Protein AF-0000000066753271 (afdb_homodimer)

Foldseek 3Di:
DPPPPPPPPPPPPPVPDDFFPDDDCVQKDFPAVQFTKIKGAQQDDLSLLVVVVVVWVVVVVVVCVVVVVVVDPDQDPQFRKDKDFDDCCNDPSNVSSLVSVCVVVVADSLQKDTKMKIKADAPGKHHWDAQFDDDVVVQPAQGTFFKKKKAWSAFAQAFFKKFQQLTPPLCVDDDDPRHDPVNNNHNTDGRDHSMIMMTTQADPVRHGRPSRTIMTTGRHGDMTIMMMMTGGNGGRNDD/DCPPPPPPPPPPVPPPDPFFPDDDCVQKDFPAVQFTKIKGAQQDDLSLLVVVVVVWVVVVVVVCVVVVVVVDPDQDPQFRKDKDFDDCCNDPSSVSSLVSVCVVVVADSLQKDTKMKIKADFPGKHHWDAQFDPDVVVQPAQGTFFKKKKAWSAFAQAFFKKFQQLTPPLCVDDDDPRHDPVNNNHNIDGRHHSMIMMTTQADPVRHGRPSRTIMTTGRHGDMTIMMMMTGGNGGRNDD

Structure (mmCIF, N/CA/C/O backbone):
data_AF-0000000066753271-model_v1
#
loop_
_entity.id
_entity.type
_entity.pdbx_description
1 polymer 'procollagen-proline 4-dioxygenase'
#
loop_
_atom_site.group_PDB
_atom_site.id
_atom_site.type_symbol
_atom_site.label_atom_id
_atom_site.label_alt_id
_atom_site.label_comp_id
_atom_site.label_asym_id
_atom_site.label_entity_id
_atom_site.label_seq_id
_atom_site.pdbx_PDB_ins_code
_atom_site.Cartn_x
_atom_site.Cartn_y
_atom_site.Cartn_z
_atom_site.occupancy
_atom_site.B_iso_or_equiv
_atom_site.auth_seq_id
_atom_site.auth_comp_id
_atom_site.auth_asym_id
_atom_site.auth_atom_id
_atom_site.pdbx_PDB_model_num
ATOM 1 N N . MET A 1 1 ? 49.844 2.336 -48.031 1 21.8 1 MET A N 1
ATOM 2 C CA . MET A 1 1 ? 48.719 1.418 -48 1 21.8 1 MET A CA 1
ATOM 3 C C . MET A 1 1 ? 47.812 1.708 -46.812 1 21.8 1 MET A C 1
ATOM 5 O O . MET A 1 1 ? 48.219 1.546 -45.656 1 21.8 1 MET A O 1
ATOM 9 N N . ARG A 1 2 ? 46.906 2.754 -46.938 1 22.48 2 ARG A N 1
ATOM 10 C CA . ARG A 1 2 ? 45.969 3.451 -46.094 1 22.48 2 ARG A CA 1
ATOM 11 C C . ARG A 1 2 ? 44.844 2.512 -45.625 1 22.48 2 ARG A C 1
ATOM 13 O O . ARG A 1 2 ? 44.062 2 -46.438 1 22.48 2 ARG A O 1
ATOM 20 N N . LEU A 1 3 ? 45.219 1.542 -44.719 1 20.69 3 LEU A N 1
ATOM 21 C CA . LEU A 1 3 ? 44.281 0.554 -44.219 1 20.69 3 LEU A CA 1
ATOM 22 C C . LEU A 1 3 ? 43 1.23 -43.688 1 20.69 3 LEU A C 1
ATOM 24 O O . LEU A 1 3 ? 43.062 2.086 -42.812 1 20.69 3 LEU A O 1
ATOM 28 N N . ARG A 1 4 ? 42 1.375 -44.594 1 24.53 4 ARG A N 1
ATOM 29 C CA . ARG A 1 4 ? 40.625 1.822 -44.375 1 24.53 4 ARG A CA 1
ATOM 30 C C . ARG A 1 4 ? 39.969 1.01 -43.25 1 24.53 4 ARG A C 1
ATOM 32 O O . ARG A 1 4 ? 39.719 -0.183 -43.406 1 24.53 4 ARG A O 1
ATOM 39 N N . GLY A 1 5 ? 40.531 0.935 -42.062 1 23.94 5 GLY A N 1
ATOM 40 C CA . GLY A 1 5 ? 39.812 0.201 -41.031 1 23.94 5 GLY A CA 1
ATOM 41 C C . GLY A 1 5 ? 38.344 0.579 -40.906 1 23.94 5 GLY A C 1
ATOM 42 O O . GLY A 1 5 ? 38.031 1.748 -40.688 1 23.94 5 GLY A O 1
ATOM 43 N N . VAL A 1 6 ? 37.531 -0.143 -41.75 1 25.28 6 VAL A N 1
ATOM 44 C CA . VAL A 1 6 ? 36.062 0.017 -41.688 1 25.28 6 VAL A CA 1
ATOM 45 C C . VAL A 1 6 ? 35.594 -0.225 -40.25 1 25.28 6 VAL A C 1
ATOM 47 O O . VAL A 1 6 ? 35.844 -1.28 -39.656 1 25.28 6 VAL A O 1
ATOM 50 N N . LEU A 1 7 ? 35.406 0.832 -39.5 1 22.64 7 LEU A N 1
ATOM 51 C CA . LEU A 1 7 ? 34.719 0.841 -38.219 1 22.64 7 LEU A CA 1
ATOM 52 C C . LEU A 1 7 ? 33.375 0.148 -38.281 1 22.64 7 LEU A C 1
ATOM 54 O O . LEU A 1 7 ? 32.469 0.615 -39 1 22.64 7 LEU A O 1
ATOM 58 N N . LEU A 1 8 ? 33.344 -1.204 -38.406 1 23.03 8 LEU A N 1
ATOM 59 C CA . LEU A 1 8 ? 32.062 -1.912 -38.312 1 23.03 8 LEU A CA 1
ATOM 60 C C . LEU A 1 8 ? 31.297 -1.484 -37.062 1 23.03 8 LEU A C 1
ATOM 62 O O . LEU A 1 8 ? 31.781 -1.653 -35.938 1 23.03 8 LEU A O 1
ATOM 66 N N . LEU A 1 9 ? 30.578 -0.385 -37.188 1 25.81 9 LEU A N 1
ATOM 67 C CA . LEU A 1 9 ? 29.594 0.002 -36.156 1 25.81 9 LEU A CA 1
ATOM 68 C C . LEU A 1 9 ? 28.641 -1.146 -35.875 1 25.81 9 LEU A C 1
ATOM 70 O O . LEU A 1 9 ? 27.969 -1.65 -36.781 1 25.81 9 LEU A O 1
ATOM 74 N N . SER A 1 10 ? 29.047 -2.17 -35.188 1 28.33 10 SER A N 1
ATOM 75 C CA . SER A 1 10 ? 28.109 -3.201 -34.781 1 28.33 10 SER A CA 1
ATOM 76 C C . SER A 1 10 ? 26.828 -2.59 -34.188 1 28.33 10 SER A C 1
ATOM 78 O O . SER A 1 10 ? 26.891 -1.806 -33.25 1 28.33 10 SER A O 1
ATOM 80 N N . GLU A 1 11 ? 25.797 -2.33 -35 1 29.47 11 GLU A N 1
ATOM 81 C CA . GLU A 1 11 ? 24.422 -1.991 -34.656 1 29.47 11 GLU A CA 1
ATOM 82 C C . GLU A 1 11 ? 23.859 -2.963 -33.594 1 29.47 11 GLU A C 1
ATOM 84 O O . GLU A 1 11 ? 23.469 -4.082 -33.938 1 29.47 11 GLU A O 1
ATOM 89 N N . ASN A 1 12 ? 24.531 -3.209 -32.531 1 30.67 12 ASN A N 1
ATOM 90 C CA . ASN A 1 12 ? 23.859 -4.027 -31.547 1 30.67 12 ASN A CA 1
ATOM 91 C C . ASN A 1 12 ? 22.438 -3.535 -31.297 1 30.67 12 ASN A C 1
ATOM 93 O O . ASN A 1 12 ? 22.234 -2.461 -30.719 1 30.67 12 ASN A O 1
ATOM 97 N N . GLY A 1 13 ? 21.5 -3.695 -32.219 1 31.5 13 GLY A N 1
ATOM 98 C CA . GLY A 1 13 ? 20.062 -3.514 -32.188 1 31.5 13 GLY A CA 1
ATOM 99 C C . GLY A 1 13 ? 19.422 -4.027 -30.906 1 31.5 13 GLY A C 1
ATOM 100 O O . GLY A 1 13 ? 18.656 -4.988 -30.938 1 31.5 13 GLY A O 1
ATOM 101 N N . GLY A 1 14 ? 20.062 -4.051 -29.812 1 33.12 14 GLY A N 1
ATOM 102 C CA . GLY A 1 14 ? 19.312 -4.504 -28.656 1 33.12 14 GLY A CA 1
ATOM 103 C C . GLY A 1 14 ? 17.969 -3.809 -28.5 1 33.12 14 GLY A C 1
ATOM 104 O O . GLY A 1 14 ? 17.906 -2.588 -28.344 1 33.12 14 GLY A O 1
ATOM 105 N N . GLY A 1 15 ? 16.953 -4.152 -29.219 1 36.25 15 GLY A N 1
ATOM 106 C CA . GLY A 1 15 ? 15.57 -3.729 -29.094 1 36.25 15 GLY A CA 1
ATOM 107 C C . GLY A 1 15 ? 15.141 -3.518 -27.656 1 36.25 15 GLY A C 1
ATOM 108 O O . GLY A 1 15 ? 15.023 -4.477 -26.891 1 36.25 15 GLY A O 1
ATOM 109 N N . GLY A 1 16 ? 15.469 -2.527 -27.062 1 36.22 16 GLY A N 1
ATOM 110 C CA . GLY A 1 16 ? 15.047 -2.115 -25.719 1 36.22 16 GLY A CA 1
ATOM 111 C C . GLY A 1 16 ? 13.555 -2.24 -25.5 1 36.22 16 GLY A C 1
ATOM 112 O O . GLY A 1 16 ? 12.758 -1.842 -26.359 1 36.22 16 GLY A O 1
ATOM 113 N N . VAL A 1 17 ? 13.086 -3.355 -24.969 1 45.56 17 VAL A N 1
ATOM 114 C CA . VAL A 1 17 ? 11.703 -3.498 -24.547 1 45.56 17 VAL A CA 1
ATOM 115 C C . VAL A 1 17 ? 11.203 -2.182 -23.953 1 45.56 17 VAL A C 1
ATOM 117 O O . VAL A 1 17 ? 11.852 -1.599 -23.078 1 45.56 17 VAL A O 1
ATOM 120 N N . ALA A 1 18 ? 10.219 -1.542 -24.625 1 49.62 18 ALA A N 1
ATOM 121 C CA . ALA A 1 18 ? 9.617 -0.299 -24.141 1 49.62 18 ALA A CA 1
ATOM 122 C C . ALA A 1 18 ? 9.125 -0.439 -22.703 1 49.62 18 ALA A C 1
ATOM 124 O O . ALA A 1 18 ? 8.531 -1.46 -22.344 1 49.62 18 ALA A O 1
ATOM 125 N N . PRO A 1 19 ? 9.547 0.435 -21.906 1 45.31 19 PRO A N 1
ATOM 126 C CA . PRO A 1 19 ? 9.078 0.382 -20.516 1 45.31 19 PRO A CA 1
ATOM 127 C C . PRO A 1 19 ? 7.559 0.401 -20.406 1 45.31 19 PRO A C 1
ATOM 129 O O . PRO A 1 19 ? 6.879 0.912 -21.297 1 45.31 19 PRO A O 1
ATOM 132 N N . ALA A 1 20 ? 6.941 -0.42 -19.641 1 48.78 20 ALA A N 1
ATOM 133 C CA . ALA A 1 20 ? 5.516 -0.319 -19.328 1 48.78 20 ALA A CA 1
ATOM 134 C C . ALA A 1 20 ? 5.137 1.112 -18.953 1 48.78 20 ALA A C 1
ATOM 136 O O . ALA A 1 20 ? 5.969 1.874 -18.453 1 48.78 20 ALA A O 1
ATOM 137 N N . PRO A 1 21 ? 3.9 1.546 -19.328 1 44.91 21 PRO A N 1
ATOM 138 C CA . PRO A 1 21 ? 3.422 2.867 -18.906 1 44.91 21 PRO A CA 1
ATOM 139 C C . PRO A 1 21 ? 3.562 3.098 -17.406 1 44.91 21 PRO A C 1
ATOM 141 O O . PRO A 1 21 ? 3.656 2.139 -16.641 1 44.91 21 PRO A O 1
ATOM 144 N N . PRO A 1 22 ? 3.717 4.258 -17.078 1 48.56 22 PRO A N 1
ATOM 145 C CA . PRO A 1 22 ? 3.748 4.605 -15.656 1 48.56 22 PRO A CA 1
ATOM 146 C C . PRO A 1 22 ? 2.58 4.008 -14.875 1 48.56 22 PRO A C 1
ATOM 148 O O . PRO A 1 22 ? 1.549 3.668 -15.469 1 48.56 22 PRO A O 1
ATOM 151 N N . PHE A 1 23 ? 2.695 3.635 -13.664 1 51.56 23 PHE A N 1
ATOM 152 C CA . PHE A 1 23 ? 1.687 3.062 -12.781 1 51.56 23 PHE A CA 1
ATOM 153 C C . PHE A 1 23 ? 0.387 3.854 -12.859 1 51.56 23 PHE A C 1
ATOM 155 O O . PHE A 1 23 ? 0.394 5.082 -12.742 1 51.56 23 PHE A O 1
ATOM 162 N N . ASN A 1 24 ? -0.754 3.252 -13.422 1 58.25 24 ASN A N 1
ATOM 163 C CA . ASN A 1 24 ? -2.098 3.809 -13.531 1 58.25 24 ASN A CA 1
ATOM 164 C C . ASN A 1 24 ? -3.055 3.156 -12.539 1 58.25 24 ASN A C 1
ATOM 166 O O . ASN A 1 24 ? -3.502 2.027 -12.75 1 58.25 24 ASN A O 1
ATOM 170 N N . SER A 1 25 ? -3.289 3.76 -11.375 1 61.72 25 SER A N 1
ATOM 171 C CA . SER A 1 25 ? -4.129 3.24 -10.297 1 61.72 25 SER A CA 1
ATOM 172 C C . SER A 1 25 ? -5.543 2.957 -10.789 1 61.72 25 SER A C 1
ATOM 174 O O . SER A 1 25 ? -6.27 2.164 -10.188 1 61.72 25 SER A O 1
ATOM 176 N N . SER A 1 26 ? -5.953 3.637 -11.906 1 70.62 26 SER A N 1
ATOM 177 C CA . SER A 1 26 ? -7.289 3.365 -12.422 1 70.62 26 SER A CA 1
ATOM 178 C C . SER A 1 26 ? -7.414 1.922 -12.898 1 70.62 26 SER A C 1
ATOM 180 O O . SER A 1 26 ? -8.523 1.404 -13.039 1 70.62 26 SER A O 1
ATOM 182 N N . ARG A 1 27 ? -6.316 1.356 -12.93 1 85 27 ARG A N 1
ATOM 183 C CA . ARG A 1 27 ? -6.32 -0.011 -13.438 1 85 27 ARG A CA 1
ATOM 184 C C . ARG A 1 27 ? -6.207 -1.02 -12.305 1 85 27 ARG A C 1
ATOM 186 O O . ARG A 1 27 ? -6.113 -2.225 -12.539 1 85 27 ARG A O 1
ATOM 193 N N . VAL A 1 28 ? -6.176 -0.472 -11.078 1 90.56 28 VAL A N 1
ATOM 194 C CA . VAL A 1 28 ? -6.09 -1.349 -9.914 1 90.56 28 VAL A CA 1
ATOM 195 C C . VAL A 1 28 ? -7.469 -1.506 -9.281 1 90.56 28 VAL A C 1
ATOM 197 O O . VAL A 1 28 ? -8.156 -0.516 -9.031 1 90.56 28 VAL A O 1
ATOM 200 N N . LYS A 1 29 ? -7.871 -2.699 -9.078 1 92.56 29 LYS A N 1
ATOM 201 C CA . LYS A 1 29 ? -9.164 -2.998 -8.469 1 92.56 29 LYS A CA 1
ATOM 202 C C . LYS A 1 29 ? -9 -3.848 -7.211 1 92.56 29 LYS A C 1
ATOM 204 O O . LYS A 1 29 ? -8.281 -4.848 -7.223 1 92.56 29 LYS A O 1
ATOM 209 N N . ALA A 1 30 ? -9.625 -3.371 -6.164 1 95.06 30 ALA A N 1
ATOM 210 C CA . ALA A 1 30 ? -9.75 -4.238 -4.996 1 95.06 30 ALA A CA 1
ATOM 211 C C . ALA A 1 30 ? -10.758 -5.355 -5.242 1 95.06 30 ALA A C 1
ATOM 213 O O . ALA A 1 30 ? -11.938 -5.094 -5.473 1 95.06 30 ALA A O 1
ATOM 214 N N . VAL A 1 31 ? -10.312 -6.586 -5.133 1 96.81 31 VAL A N 1
ATOM 215 C CA . VAL A 1 31 ? -11.258 -7.672 -5.367 1 96.81 31 VAL A CA 1
ATOM 216 C C . VAL A 1 31 ? -11.641 -8.32 -4.035 1 96.81 31 VAL A C 1
ATOM 218 O O . VAL A 1 31 ? -12.633 -9.047 -3.957 1 96.81 31 VAL A O 1
ATOM 221 N N . SER A 1 32 ? -10.883 -8.062 -3.043 1 98.06 32 SER A N 1
ATOM 222 C CA . SER A 1 32 ? -11.195 -8.5 -1.685 1 98.06 32 SER A CA 1
ATOM 223 C C . SER A 1 32 ? -10.516 -7.609 -0.65 1 98.06 32 SER A C 1
ATOM 225 O O . SER A 1 32 ? -9.383 -7.16 -0.855 1 98.06 32 SER A O 1
ATOM 227 N N . TRP A 1 33 ? -11.164 -7.395 0.511 1 97.69 33 TRP A N 1
ATOM 228 C CA . TRP A 1 33 ? -10.547 -6.688 1.626 1 97.69 33 TRP A CA 1
ATOM 229 C C . TRP A 1 33 ? -10.172 -7.652 2.746 1 97.69 33 TRP A C 1
ATOM 231 O O . TRP A 1 33 ? -9.422 -7.297 3.658 1 97.69 33 TRP A O 1
ATOM 241 N N . HIS A 1 34 ? -10.773 -8.891 2.604 1 97.44 34 HIS A N 1
ATOM 242 C CA . HIS A 1 34 ? -10.469 -9.938 3.572 1 97.44 34 HIS A CA 1
ATOM 243 C C . HIS A 1 34 ? -10.312 -11.297 2.887 1 97.44 34 HIS A C 1
ATOM 245 O O . HIS A 1 34 ? -11.273 -12.055 2.777 1 97.44 34 HIS A O 1
ATOM 251 N N . PRO A 1 35 ? -9.086 -11.648 2.525 1 98.38 35 PRO A N 1
ATOM 252 C CA . PRO A 1 35 ? -7.852 -10.883 2.697 1 98.38 35 PRO A CA 1
ATOM 253 C C . PRO A 1 35 ? -7.738 -9.719 1.718 1 98.38 35 PRO A C 1
ATOM 255 O O . PRO A 1 35 ? -8.625 -9.523 0.877 1 98.38 35 PRO A O 1
ATOM 258 N N . ARG A 1 36 ? -6.758 -8.953 1.894 1 98.5 36 ARG A N 1
ATOM 259 C CA . ARG A 1 36 ? -6.535 -7.852 0.961 1 98.5 36 ARG A CA 1
ATOM 260 C C . ARG A 1 36 ? -5.953 -8.359 -0.354 1 98.5 36 ARG A C 1
ATOM 262 O O . ARG A 1 36 ? -4.824 -8.852 -0.389 1 98.5 36 ARG A O 1
ATOM 269 N N . ILE A 1 37 ? -6.734 -8.266 -1.446 1 98.69 37 ILE A N 1
ATOM 270 C CA . ILE A 1 37 ? -6.367 -8.727 -2.779 1 98.69 37 ILE A CA 1
ATOM 271 C C . ILE A 1 37 ? -6.695 -7.648 -3.811 1 98.69 37 ILE A C 1
ATOM 273 O O . ILE A 1 37 ? -7.824 -7.156 -3.865 1 98.69 37 ILE A O 1
ATOM 277 N N . PHE A 1 38 ? -5.711 -7.367 -4.656 1 97.75 38 PHE A N 1
ATOM 278 C CA . PHE A 1 38 ? -5.852 -6.324 -5.668 1 97.75 38 PHE A CA 1
ATOM 279 C C . PHE A 1 38 ? -5.355 -6.812 -7.023 1 97.75 38 PHE A C 1
ATOM 281 O O . PHE A 1 38 ? -4.344 -7.508 -7.105 1 97.75 38 PHE A O 1
ATOM 288 N N . VAL A 1 39 ? -6.082 -6.406 -8.07 1 97.38 39 VAL A N 1
ATOM 289 C CA . VAL A 1 39 ? -5.68 -6.766 -9.422 1 97.38 39 VAL A CA 1
ATOM 290 C C . VAL A 1 39 ? -5.277 -5.512 -10.195 1 97.38 39 VAL A C 1
ATOM 292 O O . VAL A 1 39 ? -6 -4.512 -10.188 1 97.38 39 VAL A O 1
ATOM 295 N N . TYR A 1 40 ? -4.109 -5.523 -10.742 1 95.44 40 TYR A N 1
ATOM 296 C CA . TYR A 1 40 ? -3.596 -4.484 -11.625 1 95.44 40 TYR A CA 1
ATOM 297 C C . TYR A 1 40 ? -3.627 -4.941 -13.078 1 95.44 40 TYR A C 1
ATOM 299 O O . TYR A 1 40 ? -2.799 -5.754 -13.5 1 95.44 40 TYR A O 1
ATOM 307 N N . LYS A 1 41 ? -4.531 -4.383 -13.875 1 95.5 41 LYS A N 1
ATOM 308 C CA . LYS A 1 41 ? -4.621 -4.719 -15.297 1 95.5 41 LYS A CA 1
ATOM 309 C C . LYS A 1 41 ? -3.52 -4.031 -16.094 1 95.5 41 LYS A C 1
ATOM 311 O O . LYS A 1 41 ? -3.367 -2.809 -16.031 1 95.5 41 LYS A O 1
ATOM 316 N N . GLY A 1 42 ? -2.76 -4.832 -16.781 1 94.31 42 GLY A N 1
ATOM 317 C CA . GLY A 1 42 ? -1.701 -4.285 -17.625 1 94.31 42 GLY A CA 1
ATOM 318 C C . GLY A 1 42 ? -0.5 -3.812 -16.828 1 94.31 42 GLY A C 1
ATOM 319 O O . GLY A 1 42 ? 0.132 -2.814 -17.172 1 94.31 42 GLY A O 1
ATOM 320 N N . PHE A 1 43 ? -0.253 -4.445 -15.805 1 94.81 43 PHE A N 1
ATOM 321 C CA . PHE A 1 43 ? 0.917 -4.16 -14.984 1 94.81 43 PHE A CA 1
ATOM 322 C C . PHE A 1 43 ? 2.199 -4.324 -15.789 1 94.81 43 PHE A C 1
ATOM 324 O O . PHE A 1 43 ? 3.131 -3.527 -15.656 1 94.81 43 PHE A O 1
ATOM 331 N N . LEU A 1 44 ? 2.268 -5.371 -16.562 1 96.94 44 LEU A N 1
ATOM 332 C CA . LEU A 1 44 ? 3.379 -5.613 -17.484 1 96.94 44 LEU A CA 1
ATOM 333 C C . LEU A 1 44 ? 2.939 -5.418 -18.938 1 96.94 44 LEU A C 1
ATOM 335 O O . LEU A 1 44 ? 1.803 -5.734 -19.281 1 96.94 44 LEU A O 1
ATOM 339 N N . SER A 1 45 ? 3.902 -4.941 -19.703 1 95.5 45 SER A N 1
ATOM 340 C CA . SER A 1 45 ? 3.68 -4.98 -21.141 1 95.5 45 SER A CA 1
ATOM 341 C C . SER A 1 45 ? 3.875 -6.387 -21.688 1 95.5 45 SER A C 1
ATOM 343 O O . SER A 1 45 ? 4.516 -7.227 -21.062 1 95.5 45 SER A O 1
ATOM 345 N N . ASP A 1 46 ? 3.355 -6.59 -22.953 1 96.56 46 ASP A N 1
ATOM 346 C CA . ASP A 1 46 ? 3.566 -7.875 -23.609 1 96.56 46 ASP A CA 1
ATOM 347 C C . ASP A 1 46 ? 5.059 -8.172 -23.766 1 96.56 46 ASP A C 1
ATOM 349 O O . ASP A 1 46 ? 5.492 -9.305 -23.578 1 96.56 46 ASP A O 1
ATOM 353 N N . ALA A 1 47 ? 5.785 -7.141 -24.094 1 97 47 ALA A N 1
ATOM 354 C CA . ALA A 1 47 ? 7.219 -7.297 -24.312 1 97 47 ALA A CA 1
ATOM 355 C C . ALA A 1 47 ? 7.93 -7.691 -23.016 1 97 47 ALA A C 1
ATOM 357 O O . ALA A 1 47 ? 8.852 -8.508 -23.031 1 97 47 ALA A O 1
ATOM 358 N N . GLU A 1 48 ? 7.527 -7.098 -21.891 1 97.44 48 GLU A N 1
ATOM 359 C CA . GLU A 1 48 ? 8.102 -7.469 -20.609 1 97.44 48 GLU A CA 1
ATOM 360 C C . GLU A 1 48 ? 7.785 -8.914 -20.25 1 97.44 48 GLU A C 1
ATOM 362 O O . GLU A 1 48 ? 8.656 -9.648 -19.766 1 97.44 48 GLU A O 1
ATOM 367 N N . CYS A 1 49 ? 6.57 -9.352 -20.516 1 98.19 49 CYS A N 1
ATOM 368 C CA . CYS A 1 49 ? 6.191 -10.734 -20.266 1 98.19 49 CYS A CA 1
ATOM 369 C C . CYS A 1 49 ? 7.051 -11.688 -21.094 1 98.19 49 CYS A C 1
ATOM 371 O O . CYS A 1 49 ? 7.598 -12.656 -20.562 1 98.19 49 CYS A O 1
ATOM 373 N N . ASP A 1 50 ? 7.188 -11.375 -22.375 1 98 50 ASP A N 1
ATOM 374 C CA . ASP A 1 50 ? 7.969 -12.211 -23.266 1 98 50 ASP A CA 1
ATOM 375 C C . ASP A 1 50 ? 9.43 -12.289 -22.828 1 98 50 ASP A C 1
ATOM 377 O O . ASP A 1 50 ? 10.047 -13.352 -22.906 1 98 50 ASP A O 1
ATOM 381 N N . HIS A 1 51 ? 9.938 -11.195 -22.391 1 97.38 51 HIS A N 1
ATOM 382 C CA . HIS A 1 51 ? 11.32 -11.148 -21.922 1 97.38 51 HIS A CA 1
ATOM 383 C C . HIS A 1 51 ? 11.531 -12.078 -20.734 1 97.38 51 HIS A C 1
ATOM 385 O O . HIS A 1 51 ? 12.5 -12.852 -20.719 1 97.38 51 HIS A O 1
ATOM 391 N N . LEU A 1 52 ? 10.633 -12.062 -19.75 1 97.56 52 LEU A N 1
ATOM 392 C CA . LEU A 1 52 ? 10.758 -12.914 -18.578 1 97.56 52 LEU A CA 1
ATOM 393 C C . LEU A 1 52 ? 10.664 -14.391 -18.953 1 97.56 52 LEU A C 1
ATOM 395 O O . LEU A 1 52 ? 11.43 -15.211 -18.453 1 97.56 52 LEU A O 1
ATOM 399 N N . VAL A 1 53 ? 9.766 -14.703 -19.828 1 97.5 53 VAL A N 1
ATOM 400 C CA . VAL A 1 53 ? 9.609 -16.078 -20.281 1 97.5 53 VAL A CA 1
ATOM 401 C C . VAL A 1 53 ? 10.891 -16.547 -20.984 1 97.5 53 VAL A C 1
ATOM 403 O O . VAL A 1 53 ? 11.352 -17.656 -20.766 1 97.5 53 VAL A O 1
ATOM 406 N N . THR A 1 54 ? 11.43 -15.664 -21.828 1 96.5 54 THR A N 1
ATOM 407 C CA . THR A 1 54 ? 12.656 -15.992 -22.547 1 96.5 54 THR A CA 1
ATOM 408 C C . THR A 1 54 ? 13.797 -16.266 -21.562 1 96.5 54 THR A C 1
ATOM 410 O O . THR A 1 54 ? 14.555 -17.219 -21.734 1 96.5 54 THR A O 1
ATOM 413 N N . LEU A 1 55 ? 13.945 -15.398 -20.531 1 94.56 55 LEU A N 1
ATOM 414 C CA . LEU A 1 55 ? 14.977 -15.602 -19.531 1 94.56 55 LEU A CA 1
ATOM 415 C C . LEU A 1 55 ? 14.797 -16.953 -18.828 1 94.56 55 LEU A C 1
ATOM 417 O O . LEU A 1 55 ? 15.773 -17.656 -18.578 1 94.56 55 LEU A O 1
ATOM 421 N N . ALA A 1 56 ? 13.586 -17.328 -18.547 1 93.31 56 ALA A N 1
ATOM 422 C CA . ALA A 1 56 ? 13.289 -18.562 -17.828 1 93.31 56 ALA A CA 1
ATOM 423 C C . ALA A 1 56 ? 13.625 -19.781 -18.688 1 93.31 56 ALA A C 1
ATOM 425 O O . ALA A 1 56 ? 14.203 -20.75 -18.203 1 93.31 56 ALA A O 1
ATOM 426 N N . LYS A 1 57 ? 13.281 -19.75 -19.938 1 91 57 LYS A N 1
ATOM 427 C CA . LYS A 1 57 ? 13.547 -20.859 -20.859 1 91 57 LYS A CA 1
ATOM 428 C C . LYS A 1 57 ? 15.047 -21.094 -21 1 91 57 LYS A C 1
ATOM 430 O O . LYS A 1 57 ? 15.484 -22.25 -21.094 1 91 57 LYS A O 1
ATOM 435 N N . LYS A 1 58 ? 15.75 -20.094 -21 1 86.69 58 LYS A N 1
ATOM 436 C CA . LYS A 1 58 ? 17.203 -20.234 -21.109 1 86.69 58 LYS A CA 1
ATOM 437 C C . LYS A 1 58 ? 17.781 -20.906 -19.875 1 86.69 58 LYS A C 1
ATOM 439 O O . LYS A 1 58 ? 18.703 -21.734 -20 1 86.69 58 LYS A O 1
ATOM 444 N N . LYS A 1 59 ? 17.25 -20.625 -18.734 1 81.75 59 LYS A N 1
ATOM 445 C CA . LYS A 1 59 ? 17.75 -21.203 -17.484 1 81.75 59 LYS A CA 1
ATOM 446 C C . LYS A 1 59 ? 17.312 -22.656 -17.328 1 81.75 59 LYS A C 1
ATOM 448 O O . LYS A 1 59 ? 18.047 -23.469 -16.781 1 81.75 59 LYS A O 1
ATOM 453 N N . ILE A 1 60 ? 16.094 -23 -17.703 1 74.62 60 ILE A N 1
ATOM 454 C CA . ILE A 1 60 ? 15.609 -24.375 -17.656 1 74.62 60 ILE A CA 1
ATOM 455 C C . ILE A 1 60 ? 16.5 -25.266 -18.531 1 74.62 60 ILE A C 1
ATOM 457 O O . ILE A 1 60 ? 16.844 -26.375 -18.141 1 74.62 60 ILE A O 1
ATOM 461 N N . GLN A 1 61 ? 16.812 -24.766 -19.672 1 66.94 61 GLN A N 1
ATOM 462 C CA . GLN A 1 61 ? 17.672 -25.516 -20.578 1 66.94 61 GLN A CA 1
ATOM 463 C C . GLN A 1 61 ? 19.062 -25.734 -19.969 1 66.94 61 GLN A C 1
ATOM 465 O O . GLN A 1 61 ? 19.625 -26.828 -20.094 1 66.94 61 GLN A O 1
ATOM 470 N N . ARG A 1 62 ? 19.469 -24.766 -19.266 1 61.44 62 ARG A N 1
ATOM 471 C CA . ARG A 1 62 ? 20.781 -24.891 -18.641 1 61.44 62 ARG A CA 1
ATOM 472 C C . ARG A 1 62 ? 20.75 -25.891 -17.484 1 61.44 62 ARG A C 1
ATOM 474 O O . ARG A 1 62 ? 21.688 -26.672 -17.312 1 61.44 62 ARG A O 1
ATOM 481 N N . SER A 1 63 ? 19.672 -25.875 -16.703 1 55.97 63 SER A N 1
ATOM 482 C CA . SER A 1 63 ? 19.531 -26.781 -15.57 1 55.97 63 SER A CA 1
ATOM 483 C C . SER A 1 63 ? 19.344 -28.219 -16.031 1 55.97 63 SER A C 1
ATOM 485 O O . SER A 1 63 ? 19.828 -29.156 -15.391 1 55.97 63 SER A O 1
ATOM 487 N N . MET A 1 64 ? 18.562 -28.359 -17.125 1 53.59 64 MET A N 1
ATOM 488 C CA . MET A 1 64 ? 18.359 -29.688 -17.688 1 53.59 64 MET A CA 1
ATOM 489 C C . MET A 1 64 ? 19.672 -30.281 -18.188 1 53.59 64 MET A C 1
ATOM 491 O O . MET A 1 64 ? 19.922 -31.469 -18.031 1 53.59 64 MET A O 1
ATOM 495 N N . VAL A 1 65 ? 20.391 -29.406 -18.797 1 48.06 65 VAL A N 1
ATOM 496 C CA . VAL A 1 65 ? 21.688 -29.891 -19.25 1 48.06 65 VAL A CA 1
ATOM 497 C C . VAL A 1 65 ? 22.547 -30.297 -18.047 1 48.06 65 VAL A C 1
ATOM 499 O O . VAL A 1 65 ? 23.219 -31.312 -18.094 1 48.06 65 VAL A O 1
ATOM 502 N N . ALA A 1 66 ? 22.25 -29.547 -16.938 1 48.75 66 ALA A N 1
ATOM 503 C CA . ALA A 1 66 ? 22.984 -29.875 -15.719 1 48.75 66 ALA A CA 1
ATOM 504 C C . ALA A 1 66 ? 22.406 -31.125 -15.039 1 48.75 66 ALA A C 1
ATOM 506 O O . ALA A 1 66 ? 23.156 -31.953 -14.531 1 48.75 66 ALA A O 1
ATOM 507 N N . ASP A 1 67 ? 21.016 -31.078 -14.891 1 49.06 67 ASP A N 1
ATOM 508 C CA . ASP A 1 67 ? 20.344 -32.219 -14.242 1 49.06 67 ASP A CA 1
ATOM 509 C C . ASP A 1 67 ? 20.516 -33.5 -15.047 1 49.06 67 ASP A C 1
ATOM 511 O O . ASP A 1 67 ? 20.594 -34.594 -14.477 1 49.06 67 ASP A O 1
ATOM 515 N N . ASN A 1 68 ? 20.266 -33.406 -16.359 1 47.69 68 ASN A N 1
ATOM 516 C CA . ASN A 1 68 ? 20.578 -34.625 -17.094 1 47.69 68 ASN A CA 1
ATOM 517 C C . ASN A 1 68 ? 21.875 -35.25 -16.594 1 47.69 68 ASN A C 1
ATOM 519 O O . ASN A 1 68 ? 22.031 -36.469 -16.641 1 47.69 68 ASN A O 1
ATOM 523 N N . GLU A 1 69 ? 22.531 -34.375 -16.094 1 45.53 69 GLU A N 1
ATOM 524 C CA . GLU A 1 69 ? 23.75 -34.969 -15.523 1 45.53 69 GLU A CA 1
ATOM 525 C C . GLU A 1 69 ? 23.5 -35.469 -14.102 1 45.53 69 GLU A C 1
ATOM 527 O O . GLU A 1 69 ? 24.016 -36.5 -13.695 1 45.53 69 GLU A O 1
ATOM 532 N N . SER A 1 70 ? 22.594 -34.625 -13.477 1 47.53 70 SER A N 1
ATOM 533 C CA . SER A 1 70 ? 22.5 -35 -12.07 1 47.53 70 SER A CA 1
ATOM 534 C C . SER A 1 70 ? 21.25 -35.812 -11.789 1 47.53 70 SER A C 1
ATOM 536 O O . SER A 1 70 ? 21.172 -36.531 -10.781 1 47.53 70 SER A O 1
ATOM 538 N N . GLY A 1 71 ? 20.281 -36.125 -12.594 1 44.75 71 GLY A N 1
ATOM 539 C CA . GLY A 1 71 ? 19.094 -36.969 -12.555 1 44.75 71 GLY A CA 1
ATOM 540 C C . GLY A 1 71 ? 18.062 -36.5 -11.547 1 44.75 71 GLY A C 1
ATOM 541 O O . GLY A 1 71 ? 17.047 -37.156 -11.328 1 44.75 71 GLY A O 1
ATOM 542 N N . LYS A 1 72 ? 18.203 -35.562 -10.602 1 44.69 72 LYS A N 1
ATOM 543 C CA . LYS A 1 72 ? 17.422 -35.438 -9.375 1 44.69 72 LYS A CA 1
ATOM 544 C C . LYS A 1 72 ? 16.281 -34.438 -9.562 1 44.69 72 LYS A C 1
ATOM 546 O O . LYS A 1 72 ? 16.469 -33.219 -9.336 1 44.69 72 LYS A O 1
ATOM 551 N N . SER A 1 73 ? 15.438 -34.312 -10.57 1 47.5 73 SER A N 1
ATOM 552 C CA . SER A 1 73 ? 14.328 -33.344 -10.555 1 47.5 73 SER A CA 1
ATOM 553 C C . SER A 1 73 ? 13.148 -33.906 -9.766 1 47.5 73 SER A C 1
ATOM 555 O O . SER A 1 73 ? 12.617 -34.969 -10.078 1 47.5 73 SER A O 1
ATOM 557 N N . VAL A 1 7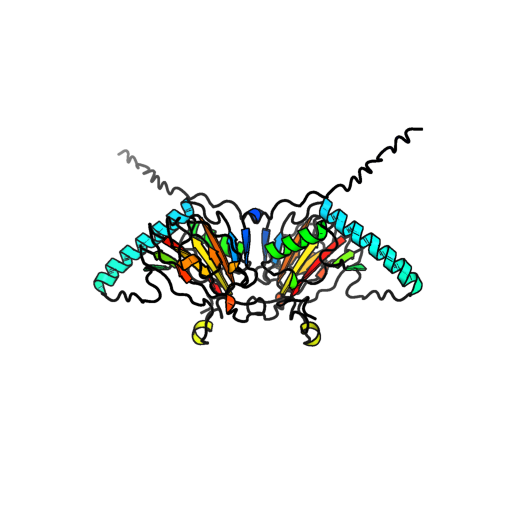4 ? 13.016 -33.625 -8.461 1 44.72 74 VAL A N 1
ATOM 558 C CA . VAL A 1 74 ? 11.922 -34.125 -7.633 1 44.72 74 VAL A CA 1
ATOM 559 C C . VAL A 1 74 ? 10.672 -33.281 -7.879 1 44.72 74 VAL A C 1
ATOM 561 O O . VAL A 1 74 ? 10.688 -32.062 -7.691 1 44.72 74 VAL A O 1
ATOM 564 N N . LYS A 1 75 ? 9.734 -33.75 -8.68 1 53.62 75 LYS A N 1
ATOM 565 C CA . LYS A 1 75 ? 8.398 -33.188 -8.844 1 53.62 75 LYS A CA 1
ATOM 566 C C . LYS A 1 75 ? 7.52 -33.469 -7.633 1 53.62 75 LYS A C 1
ATOM 568 O O . LYS A 1 75 ? 7.445 -34.625 -7.18 1 53.62 75 LYS A O 1
ATOM 573 N N . SER A 1 76 ? 7.07 -32.406 -6.82 1 64.31 76 SER A N 1
ATOM 574 C CA . SER A 1 76 ? 6.129 -32.594 -5.719 1 64.31 76 SER A CA 1
ATOM 575 C C . SER A 1 76 ? 4.695 -32.719 -6.227 1 64.31 76 SER A C 1
ATOM 577 O O . SER A 1 76 ? 4.367 -32.156 -7.285 1 64.31 76 SER A O 1
ATOM 579 N N . GLU A 1 77 ? 3.801 -33.531 -5.602 1 69.88 77 GLU A N 1
ATOM 580 C CA . GLU A 1 77 ? 2.385 -33.656 -5.93 1 69.88 77 GLU A CA 1
ATOM 581 C C . GLU A 1 77 ? 1.625 -32.375 -5.57 1 69.88 77 GLU A C 1
ATOM 583 O O . GLU A 1 77 ? 0.517 -32.156 -6.059 1 69.88 77 GLU A O 1
ATOM 588 N N . VAL A 1 78 ? 2.236 -31.531 -4.809 1 77.88 78 VAL A N 1
ATOM 589 C CA . VAL A 1 78 ? 1.588 -30.328 -4.305 1 77.88 78 VAL A CA 1
ATOM 590 C C . VAL A 1 78 ? 1.859 -29.156 -5.25 1 77.88 78 VAL A C 1
ATOM 592 O O . VAL A 1 78 ? 0.974 -28.344 -5.504 1 77.88 78 VAL A O 1
ATOM 595 N N . ARG A 1 79 ? 2.934 -29.078 -5.633 1 80.88 79 ARG A N 1
ATOM 596 C CA . ARG A 1 79 ? 3.355 -28.125 -6.656 1 80.88 79 ARG A CA 1
ATOM 597 C C . ARG A 1 79 ? 3.951 -28.844 -7.863 1 80.88 79 ARG A C 1
ATOM 599 O O . ARG A 1 79 ? 5.027 -29.438 -7.766 1 80.88 79 ARG A O 1
ATOM 606 N N . THR A 1 80 ? 3.305 -28.766 -9.023 1 80.31 80 THR A N 1
ATOM 607 C CA . THR A 1 80 ? 3.697 -29.594 -10.164 1 80.31 80 THR A CA 1
ATOM 608 C C . THR A 1 80 ? 4.266 -28.719 -11.289 1 80.31 80 THR A C 1
ATOM 610 O O . THR A 1 80 ? 4.539 -29.219 -12.383 1 80.31 80 THR A O 1
ATOM 613 N N . SER A 1 81 ? 4.43 -27.516 -11 1 80.31 81 SER A N 1
ATOM 614 C CA . SER A 1 81 ? 5.02 -26.594 -11.969 1 80.31 81 SER A CA 1
ATOM 615 C C . SER A 1 81 ? 6.539 -26.719 -12 1 80.31 81 SER A C 1
ATOM 617 O O . SER A 1 81 ? 7.133 -27.328 -11.109 1 80.31 81 SER A O 1
ATOM 619 N N . SER A 1 82 ? 7.082 -26.297 -13.078 1 84 82 SER A N 1
ATOM 620 C CA . SER A 1 82 ? 8.523 -26.078 -13.164 1 84 82 SER A CA 1
ATOM 621 C C . SER A 1 82 ? 8.859 -24.594 -13.055 1 84 82 SER A C 1
ATOM 623 O O . SER A 1 82 ? 8.055 -23.734 -13.414 1 84 82 SER A O 1
ATOM 625 N N . GLY A 1 83 ? 10.016 -24.359 -12.43 1 86.06 83 GLY A N 1
ATOM 626 C CA . GLY A 1 83 ? 10.305 -22.953 -12.258 1 86.06 83 GLY A CA 1
ATOM 627 C C . GLY A 1 83 ? 11.789 -22.672 -12.086 1 86.06 83 GLY A C 1
ATOM 628 O O . GLY A 1 83 ? 12.594 -23.594 -11.977 1 86.06 83 GLY A O 1
ATOM 629 N N . MET A 1 84 ? 12.156 -21.406 -12.266 1 90.44 84 MET A N 1
ATOM 630 C CA . MET A 1 84 ? 13.508 -20.891 -12.047 1 90.44 84 MET A CA 1
ATOM 631 C C . MET A 1 84 ? 13.461 -19.5 -11.414 1 90.44 84 MET A C 1
ATOM 633 O O . MET A 1 84 ? 12.461 -18.797 -11.516 1 90.44 84 MET A O 1
ATOM 637 N N . PHE A 1 85 ? 14.547 -19.172 -10.758 1 93.31 85 PHE A N 1
ATOM 638 C CA . PHE A 1 85 ? 14.672 -17.844 -10.141 1 93.31 85 PHE A CA 1
ATOM 639 C C . PHE A 1 85 ? 15.539 -16.938 -10.992 1 93.31 85 PHE A C 1
ATOM 641 O O . PHE A 1 85 ? 16.562 -17.375 -11.539 1 93.31 85 PHE A O 1
ATOM 648 N N . LEU A 1 86 ? 15.102 -15.75 -11.109 1 95.25 86 LEU A N 1
ATOM 649 C CA . LEU A 1 86 ? 15.93 -14.703 -11.695 1 95.25 86 LEU A CA 1
ATOM 650 C C . LEU A 1 86 ? 16.719 -13.977 -10.609 1 95.25 86 LEU A C 1
ATOM 652 O O . LEU A 1 86 ? 16.25 -13.82 -9.484 1 95.25 86 LEU A O 1
ATOM 656 N N . ASP A 1 87 ? 17.875 -13.555 -11 1 94.44 87 ASP A N 1
ATOM 657 C CA . ASP A 1 87 ? 18.625 -12.719 -10.07 1 94.44 87 ASP A CA 1
ATOM 658 C C . ASP A 1 87 ? 17.984 -11.344 -9.914 1 94.44 87 ASP A C 1
ATOM 660 O O . ASP A 1 87 ? 17.391 -10.828 -10.859 1 94.44 87 ASP A O 1
ATOM 664 N N . LYS A 1 88 ? 18.188 -10.828 -8.719 1 96 88 LYS A N 1
ATOM 665 C CA . LYS A 1 88 ? 17.734 -9.453 -8.531 1 96 88 LYS A CA 1
ATOM 666 C C . LYS A 1 88 ? 18.453 -8.508 -9.492 1 96 88 LYS A C 1
ATOM 668 O O . LYS A 1 88 ? 19.656 -8.609 -9.695 1 96 88 LYS A O 1
ATOM 673 N N . ARG A 1 89 ? 17.672 -7.688 -10.094 1 96.5 89 ARG A N 1
ATOM 674 C CA . ARG A 1 89 ? 18.188 -6.695 -11.031 1 96.5 89 ARG A CA 1
ATOM 675 C C . ARG A 1 89 ? 19.047 -7.352 -12.109 1 96.5 89 ARG A C 1
ATOM 677 O O . ARG A 1 89 ? 20.062 -6.809 -12.508 1 96.5 89 ARG A O 1
ATOM 684 N N . GLN A 1 90 ? 18.688 -8.484 -12.555 1 95.69 90 GLN A N 1
ATOM 685 C CA . GLN A 1 90 ? 19.453 -9.281 -13.508 1 95.69 90 GLN A CA 1
ATOM 686 C C . GLN A 1 90 ? 19.719 -8.5 -14.789 1 95.69 90 GLN A C 1
ATOM 688 O O . GLN A 1 90 ? 20.766 -8.672 -15.422 1 95.69 90 GLN A O 1
ATOM 693 N N . ASP A 1 91 ? 18.844 -7.66 -15.312 1 95.75 91 ASP A N 1
ATOM 694 C CA . ASP A 1 91 ? 18.953 -6.781 -16.469 1 95.75 91 ASP A CA 1
ATOM 695 C C . ASP A 1 91 ? 18.031 -5.57 -16.328 1 95.75 91 ASP A C 1
ATOM 697 O O . ASP A 1 91 ? 17.328 -5.441 -15.336 1 95.75 91 ASP A O 1
ATOM 701 N N . PRO A 1 92 ? 18.062 -4.648 -17.25 1 96.19 92 PRO A N 1
ATOM 702 C CA . PRO A 1 92 ? 17.297 -3.412 -17.094 1 96.19 92 PRO A CA 1
ATOM 703 C C . PRO A 1 92 ? 15.797 -3.658 -17.016 1 96.19 92 PRO A C 1
ATOM 705 O O . PRO A 1 92 ? 15.086 -2.93 -16.328 1 96.19 92 PRO A O 1
ATOM 708 N N . VAL A 1 93 ? 15.273 -4.637 -17.688 1 95.69 93 VAL A N 1
ATOM 709 C CA . VAL A 1 93 ? 13.844 -4.934 -17.688 1 95.69 93 VAL A CA 1
ATOM 710 C C . VAL A 1 93 ? 13.43 -5.457 -16.312 1 95.69 93 VAL A C 1
ATOM 712 O O . VAL A 1 93 ? 12.461 -4.973 -15.719 1 95.69 93 VAL A O 1
ATOM 715 N N . VAL A 1 94 ? 14.195 -6.418 -15.789 1 97.12 94 VAL A N 1
ATOM 716 C CA . VAL A 1 94 ? 13.93 -6.973 -14.469 1 97.12 94 VAL A CA 1
ATOM 717 C C . VAL A 1 94 ? 14.031 -5.871 -13.414 1 97.12 94 VAL A C 1
ATOM 719 O O . VAL A 1 94 ? 13.188 -5.785 -12.516 1 97.12 94 VAL A O 1
ATOM 722 N N . SER A 1 95 ? 15 -5.004 -13.562 1 96.56 95 SER A N 1
ATOM 723 C CA . SER A 1 95 ? 15.195 -3.893 -12.633 1 96.56 95 SER A CA 1
ATOM 724 C C . SER A 1 95 ? 13.977 -2.969 -12.625 1 96.56 95 SER A C 1
ATOM 726 O O . SER A 1 95 ? 13.492 -2.594 -11.555 1 96.56 95 SER A O 1
ATOM 728 N N . ARG A 1 96 ? 13.477 -2.656 -13.734 1 95.31 96 ARG A N 1
ATOM 729 C CA . ARG A 1 96 ? 12.328 -1.761 -13.836 1 95.31 96 ARG A CA 1
ATOM 730 C C . ARG A 1 96 ? 11.078 -2.404 -13.25 1 95.31 96 ARG A C 1
ATOM 732 O O . ARG A 1 96 ? 10.258 -1.729 -12.625 1 95.31 96 ARG A O 1
ATOM 739 N N . ILE A 1 97 ? 10.914 -3.67 -13.484 1 95.88 97 ILE A N 1
ATOM 740 C CA . ILE A 1 97 ? 9.766 -4.383 -12.938 1 95.88 97 ILE A CA 1
ATOM 741 C C . ILE A 1 97 ? 9.836 -4.398 -11.414 1 95.88 97 ILE A C 1
ATOM 743 O O . ILE A 1 97 ? 8.828 -4.164 -10.734 1 95.88 97 ILE A O 1
ATOM 747 N N . GLU A 1 98 ? 11.023 -4.629 -10.883 1 96.94 98 GLU A N 1
ATOM 748 C CA . GLU A 1 98 ? 11.211 -4.645 -9.438 1 96.94 98 GLU A CA 1
ATOM 749 C C . GLU A 1 98 ? 10.938 -3.27 -8.828 1 96.94 98 GLU A C 1
ATOM 751 O O . GLU A 1 98 ? 10.344 -3.162 -7.754 1 96.94 98 GLU A O 1
ATOM 756 N N . GLU A 1 99 ? 11.336 -2.219 -9.523 1 94.56 99 GLU A N 1
ATOM 757 C CA . GLU A 1 99 ? 11.039 -0.858 -9.086 1 94.56 99 GLU A CA 1
ATOM 758 C C . GLU A 1 99 ? 9.539 -0.597 -9.07 1 94.56 99 GLU A C 1
ATOM 760 O O . GLU A 1 99 ? 9.016 0.027 -8.141 1 94.56 99 GLU A O 1
ATOM 765 N N . ARG A 1 100 ? 8.875 -1.07 -10.055 1 94.06 100 ARG A N 1
ATOM 766 C CA . ARG A 1 100 ? 7.43 -0.892 -10.172 1 94.06 100 ARG A CA 1
ATOM 767 C C . ARG A 1 100 ? 6.699 -1.64 -9.062 1 94.06 100 ARG A C 1
ATOM 769 O O . ARG A 1 100 ? 5.719 -1.136 -8.508 1 94.06 100 ARG A O 1
ATOM 776 N N . ILE A 1 101 ? 7.191 -2.832 -8.742 1 96.5 101 ILE A N 1
ATOM 777 C CA . ILE A 1 101 ? 6.609 -3.615 -7.656 1 96.5 101 ILE A CA 1
ATOM 778 C C . ILE A 1 101 ? 6.734 -2.852 -6.34 1 96.5 101 ILE A C 1
ATOM 780 O O . ILE A 1 101 ? 5.766 -2.744 -5.586 1 96.5 101 ILE A O 1
ATOM 784 N N . ALA A 1 102 ? 7.906 -2.311 -6.105 1 96.44 102 ALA A N 1
ATOM 785 C CA . ALA A 1 102 ? 8.125 -1.552 -4.875 1 96.44 102 ALA A CA 1
ATOM 786 C C . ALA A 1 102 ? 7.211 -0.333 -4.812 1 96.44 102 ALA A C 1
ATOM 788 O O . ALA A 1 102 ? 6.59 -0.067 -3.781 1 96.44 102 ALA A O 1
ATOM 789 N N . ALA A 1 103 ? 7.109 0.31 -5.906 1 92.5 103 ALA A N 1
ATOM 790 C CA . ALA A 1 103 ? 6.281 1.513 -5.973 1 92.5 103 ALA A CA 1
ATOM 791 C C . ALA A 1 103 ? 4.809 1.181 -5.758 1 92.5 103 ALA A C 1
ATOM 793 O O . ALA A 1 103 ? 4.094 1.919 -5.078 1 92.5 103 ALA A O 1
ATOM 794 N N . TRP A 1 104 ? 4.367 0.094 -6.266 1 93.19 104 TRP A N 1
ATOM 795 C CA . TRP A 1 104 ? 2.961 -0.287 -6.176 1 93.19 104 TRP A CA 1
ATOM 796 C C . TRP A 1 104 ? 2.615 -0.772 -4.773 1 93.19 104 TRP A C 1
ATOM 798 O O . TRP A 1 104 ? 1.542 -0.464 -4.25 1 93.19 104 TRP A O 1
ATOM 808 N N . THR A 1 105 ? 3.529 -1.461 -4.172 1 96.5 105 THR A N 1
ATOM 809 C CA . THR A 1 105 ? 3.223 -2.145 -2.92 1 96.5 105 THR A CA 1
ATOM 810 C C . THR A 1 105 ? 3.617 -1.283 -1.724 1 96.5 105 THR A C 1
ATOM 812 O O . THR A 1 105 ? 3.275 -1.604 -0.583 1 96.5 105 THR A O 1
ATOM 815 N N . PHE A 1 106 ? 4.383 -0.251 -1.975 1 96.94 106 PHE A N 1
ATOM 816 C CA . PHE A 1 106 ? 4.945 0.616 -0.947 1 96.94 106 PHE A CA 1
ATOM 817 C C . PHE A 1 106 ? 5.934 -0.149 -0.076 1 96.94 106 PHE A C 1
ATOM 819 O O . PHE A 1 106 ? 6.109 0.169 1.103 1 96.94 106 PHE A O 1
ATOM 826 N N . LEU A 1 107 ? 6.559 -1.206 -0.586 1 97.88 107 LEU A N 1
ATOM 827 C CA . LEU A 1 107 ? 7.539 -2.004 0.14 1 97.88 107 LEU A CA 1
ATOM 828 C C . LEU A 1 107 ? 8.906 -1.927 -0.532 1 97.88 107 LEU A C 1
ATOM 830 O O . LEU A 1 107 ? 9.008 -2.027 -1.757 1 97.88 107 LEU A O 1
ATOM 834 N N . PRO A 1 108 ? 9.945 -1.754 0.272 1 97.19 108 PRO A N 1
ATOM 835 C CA . PRO A 1 108 ? 11.273 -1.568 -0.318 1 97.19 108 PRO A CA 1
ATOM 836 C C . PRO A 1 108 ? 11.742 -2.785 -1.113 1 97.19 108 PRO A C 1
ATOM 838 O O . PRO A 1 108 ? 11.43 -3.922 -0.749 1 97.19 108 PRO A O 1
ATOM 841 N N . GLN A 1 109 ? 12.516 -2.553 -2.111 1 97 109 GLN A N 1
ATOM 842 C CA . GLN A 1 109 ? 13.031 -3.621 -2.961 1 97 109 GLN A CA 1
ATOM 843 C C . GLN A 1 109 ? 13.859 -4.617 -2.152 1 97 109 GLN A C 1
ATOM 845 O O . GLN A 1 109 ? 13.852 -5.816 -2.438 1 97 109 GLN A O 1
ATOM 850 N N . GLU A 1 110 ? 14.547 -4.109 -1.157 1 96.75 110 GLU A N 1
ATOM 851 C CA . GLU A 1 110 ? 15.438 -4.969 -0.386 1 96.75 110 GLU A CA 1
ATOM 852 C C . GLU A 1 110 ? 14.656 -6.012 0.407 1 96.75 110 GLU A C 1
ATOM 854 O O . GLU A 1 110 ? 15.227 -6.988 0.893 1 96.75 110 GLU A O 1
ATOM 859 N N . ASN A 1 111 ? 13.375 -5.809 0.558 1 97.62 111 ASN A N 1
ATOM 860 C CA . ASN A 1 111 ? 12.531 -6.754 1.282 1 97.62 111 ASN A CA 1
ATOM 861 C C . ASN A 1 111 ? 12.125 -7.934 0.403 1 97.62 111 ASN A C 1
ATOM 863 O O . ASN A 1 111 ? 11.617 -8.938 0.902 1 97.62 111 ASN A O 1
ATOM 867 N N . ALA A 1 112 ? 12.344 -7.828 -0.882 1 97.81 112 ALA A N 1
ATOM 868 C CA . ALA A 1 112 ? 11.781 -8.789 -1.824 1 97.81 112 ALA A CA 1
ATOM 869 C C . ALA A 1 112 ? 12.766 -9.914 -2.125 1 97.81 112 ALA A C 1
ATOM 871 O O . ALA A 1 112 ? 13.977 -9.672 -2.23 1 97.81 112 ALA A O 1
ATOM 872 N N . GLU A 1 113 ? 12.25 -11.086 -2.273 1 96.69 113 GLU A N 1
ATOM 873 C CA . GLU A 1 113 ? 13.031 -12.219 -2.768 1 96.69 113 GLU A CA 1
ATOM 874 C C . GLU A 1 113 ? 13.305 -12.086 -4.262 1 96.69 113 GLU A C 1
ATOM 876 O O . GLU A 1 113 ? 12.844 -11.141 -4.902 1 96.69 113 GLU A O 1
ATOM 881 N N . ASN A 1 114 ? 14.133 -13 -4.734 1 96.5 114 ASN A N 1
ATOM 882 C CA . ASN A 1 114 ? 14.273 -13.125 -6.18 1 96.5 114 ASN A CA 1
ATOM 883 C C . ASN A 1 114 ? 12.945 -13.484 -6.84 1 96.5 114 ASN A C 1
ATOM 885 O O . ASN A 1 114 ? 12.156 -14.242 -6.277 1 96.5 114 ASN A O 1
ATOM 889 N N . MET A 1 115 ? 12.773 -12.945 -8 1 96.94 115 MET A N 1
ATOM 890 C CA . MET A 1 115 ? 11.57 -13.273 -8.766 1 96.94 115 MET A CA 1
ATOM 891 C C . MET A 1 115 ? 11.648 -14.703 -9.297 1 96.94 115 MET A C 1
ATOM 893 O O . MET A 1 115 ? 12.688 -15.133 -9.797 1 96.94 115 MET A O 1
ATOM 897 N N . GLN A 1 116 ? 10.617 -15.398 -9.117 1 95.62 116 GLN A N 1
ATOM 898 C CA . GLN A 1 116 ? 10.5 -16.734 -9.703 1 95.62 116 GLN A CA 1
ATOM 899 C C . GLN A 1 116 ? 9.648 -16.703 -10.961 1 95.62 116 GLN A C 1
ATOM 901 O O . GLN A 1 116 ? 8.664 -15.969 -11.039 1 95.62 116 GLN A O 1
ATOM 906 N N . VAL A 1 117 ? 10.039 -17.484 -11.969 1 96.94 117 VAL A N 1
ATOM 907 C CA . VAL A 1 117 ? 9.195 -17.703 -13.133 1 96.94 117 VAL A CA 1
ATOM 908 C C . VAL A 1 117 ? 8.75 -19.156 -13.18 1 96.94 117 VAL A C 1
ATOM 910 O O . VAL A 1 117 ? 9.586 -20.062 -13.156 1 96.94 117 VAL A O 1
ATOM 913 N N . LEU A 1 118 ? 7.434 -19.344 -13.258 1 95.62 118 LEU A N 1
ATOM 914 C CA . LEU A 1 118 ? 6.84 -20.672 -13.188 1 95.62 118 LEU A CA 1
ATOM 915 C C . LEU A 1 118 ? 6.113 -21.016 -14.484 1 95.62 118 LEU A C 1
ATOM 917 O O . LEU A 1 118 ? 5.465 -20.156 -15.086 1 95.62 118 LEU A O 1
ATOM 921 N N . ARG A 1 119 ? 6.207 -22.234 -14.859 1 95.88 119 ARG A N 1
ATOM 922 C CA . ARG A 1 119 ? 5.469 -22.781 -15.992 1 95.88 119 ARG A CA 1
ATOM 923 C C . ARG A 1 119 ? 4.551 -23.922 -15.555 1 95.88 119 ARG A C 1
ATOM 925 O O . ARG A 1 119 ? 4.988 -24.844 -14.867 1 95.88 119 ARG A O 1
ATOM 932 N N . TYR A 1 120 ? 3.289 -23.828 -15.906 1 95.38 120 TYR A N 1
ATOM 933 C CA . TYR A 1 120 ? 2.301 -24.891 -15.703 1 95.38 120 TYR A CA 1
ATOM 934 C C . TYR A 1 120 ? 1.818 -25.453 -17.031 1 95.38 120 TYR A C 1
ATOM 936 O O . TYR A 1 120 ? 1.29 -24.719 -17.875 1 95.38 120 TYR A O 1
ATOM 944 N N . GLU A 1 121 ? 2.021 -26.672 -17.203 1 95.31 121 GLU A N 1
ATOM 945 C CA . GLU A 1 121 ? 1.462 -27.406 -18.328 1 95.31 121 GLU A CA 1
ATOM 946 C C . GLU A 1 121 ? 0.081 -27.969 -18 1 95.31 121 GLU A C 1
ATOM 948 O O . GLU A 1 121 ? -0.348 -27.922 -16.844 1 95.31 121 GLU A O 1
ATOM 953 N N . PRO A 1 122 ? -0.64 -28.422 -19.062 1 96.31 122 PRO A N 1
ATOM 954 C CA . PRO A 1 122 ? -1.974 -28.953 -18.781 1 96.31 122 PRO A CA 1
ATOM 955 C C . PRO A 1 122 ? -1.968 -29.984 -17.656 1 96.31 122 PRO A C 1
ATOM 957 O O . PRO A 1 122 ? -1.121 -30.875 -17.641 1 96.31 122 PRO A O 1
ATOM 960 N N . GLY A 1 123 ? -2.881 -29.781 -16.734 1 96.06 123 GLY A N 1
ATOM 961 C CA . GLY A 1 123 ? -3.006 -30.688 -15.609 1 96.06 123 GLY A CA 1
ATOM 962 C C . GLY A 1 123 ? -2.217 -30.219 -14.391 1 96.06 123 GLY A C 1
ATOM 963 O O . GLY A 1 123 ? -2.51 -30.641 -13.266 1 96.06 123 GLY A O 1
ATOM 964 N N . GLN A 1 124 ? -1.209 -29.359 -14.586 1 94.94 124 GLN A N 1
ATOM 965 C CA . GLN A 1 124 ? -0.36 -28.922 -13.484 1 94.94 124 GLN A CA 1
ATOM 966 C C . GLN A 1 124 ? -1.049 -27.828 -12.664 1 94.94 124 GLN A C 1
ATOM 968 O O . GLN A 1 124 ? -1.853 -27.062 -13.188 1 94.94 124 GLN A O 1
ATOM 973 N N . LYS A 1 125 ? -0.811 -27.859 -11.367 1 95.31 125 LYS A N 1
ATOM 974 C CA . LYS A 1 125 ? -1.492 -27.031 -10.367 1 95.31 125 LYS A CA 1
ATOM 975 C C . LYS A 1 125 ? -0.585 -26.75 -9.172 1 95.31 125 LYS A C 1
ATOM 977 O O . LYS A 1 125 ? 0.544 -27.234 -9.117 1 95.31 125 LYS A O 1
ATOM 982 N N . TYR A 1 126 ? -0.967 -25.969 -8.297 1 95.06 126 TYR A N 1
ATOM 983 C CA . TYR A 1 126 ? -0.399 -25.766 -6.969 1 95.06 126 TYR A CA 1
ATOM 984 C C . TYR A 1 126 ? -1.488 -25.781 -5.902 1 95.06 126 TYR A C 1
ATOM 986 O O . TYR A 1 126 ? -2.34 -24.891 -5.867 1 95.06 126 TYR A O 1
ATOM 994 N N . GLU A 1 127 ? -1.474 -26.734 -5.059 1 95.56 127 GLU A N 1
ATOM 995 C CA . GLU A 1 127 ? -2.49 -26.859 -4.02 1 95.56 127 GLU A CA 1
ATOM 996 C C . GLU A 1 127 ? -2.488 -25.641 -3.096 1 95.56 127 GLU A C 1
ATOM 998 O O . GLU A 1 127 ? -1.45 -25.016 -2.9 1 95.56 127 GLU A O 1
ATOM 1003 N N . PRO A 1 128 ? -3.656 -25.375 -2.504 1 97 128 PRO A N 1
ATOM 1004 C CA . PRO A 1 128 ? -3.746 -24.203 -1.621 1 97 128 PRO A CA 1
ATOM 1005 C C . PRO A 1 128 ? -2.684 -24.219 -0.524 1 97 128 PRO A C 1
ATOM 1007 O O . PRO A 1 128 ? -2.42 -25.25 0.077 1 97 128 PRO A O 1
ATOM 1010 N N . HIS A 1 129 ? -2.105 -23.047 -0.284 1 96.88 129 HIS A N 1
ATOM 1011 C CA . HIS A 1 129 ? -1.019 -22.875 0.67 1 96.88 129 HIS A CA 1
ATOM 1012 C C . HIS A 1 129 ? -0.934 -21.422 1.134 1 96.88 129 HIS A C 1
ATOM 1014 O O . HIS A 1 129 ? -1.62 -20.547 0.592 1 96.88 129 HIS A O 1
ATOM 1020 N N . PHE A 1 130 ? -0.198 -21.266 2.18 1 96.94 130 PHE A N 1
ATOM 1021 C CA . PHE A 1 130 ? 0.101 -19.922 2.676 1 96.94 130 PHE A CA 1
ATOM 1022 C C . PHE A 1 130 ? 1.5 -19.484 2.254 1 96.94 130 PHE A C 1
ATOM 1024 O O . PHE A 1 130 ? 2.416 -20.312 2.184 1 96.94 130 PHE A O 1
ATOM 1031 N N . ASP A 1 131 ? 1.629 -18.219 2.01 1 96.75 131 ASP A N 1
ATOM 1032 C CA . ASP A 1 131 ? 2.965 -17.703 1.729 1 96.75 131 ASP A CA 1
ATOM 1033 C C . ASP A 1 131 ? 3.686 -17.328 3.02 1 96.75 131 ASP A C 1
ATOM 1035 O O . ASP A 1 131 ? 4.906 -17.156 3.027 1 96.75 131 ASP A O 1
ATOM 1039 N N . TYR A 1 132 ? 2.918 -17.016 4.125 1 95.38 132 TYR A N 1
ATOM 1040 C CA . TYR A 1 132 ? 3.607 -16.766 5.387 1 95.38 132 TYR A CA 1
ATOM 1041 C C . TYR A 1 132 ? 4.16 -18.062 5.973 1 95.38 132 TYR A C 1
ATOM 1043 O O . TYR A 1 132 ? 3.82 -19.156 5.512 1 95.38 132 TYR A O 1
ATOM 1051 N N . PHE A 1 133 ? 5.027 -17.891 6.988 1 91.69 133 PHE A N 1
ATOM 1052 C CA . PHE A 1 133 ? 5.75 -19.047 7.523 1 91.69 133 PHE A CA 1
ATOM 1053 C C . PHE A 1 133 ? 5.133 -19.5 8.836 1 91.69 133 PHE A C 1
ATOM 1055 O O . PHE A 1 133 ? 4.477 -18.734 9.531 1 91.69 133 PHE A O 1
ATOM 1062 N N . HIS A 1 134 ? 5.328 -20.75 9.094 1 87.12 134 HIS A N 1
ATOM 1063 C CA . HIS A 1 134 ? 4.848 -21.328 10.336 1 87.12 134 HIS A CA 1
ATOM 1064 C C . HIS A 1 134 ? 6 -21.625 11.297 1 87.12 134 HIS A C 1
ATOM 1066 O O . HIS A 1 134 ? 5.777 -21.891 12.477 1 87.12 134 HIS A O 1
ATOM 1072 N N . ASP A 1 135 ? 7.176 -21.484 10.75 1 82.62 135 ASP A N 1
ATOM 1073 C CA . ASP A 1 135 ? 8.336 -21.781 11.578 1 82.62 135 ASP A CA 1
ATOM 1074 C C . ASP A 1 135 ? 9.273 -20.562 11.656 1 82.62 135 ASP A C 1
ATOM 1076 O O . ASP A 1 135 ? 9.281 -19.734 10.7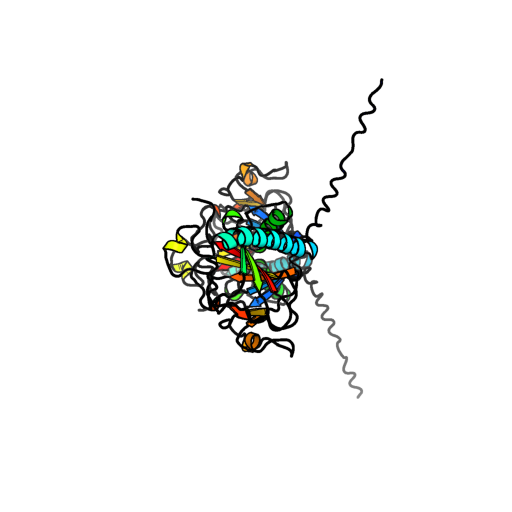58 1 82.62 135 ASP A O 1
ATOM 1080 N N . ARG A 1 136 ? 10.055 -20.547 12.703 1 78.94 136 ARG A N 1
ATOM 1081 C CA . ARG A 1 136 ? 10.914 -19.391 12.977 1 78.94 136 ARG A CA 1
ATOM 1082 C C . ARG A 1 136 ? 12.141 -19.406 12.07 1 78.94 136 ARG A C 1
ATOM 1084 O O . ARG A 1 136 ? 12.734 -18.359 11.805 1 78.94 136 ARG A O 1
ATOM 1091 N N . VAL A 1 137 ? 12.523 -20.562 11.562 1 72.69 137 VAL A N 1
ATOM 1092 C CA . VAL A 1 137 ? 13.742 -20.672 10.766 1 72.69 137 VAL A CA 1
ATOM 1093 C C . VAL A 1 137 ? 13.586 -19.891 9.461 1 72.69 137 VAL A C 1
ATOM 1095 O O . VAL A 1 137 ? 14.484 -19.141 9.078 1 72.69 137 VAL A O 1
ATOM 1098 N N . ASN A 1 138 ? 12.445 -20 8.922 1 76.12 138 ASN A N 1
ATOM 1099 C CA . ASN A 1 138 ? 12.195 -19.328 7.656 1 76.12 138 ASN A CA 1
ATOM 1100 C C . ASN A 1 138 ? 12.016 -17.828 7.84 1 76.12 138 ASN A C 1
ATOM 1102 O O . ASN A 1 138 ? 12.102 -17.062 6.875 1 76.12 138 ASN A O 1
ATOM 1106 N N . GLN A 1 139 ? 11.883 -17.453 9.078 1 81.25 139 GLN A N 1
ATOM 1107 C CA . GLN A 1 139 ? 11.672 -16.047 9.359 1 81.25 139 GLN A CA 1
ATOM 1108 C C . GLN A 1 139 ? 12.984 -15.344 9.688 1 81.25 139 GLN A C 1
ATOM 1110 O O . GLN A 1 139 ? 13.016 -14.117 9.867 1 81.25 139 GLN A O 1
ATOM 1115 N N . ALA A 1 140 ? 14 -16.125 9.773 1 80.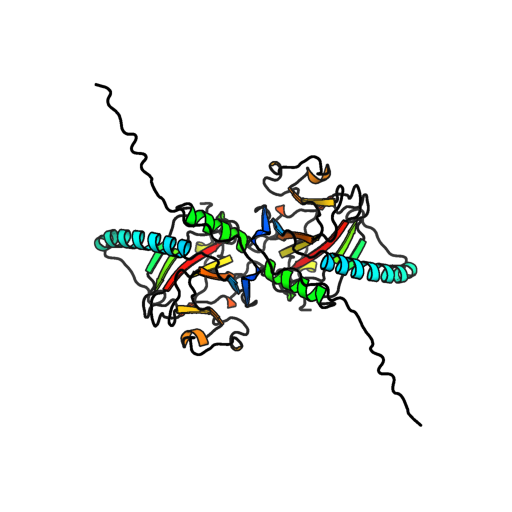62 140 ALA A N 1
ATOM 1116 C CA . ALA A 1 140 ? 15.289 -15.562 10.188 1 80.62 140 ALA A CA 1
ATOM 1117 C C . ALA A 1 140 ? 15.742 -14.461 9.234 1 80.62 140 ALA A C 1
ATOM 1119 O O . ALA A 1 140 ? 16.281 -13.445 9.664 1 80.62 140 ALA A O 1
ATOM 1120 N N . ARG A 1 141 ? 15.43 -14.781 8.016 1 85.31 141 ARG A N 1
ATOM 1121 C CA . ARG A 1 141 ? 15.805 -13.797 7 1 85.31 141 ARG A CA 1
ATOM 1122 C C . ARG A 1 141 ? 14.586 -13.016 6.52 1 85.31 141 ARG A C 1
ATOM 1124 O O . ARG A 1 141 ? 13.695 -13.578 5.875 1 85.31 141 ARG A O 1
ATOM 1131 N N . GLY A 1 142 ? 14.555 -11.766 6.93 1 92.38 142 GLY A N 1
ATOM 1132 C CA . GLY A 1 142 ? 13.539 -10.867 6.402 1 92.38 142 GLY A CA 1
ATOM 1133 C C . GLY A 1 142 ? 12.203 -11 7.109 1 92.38 142 GLY A C 1
ATOM 1134 O O . GLY A 1 142 ? 11.242 -10.312 6.766 1 92.38 142 GLY A O 1
ATOM 1135 N N . GLY A 1 143 ? 12.039 -11.953 8.047 1 93.5 143 GLY A N 1
ATOM 1136 C CA . GLY A 1 143 ? 10.758 -12.164 8.703 1 93.5 143 GLY A CA 1
ATOM 1137 C C . GLY A 1 143 ? 9.734 -12.844 7.812 1 93.5 143 GLY A C 1
ATOM 1138 O O . GLY A 1 143 ? 10.094 -13.617 6.922 1 93.5 143 GLY A O 1
ATOM 1139 N N . HIS A 1 144 ? 8.422 -12.641 8.078 1 94 144 HIS A N 1
ATOM 1140 C CA . HIS A 1 144 ? 7.348 -13.203 7.266 1 94 144 HIS A CA 1
ATOM 1141 C C . HIS A 1 144 ? 7.301 -12.555 5.891 1 94 144 HIS A C 1
ATOM 1143 O O . HIS A 1 144 ? 7.742 -11.414 5.719 1 94 144 HIS A O 1
ATOM 1149 N N . ARG A 1 145 ? 6.812 -13.328 4.984 1 97.06 145 ARG A N 1
ATOM 1150 C CA . ARG A 1 145 ? 6.355 -12.703 3.75 1 97.06 145 ARG A CA 1
ATOM 1151 C C . ARG A 1 145 ? 5.098 -11.867 3.992 1 97.06 145 ARG A C 1
ATOM 1153 O O . ARG A 1 145 ? 4.074 -12.398 4.43 1 97.06 145 ARG A O 1
ATOM 1160 N N . TYR A 1 146 ? 5.25 -10.625 3.744 1 98.31 146 TYR A N 1
ATOM 1161 C CA . TYR A 1 146 ? 4.148 -9.688 3.975 1 98.31 146 TYR A CA 1
ATOM 1162 C C . TYR A 1 146 ? 3.17 -9.703 2.807 1 98.31 146 TYR A C 1
ATOM 1164 O O . TYR A 1 146 ? 1.957 -9.805 3.006 1 98.31 146 TYR A O 1
ATOM 1172 N N . ALA A 1 147 ? 3.662 -9.664 1.624 1 98.75 147 ALA A N 1
ATOM 1173 C CA . ALA A 1 147 ? 2.844 -9.531 0.421 1 98.75 147 ALA A CA 1
ATOM 1174 C C . ALA A 1 147 ? 3.443 -10.328 -0.737 1 98.75 147 ALA A C 1
ATOM 1176 O O . ALA A 1 147 ? 4.637 -10.641 -0.73 1 98.75 147 ALA A O 1
ATOM 1177 N N . THR A 1 148 ? 2.613 -10.688 -1.668 1 98.75 148 THR A N 1
ATOM 1178 C CA . THR A 1 148 ? 3.004 -11.352 -2.906 1 98.75 148 THR A CA 1
ATOM 1179 C C . THR A 1 148 ? 2.441 -10.609 -4.117 1 98.75 148 THR A C 1
ATOM 1181 O O . THR A 1 148 ? 1.268 -10.234 -4.129 1 98.75 148 THR A O 1
ATOM 1184 N N . VAL A 1 149 ? 3.277 -10.312 -5.023 1 98.75 149 VAL A N 1
ATOM 1185 C CA . VAL A 1 149 ? 2.834 -9.891 -6.348 1 98.75 149 VAL A CA 1
ATOM 1186 C C . VAL A 1 149 ? 2.98 -11.047 -7.336 1 98.75 149 VAL A C 1
ATOM 1188 O O . VAL A 1 149 ? 4.094 -11.477 -7.641 1 98.75 149 VAL A O 1
ATOM 1191 N N . LEU A 1 150 ? 1.832 -11.539 -7.785 1 98.81 150 LEU A N 1
ATOM 1192 C CA . LEU A 1 150 ? 1.8 -12.609 -8.781 1 98.81 150 LEU A CA 1
ATOM 1193 C C . LEU A 1 150 ? 1.51 -12.047 -10.172 1 98.81 150 LEU A C 1
ATOM 1195 O O . LEU A 1 150 ? 0.401 -11.578 -10.438 1 98.81 150 LEU A O 1
ATOM 1199 N N . MET A 1 151 ? 2.51 -12.133 -11.039 1 98.69 151 MET A N 1
ATOM 1200 C CA . MET A 1 151 ? 2.383 -11.578 -12.391 1 98.69 151 MET A CA 1
ATOM 1201 C C . MET A 1 151 ? 2.084 -12.68 -13.398 1 98.69 151 MET A C 1
ATOM 1203 O O . MET A 1 151 ? 2.768 -13.703 -13.43 1 98.69 151 MET A O 1
ATOM 1207 N N . TYR A 1 152 ? 1.082 -12.453 -14.195 1 98.81 152 TYR A N 1
ATOM 1208 C CA . TYR A 1 152 ? 0.757 -13.406 -15.25 1 98.81 152 TYR A CA 1
ATOM 1209 C C . TYR A 1 152 ? 1.506 -13.086 -16.531 1 98.81 152 TYR A C 1
ATOM 1211 O O . TYR A 1 152 ? 1.384 -11.977 -17.062 1 98.81 152 TYR A O 1
ATOM 1219 N N . LEU A 1 153 ? 2.24 -14.039 -17.031 1 98.75 153 LEU A N 1
ATOM 1220 C CA . LEU A 1 153 ? 3.074 -13.828 -18.203 1 98.75 153 LEU A CA 1
ATOM 1221 C C . LEU A 1 153 ? 2.418 -14.422 -19.453 1 98.75 153 LEU A C 1
ATOM 1223 O O . LEU A 1 153 ? 2.928 -14.266 -20.562 1 98.75 153 LEU A O 1
ATOM 1227 N N . SER A 1 154 ? 1.323 -15.109 -19.281 1 98.56 154 SER A N 1
ATOM 1228 C CA . SER A 1 154 ? 0.518 -15.648 -20.375 1 98.56 154 SER A CA 1
ATOM 1229 C C . SER A 1 154 ? -0.969 -15.602 -20.031 1 98.56 154 SER A C 1
ATOM 1231 O O . SER A 1 154 ? -1.345 -15.594 -18.859 1 98.56 154 SER A O 1
ATOM 1233 N N . THR A 1 155 ? -1.74 -15.492 -21.078 1 98.56 155 THR A N 1
ATOM 1234 C CA . THR A 1 155 ? -3.174 -15.727 -20.953 1 98.56 155 THR A CA 1
ATOM 1235 C C . THR A 1 155 ? -3.492 -17.219 -21.109 1 98.56 155 THR A C 1
ATOM 1237 O O . THR A 1 155 ? -3.049 -17.844 -22.062 1 98.56 155 THR A O 1
ATOM 1240 N N . VAL A 1 156 ? -4.227 -17.719 -20.109 1 98.06 156 VAL A N 1
ATOM 1241 C CA . VAL A 1 156 ? -4.574 -19.141 -20.172 1 98.06 156 VAL A CA 1
ATOM 1242 C C . VAL A 1 156 ? -5.977 -19.312 -20.734 1 98.06 156 VAL A C 1
ATOM 1244 O O . VAL A 1 156 ? -6.93 -18.688 -20.266 1 98.06 156 VAL A O 1
ATOM 1247 N N . ARG A 1 157 ? -6.125 -20.141 -21.641 1 94.81 157 ARG A N 1
ATOM 1248 C CA . ARG A 1 157 ? -7.387 -20.328 -22.359 1 94.81 157 ARG A CA 1
ATOM 1249 C C . ARG A 1 157 ? -8.445 -20.938 -21.438 1 94.81 157 ARG A C 1
ATOM 1251 O O . ARG A 1 157 ? -9.602 -20.5 -21.453 1 94.81 157 ARG A O 1
ATOM 1258 N N . GLU A 1 158 ? -8.07 -21.953 -20.781 1 97.75 158 GLU A N 1
ATOM 1259 C CA . GLU A 1 158 ? -8.977 -22.625 -19.859 1 97.75 158 GLU A CA 1
ATOM 1260 C C . GLU A 1 158 ? -8.227 -23.125 -18.625 1 97.75 158 GLU A C 1
ATOM 1262 O O . GLU A 1 158 ? -7.164 -23.75 -18.75 1 97.75 158 GLU A O 1
ATOM 1267 N N . GLY A 1 159 ? -8.797 -22.766 -17.453 1 98.38 159 GLY A N 1
ATOM 1268 C CA . GLY A 1 159 ? -8.125 -23.156 -16.219 1 98.38 159 GLY A CA 1
ATOM 1269 C C . GLY A 1 159 ? -7.027 -22.188 -15.812 1 98.38 159 GLY A C 1
ATOM 1270 O O . GLY A 1 159 ? -6.957 -21.078 -16.328 1 98.38 159 GLY A O 1
ATOM 1271 N N . GLY A 1 160 ? -6.238 -22.578 -14.812 1 98.5 160 GLY A N 1
ATOM 1272 C CA . GLY A 1 160 ? -5.039 -21.844 -14.414 1 98.5 160 GLY A CA 1
ATOM 1273 C C . GLY A 1 160 ? -5.328 -20.688 -13.484 1 98.5 160 GLY A C 1
ATOM 1274 O O . GLY A 1 160 ? -4.43 -19.906 -13.156 1 98.5 160 GLY A O 1
ATOM 1275 N N . GLU A 1 161 ? -6.551 -20.516 -13.016 1 98.81 161 GLU A N 1
ATOM 1276 C CA . GLU A 1 161 ? -6.91 -19.391 -12.148 1 98.81 161 GLU A CA 1
ATOM 1277 C C . GLU A 1 161 ? -6.141 -19.453 -10.836 1 98.81 161 GLU A C 1
ATOM 1279 O O . GLU A 1 161 ? -5.785 -20.531 -10.359 1 98.81 161 GLU A O 1
ATOM 1284 N N . THR A 1 162 ? -5.801 -18.359 -10.281 1 98.81 162 THR A N 1
ATOM 1285 C CA . THR A 1 162 ? -5.457 -18.266 -8.867 1 98.81 162 THR A CA 1
ATOM 1286 C C . THR A 1 162 ? -6.719 -18.234 -8.008 1 98.81 162 THR A C 1
ATOM 1288 O O . THR A 1 162 ? -7.613 -17.406 -8.242 1 98.81 162 THR A O 1
ATOM 1291 N N . VAL A 1 163 ? -6.801 -19.094 -7.078 1 98.81 163 VAL A N 1
ATOM 1292 C CA . VAL A 1 163 ? -8.023 -19.219 -6.293 1 98.81 163 VAL A CA 1
ATOM 1293 C C . VAL A 1 163 ? -7.719 -18.969 -4.816 1 98.81 163 VAL A C 1
ATOM 1295 O O . VAL A 1 163 ? -6.684 -19.406 -4.312 1 98.81 163 VAL A O 1
ATOM 1298 N N . PHE A 1 164 ? -8.609 -18.203 -4.117 1 98.88 164 PHE A N 1
ATOM 1299 C CA . PHE A 1 164 ? -8.562 -17.906 -2.688 1 98.88 164 PHE A CA 1
ATOM 1300 C C . PHE A 1 164 ? -9.781 -18.5 -1.98 1 98.88 164 PHE A C 1
ATOM 1302 O O . PHE A 1 164 ? -10.797 -17.812 -1.815 1 98.88 164 PHE A O 1
ATOM 1309 N N . PRO A 1 165 ? -9.602 -19.656 -1.447 1 98.69 165 PRO A N 1
ATOM 1310 C CA . PRO A 1 165 ? -10.766 -20.391 -0.953 1 98.69 165 PRO A CA 1
ATOM 1311 C C . PRO A 1 165 ? -11.359 -19.781 0.314 1 98.69 165 PRO A C 1
ATOM 1313 O O . PRO A 1 165 ? -12.539 -19.984 0.608 1 98.69 165 PRO A O 1
ATOM 1316 N N . ASN A 1 166 ? -10.562 -19.031 1.073 1 98.56 166 ASN A N 1
ATOM 1317 C CA . ASN A 1 166 ? -11.023 -18.547 2.365 1 98.56 166 ASN A CA 1
ATOM 1318 C C . ASN A 1 166 ? -11.422 -17.078 2.293 1 98.56 166 ASN A C 1
ATOM 1320 O O . ASN A 1 166 ? -11.75 -16.469 3.312 1 98.56 166 ASN A O 1
ATOM 1324 N N . ALA A 1 167 ? -11.367 -16.484 1.105 1 98.69 167 ALA A N 1
ATOM 1325 C CA . ALA A 1 167 ? -11.711 -15.062 0.992 1 9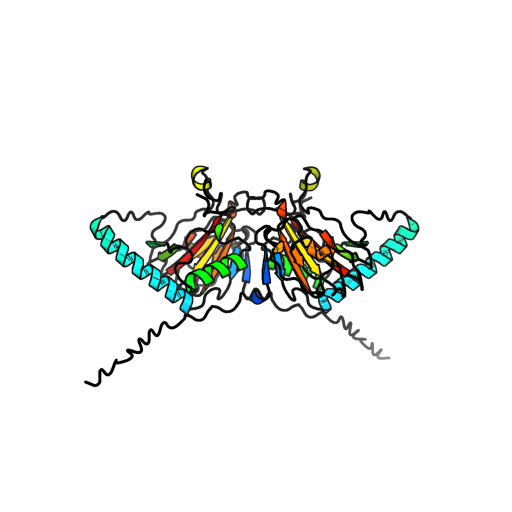8.69 167 ALA A CA 1
ATOM 1326 C C . ALA A 1 167 ? -13.164 -14.82 1.393 1 98.69 167 ALA A C 1
ATOM 1328 O O . ALA A 1 167 ? -14.062 -15.547 0.97 1 98.69 167 ALA A O 1
ATOM 1329 N N . LYS A 1 168 ? -13.352 -13.789 2.135 1 97.81 168 LYS A N 1
ATOM 1330 C CA . LYS A 1 168 ? -14.711 -13.492 2.574 1 97.81 168 LYS A CA 1
ATOM 1331 C C . LYS A 1 168 ? -15.57 -13 1.412 1 97.81 168 LYS A C 1
ATOM 1333 O O . LYS A 1 168 ? -15.141 -12.156 0.625 1 97.81 168 LYS A O 1
ATOM 1338 N N . GLY A 1 169 ? -16.75 -13.617 1.276 1 95.94 169 GLY A N 1
ATOM 1339 C CA . GLY A 1 169 ? -17.719 -13.156 0.3 1 95.94 169 GLY A CA 1
ATOM 1340 C C . GLY A 1 169 ? -17.453 -13.672 -1.102 1 95.94 169 GLY A C 1
ATOM 1341 O O . GLY A 1 169 ? -18.062 -13.203 -2.068 1 95.94 169 GLY A O 1
ATOM 1342 N N . TRP A 1 170 ? -16.562 -14.641 -1.199 1 96.62 170 TRP A N 1
ATOM 1343 C CA . TRP A 1 170 ? -16.156 -15.086 -2.529 1 96.62 170 TRP A CA 1
ATOM 1344 C C . TRP A 1 170 ? -17.328 -15.688 -3.287 1 96.62 170 TRP A C 1
ATOM 1346 O O . TRP A 1 170 ? -17.359 -15.656 -4.52 1 96.62 170 TRP A O 1
ATOM 1356 N N . GLU A 1 171 ? -18.344 -16.109 -2.539 1 96.06 171 GLU A N 1
ATOM 1357 C CA . GLU A 1 171 ? -19.5 -16.766 -3.154 1 96.06 171 GLU A CA 1
ATOM 1358 C C . GLU A 1 171 ? -20.281 -15.789 -4.027 1 96.06 171 GLU A C 1
ATOM 1360 O O . GLU A 1 171 ? -20.984 -16.203 -4.949 1 96.06 171 GLU A O 1
ATOM 1365 N N . SER A 1 172 ? -20.125 -14.492 -3.75 1 95.44 172 SER A N 1
ATOM 1366 C CA . SER A 1 172 ? -20.875 -13.477 -4.473 1 95.44 172 SER A CA 1
ATOM 1367 C C . SER A 1 172 ? -20.141 -13.023 -5.727 1 95.44 172 SER A C 1
ATOM 1369 O O . SER A 1 172 ? -20.672 -12.242 -6.516 1 95.44 172 SER A O 1
ATOM 1371 N N . GLN A 1 173 ? -18.969 -13.508 -5.953 1 96.62 173 GLN A N 1
ATOM 1372 C CA . GLN A 1 173 ? -18.234 -13.148 -7.16 1 96.62 173 GLN A CA 1
ATOM 1373 C C . GLN A 1 173 ? -18.938 -13.672 -8.406 1 96.62 173 GLN A C 1
ATOM 1375 O O . GLN A 1 173 ? -19.156 -14.875 -8.539 1 96.62 173 GLN A O 1
ATOM 1380 N N . PRO A 1 174 ? -19.25 -12.766 -9.312 1 95.81 174 PRO A N 1
ATOM 1381 C CA . PRO A 1 174 ? -19.812 -13.273 -10.57 1 95.81 174 PRO A CA 1
ATOM 1382 C C . PRO A 1 174 ? -18.797 -14.07 -11.391 1 95.81 174 PRO A C 1
ATOM 1384 O O . PRO A 1 174 ? -17.656 -13.648 -11.539 1 95.81 174 PRO A O 1
ATOM 1387 N N . LYS A 1 175 ? -19.219 -15.273 -11.852 1 96.06 175 LYS A N 1
ATOM 1388 C CA . LYS A 1 175 ? -18.391 -16.125 -12.695 1 96.06 175 LYS A CA 1
ATOM 1389 C C . LYS A 1 175 ? -19.172 -16.609 -13.914 1 96.06 175 LYS A C 1
ATOM 1391 O O . LYS A 1 175 ? -20.297 -17.094 -13.773 1 96.06 175 LYS A O 1
ATOM 1396 N N . ASP A 1 176 ? -18.594 -16.391 -14.992 1 94.75 176 ASP A N 1
ATOM 1397 C CA . ASP A 1 176 ? -19.25 -16.875 -16.203 1 94.75 176 ASP A CA 1
ATOM 1398 C C . ASP A 1 176 ? -18.797 -18.297 -16.547 1 94.75 176 ASP A C 1
ATOM 1400 O O . ASP A 1 176 ? -18.156 -18.953 -15.727 1 94.75 176 ASP A O 1
ATOM 1404 N N . ALA A 1 177 ? -19.141 -18.75 -17.734 1 94.62 177 ALA A N 1
ATOM 1405 C CA . ALA A 1 177 ? -18.953 -20.141 -18.125 1 94.62 177 ALA A CA 1
ATOM 1406 C C . ALA A 1 177 ? -17.469 -20.438 -18.391 1 94.62 177 ALA A C 1
ATOM 1408 O O . ALA A 1 177 ? -17.078 -21.594 -18.516 1 94.62 177 ALA A O 1
ATOM 1409 N N . THR A 1 178 ? -16.625 -19.391 -18.344 1 95.19 178 THR A N 1
ATOM 1410 C CA . THR A 1 178 ? -15.227 -19.609 -18.703 1 95.19 178 THR A CA 1
ATOM 1411 C C . THR A 1 178 ? -14.406 -19.969 -17.469 1 95.19 178 THR A C 1
ATOM 1413 O O . THR A 1 178 ? -13.25 -20.375 -17.578 1 95.19 178 THR A O 1
ATOM 1416 N N . PHE A 1 179 ? -14.984 -19.891 -16.344 1 97.44 179 PHE A N 1
ATOM 1417 C CA . PHE A 1 179 ? -14.289 -20.266 -15.117 1 97.44 179 PHE A CA 1
ATOM 1418 C C . PHE A 1 179 ? -14.281 -21.781 -14.961 1 97.44 179 PHE A C 1
ATOM 1420 O O . PHE A 1 179 ? -15.281 -22.453 -15.242 1 97.44 179 PHE A O 1
ATOM 1427 N N . SER A 1 180 ? -13.148 -22.297 -14.531 1 98.19 180 SER A N 1
ATOM 1428 C CA . SER A 1 180 ? -13.047 -23.734 -14.305 1 98.19 180 SER A CA 1
ATOM 1429 C C . SER A 1 180 ? -13.805 -24.141 -13.047 1 98.19 180 SER A C 1
ATOM 1431 O O . SER A 1 180 ? -14.227 -23.297 -12.258 1 98.19 180 SER A O 1
ATOM 1433 N N . GLU A 1 181 ? -13.953 -25.438 -12.859 1 97.81 181 GLU A N 1
ATOM 1434 C CA . GLU A 1 181 ? -14.562 -25.969 -11.648 1 97.81 181 GLU A CA 1
ATOM 1435 C C . GLU A 1 181 ? -13.766 -25.562 -10.406 1 97.81 181 GLU A C 1
ATOM 1437 O O . GLU A 1 181 ? -14.344 -25.188 -9.383 1 97.81 181 GLU A O 1
ATOM 1442 N N . CYS A 1 182 ? -12.469 -25.656 -10.555 1 97.88 182 CYS A N 1
ATOM 1443 C CA . CYS A 1 182 ? -11.57 -25.281 -9.477 1 97.88 182 CYS A CA 1
ATOM 1444 C C . CYS A 1 182 ? -11.797 -23.828 -9.055 1 97.88 182 CYS A C 1
ATOM 1446 O O . CYS A 1 182 ? -11.797 -23.516 -7.859 1 97.88 182 CYS A O 1
ATOM 1448 N N . ALA A 1 183 ? -12.062 -22.969 -9.93 1 98.06 183 ALA A N 1
ATOM 1449 C CA . ALA A 1 183 ? -12.227 -21.547 -9.695 1 98.06 183 ALA A CA 1
ATOM 1450 C C . ALA A 1 183 ? -13.516 -21.25 -8.93 1 98.06 183 ALA A C 1
ATOM 1452 O O . ALA A 1 183 ? -13.68 -20.172 -8.367 1 98.06 183 ALA A O 1
ATOM 1453 N N . HIS A 1 184 ? -14.422 -22.172 -8.883 1 98 184 HIS A N 1
ATOM 1454 C CA . HIS A 1 184 ? -15.695 -21.984 -8.188 1 98 184 HIS A CA 1
ATOM 1455 C C . HIS A 1 184 ? -15.562 -22.344 -6.707 1 98 184 HIS A C 1
ATOM 1457 O O . HIS A 1 184 ? -16.547 -22.281 -5.961 1 98 184 HIS A O 1
ATOM 1463 N N . LYS A 1 185 ? -14.383 -22.641 -6.297 1 98 185 LYS A N 1
ATOM 1464 C CA . LYS A 1 185 ? -14.172 -23.031 -4.906 1 98 185 LYS A CA 1
ATOM 1465 C C . LYS A 1 185 ? -13.531 -21.906 -4.105 1 98 185 LYS A C 1
ATOM 1467 O O . LYS A 1 185 ? -12.914 -22.141 -3.062 1 98 185 LYS A O 1
ATOM 1472 N N . GLY A 1 186 ? -13.609 -20.703 -4.531 1 98.62 186 GLY A N 1
ATOM 1473 C CA . GLY A 1 186 ? -13.07 -19.516 -3.889 1 98.62 186 GLY A CA 1
ATOM 1474 C C . GLY A 1 186 ? -13.086 -18.281 -4.785 1 98.62 186 GLY A C 1
ATOM 1475 O O . GLY A 1 186 ? -13.602 -18.344 -5.906 1 98.62 186 GLY A O 1
ATOM 1476 N N . LEU A 1 187 ? -12.688 -17.188 -4.23 1 98.81 187 LEU A N 1
ATOM 1477 C CA . LEU A 1 187 ? -12.43 -16.047 -5.09 1 98.81 187 LEU A CA 1
ATOM 1478 C C . LEU A 1 187 ? -11.359 -16.359 -6.129 1 98.81 187 LEU A C 1
ATOM 1480 O O . LEU A 1 187 ? -10.312 -16.922 -5.797 1 98.81 187 LEU A O 1
ATOM 1484 N N . ALA A 1 188 ? -11.68 -16.062 -7.363 1 98.81 188 ALA A N 1
ATOM 1485 C CA . ALA A 1 188 ? -10.773 -16.516 -8.414 1 98.81 188 ALA A CA 1
ATOM 1486 C C . ALA A 1 188 ? -10.352 -15.359 -9.312 1 98.81 188 ALA A C 1
ATOM 1488 O O . ALA A 1 188 ? -11.156 -14.477 -9.617 1 98.81 188 ALA A O 1
ATOM 1489 N N . VAL A 1 189 ? -9.102 -15.367 -9.727 1 98.62 189 VAL A N 1
ATOM 1490 C CA . VAL A 1 189 ? -8.547 -14.422 -10.688 1 98.62 189 VAL A CA 1
ATOM 1491 C C . VAL A 1 189 ? -8.039 -15.18 -11.914 1 98.62 189 VAL A C 1
ATOM 1493 O O . VAL A 1 189 ? -7.199 -16.078 -11.797 1 98.62 189 VAL A O 1
ATOM 1496 N N . LYS A 1 190 ? -8.516 -14.805 -13.062 1 98.25 190 LYS A N 1
ATOM 1497 C CA . LYS A 1 190 ? -8.078 -15.422 -14.312 1 98.25 190 LYS A CA 1
ATOM 1498 C C . LYS A 1 190 ? -6.699 -14.906 -14.719 1 98.25 190 LYS A C 1
ATOM 1500 O O . LYS A 1 190 ? -6.414 -13.719 -14.609 1 98.25 190 LYS A O 1
ATOM 1505 N N . PRO A 1 191 ? -5.891 -15.859 -15.172 1 98.62 191 PRO A N 1
ATOM 1506 C CA . PRO A 1 191 ? -4.594 -15.398 -15.68 1 98.62 191 PRO A CA 1
ATOM 1507 C C . PRO A 1 191 ? -4.703 -14.719 -17.047 1 98.62 191 PRO A C 1
ATOM 1509 O O . PRO A 1 191 ? -4.973 -15.383 -18.047 1 98.62 191 PRO A O 1
ATOM 1512 N N . VAL A 1 192 ? -4.504 -13.461 -17.062 1 98.31 192 VAL A N 1
ATOM 1513 C CA . VAL A 1 192 ? -4.445 -12.656 -18.281 1 98.31 192 VAL A CA 1
ATOM 1514 C C . VAL A 1 192 ? -3.051 -12.047 -18.438 1 98.31 192 VAL A C 1
ATOM 1516 O O . VAL A 1 192 ? -2.539 -11.422 -17.5 1 98.31 192 VAL A O 1
ATOM 1519 N N . LYS A 1 193 ? -2.449 -12.297 -19.594 1 98.62 193 LYS A N 1
ATOM 1520 C CA . LYS A 1 193 ? -1.093 -11.82 -19.828 1 98.62 193 LYS A CA 1
ATOM 1521 C C . LYS A 1 193 ? -0.969 -10.336 -19.516 1 98.62 193 LYS A C 1
ATOM 1523 O O . LYS A 1 193 ? -1.766 -9.523 -20 1 98.62 193 LYS A O 1
ATOM 1528 N N . GLY A 1 194 ? -0.004 -10.008 -18.672 1 98.19 194 GLY A N 1
ATOM 1529 C CA . GLY A 1 194 ? 0.262 -8.617 -18.328 1 98.19 194 GLY A CA 1
ATOM 1530 C C . GLY A 1 194 ? -0.374 -8.195 -17.031 1 98.19 194 GLY A C 1
ATOM 1531 O O . GLY A 1 194 ? 0.06 -7.223 -16.406 1 98.19 194 GLY A O 1
ATOM 1532 N N . ASP A 1 195 ? -1.42 -8.875 -16.562 1 97.94 195 ASP A N 1
ATOM 1533 C CA . ASP A 1 195 ? -2.068 -8.547 -15.297 1 97.94 195 ASP A CA 1
ATOM 1534 C C . ASP A 1 195 ? -1.261 -9.078 -14.109 1 97.94 195 ASP A C 1
ATOM 1536 O O . ASP A 1 195 ? -0.427 -9.977 -14.273 1 97.94 195 ASP A O 1
ATOM 1540 N N . ALA A 1 196 ? -1.444 -8.477 -12.977 1 98.31 196 ALA A N 1
ATOM 1541 C CA . ALA A 1 196 ? -0.836 -8.938 -11.734 1 98.31 196 ALA A CA 1
ATOM 1542 C C . ALA A 1 196 ? -1.846 -8.922 -10.586 1 98.31 196 ALA A C 1
ATOM 1544 O O . ALA A 1 196 ? -2.756 -8.086 -10.57 1 98.31 196 ALA A O 1
ATOM 1545 N N . VAL A 1 197 ? -1.706 -9.828 -9.719 1 98.62 197 VAL A N 1
ATOM 1546 C CA . VAL A 1 197 ? -2.484 -9.852 -8.492 1 98.62 197 VAL A CA 1
ATOM 1547 C C . VAL A 1 197 ? -1.566 -9.602 -7.293 1 98.62 197 VAL A C 1
ATOM 1549 O O . VAL A 1 197 ? -0.522 -10.242 -7.16 1 98.62 197 VAL A O 1
ATOM 1552 N N . LEU A 1 198 ? -1.911 -8.617 -6.48 1 98.62 198 LEU A N 1
ATOM 1553 C CA . LEU A 1 198 ? -1.281 -8.344 -5.191 1 98.62 198 LEU A CA 1
ATOM 1554 C C . LEU A 1 198 ? -2.15 -8.852 -4.047 1 98.62 198 LEU A C 1
ATOM 1556 O O . LEU A 1 198 ? -3.34 -8.531 -3.973 1 98.62 198 LEU A O 1
ATOM 1560 N N . PHE A 1 199 ? -1.62 -9.672 -3.23 1 98.88 199 PHE A N 1
ATOM 1561 C CA . PHE A 1 199 ? -2.346 -10.055 -2.025 1 98.88 199 PHE A CA 1
ATOM 1562 C C . PHE A 1 199 ? -1.421 -10.055 -0.813 1 98.88 199 PHE A C 1
ATOM 1564 O O . PHE A 1 199 ? -0.215 -10.273 -0.947 1 98.88 199 PHE A O 1
ATOM 1571 N N . PHE A 1 200 ? -2.01 -9.781 0.306 1 98.81 200 PHE A N 1
ATOM 1572 C CA . PHE A 1 200 ? -1.258 -9.68 1.551 1 98.81 200 PHE A CA 1
ATOM 1573 C C . PHE A 1 200 ? -1.439 -10.938 2.398 1 98.81 200 PHE A C 1
ATOM 1575 O O . PHE A 1 200 ? -2.568 -11.375 2.635 1 98.81 200 PHE A O 1
ATOM 1582 N N . SER A 1 201 ? -0.3 -11.5 2.859 1 98.31 201 SER A N 1
ATOM 1583 C CA . SER A 1 201 ? -0.287 -12.703 3.686 1 98.31 201 SER A CA 1
ATOM 1584 C C . SER A 1 201 ? -0.485 -12.367 5.16 1 98.31 201 SER A C 1
ATOM 1586 O O . SER A 1 201 ? -0.792 -13.242 5.969 1 98.31 201 SER A O 1
ATOM 1588 N N . LEU A 1 202 ? -0.259 -11.094 5.473 1 98.19 202 LEU A N 1
ATOM 1589 C CA . LEU A 1 202 ? -0.365 -10.641 6.855 1 98.19 202 LEU A CA 1
ATOM 1590 C C . LEU A 1 202 ? -1.405 -9.531 6.984 1 98.19 202 LEU A C 1
ATOM 1592 O O . LEU A 1 202 ? -1.67 -8.805 6.023 1 98.19 202 LEU A O 1
ATOM 1596 N N . HIS A 1 203 ? -1.94 -9.453 8.203 1 97.31 203 HIS A N 1
ATOM 1597 C CA . HIS A 1 203 ? -2.672 -8.258 8.594 1 97.31 203 HIS A CA 1
ATOM 1598 C C . HIS A 1 203 ? -1.729 -7.07 8.773 1 97.31 203 HIS A C 1
ATOM 1600 O O . HIS A 1 203 ? -0.518 -7.25 8.914 1 97.31 203 HIS A O 1
ATOM 1606 N N . ALA A 1 204 ? -2.334 -5.879 8.789 1 96.19 204 ALA A N 1
ATOM 1607 C CA . ALA A 1 204 ? -1.54 -4.66 8.922 1 96.19 204 ALA A CA 1
ATOM 1608 C C . ALA A 1 204 ? -0.798 -4.633 10.258 1 96.19 204 ALA A C 1
ATOM 1610 O O . ALA A 1 204 ? 0.169 -3.885 10.422 1 96.19 204 ALA A O 1
ATOM 1611 N N . ASP A 1 205 ? -1.191 -5.48 11.211 1 94.94 205 ASP A N 1
ATOM 1612 C CA . ASP A 1 205 ? -0.525 -5.504 12.508 1 94.94 205 ASP A CA 1
ATOM 1613 C C . ASP A 1 205 ? 0.629 -6.504 12.516 1 94.94 205 ASP A C 1
ATOM 1615 O O . ASP A 1 205 ? 1.241 -6.746 13.555 1 94.94 205 ASP A O 1
ATOM 1619 N N . GLY A 1 206 ? 0.896 -7.148 11.406 1 95.19 206 GLY A N 1
ATOM 1620 C CA . GLY A 1 206 ? 2.055 -8.016 11.266 1 95.19 206 GLY A CA 1
ATOM 1621 C C . GLY A 1 206 ? 1.748 -9.477 11.57 1 95.19 206 GLY A C 1
ATOM 1622 O O . GLY A 1 206 ? 2.637 -10.328 11.508 1 95.19 206 GLY A O 1
ATOM 1623 N N . THR A 1 207 ? 0.502 -9.781 11.852 1 96.06 207 THR A N 1
ATOM 1624 C CA . THR A 1 207 ? 0.146 -11.156 12.156 1 96.06 207 THR A CA 1
ATOM 1625 C C . THR A 1 207 ? -0.327 -11.891 10.906 1 96.06 207 THR A C 1
ATOM 1627 O O . THR A 1 207 ? -0.883 -11.273 9.992 1 96.06 207 THR A O 1
ATOM 1630 N N . PRO A 1 208 ? -0.124 -13.172 10.82 1 96.94 208 PRO A N 1
ATOM 1631 C CA . PRO A 1 208 ? -0.56 -13.945 9.656 1 96.94 208 PRO A CA 1
ATOM 1632 C C . PRO A 1 208 ? -2.064 -13.859 9.414 1 96.94 208 PRO A C 1
ATOM 1634 O O . PRO A 1 208 ? -2.846 -13.844 10.367 1 96.94 208 PRO A O 1
ATOM 1637 N N . ASP A 1 209 ? -2.486 -13.797 8.203 1 98.12 209 ASP A N 1
ATOM 1638 C CA . ASP A 1 209 ? -3.891 -13.789 7.809 1 98.12 209 ASP A CA 1
ATOM 1639 C C . ASP A 1 209 ? -4.312 -15.148 7.25 1 98.12 209 ASP A C 1
ATOM 1641 O O . ASP A 1 209 ? -4.027 -15.461 6.094 1 98.12 209 ASP A O 1
ATOM 1645 N N . PRO A 1 210 ? -5.027 -15.938 7.949 1 98.06 210 PRO A N 1
ATOM 1646 C CA . PRO A 1 210 ? -5.422 -17.266 7.469 1 98.06 210 PRO A CA 1
ATOM 1647 C C . PRO A 1 210 ? -6.336 -17.203 6.246 1 98.06 210 PRO A C 1
ATOM 1649 O O . PRO A 1 210 ? -6.508 -18.203 5.547 1 98.06 210 PRO A O 1
ATOM 1652 N N . LEU A 1 211 ? -6.895 -16.031 5.996 1 98.56 211 LEU A N 1
ATOM 1653 C CA . LEU A 1 211 ? -7.773 -15.898 4.84 1 98.56 211 LEU A CA 1
ATOM 1654 C C . LEU A 1 211 ? -6.961 -15.781 3.551 1 98.56 211 LEU A C 1
ATOM 1656 O O . LEU A 1 211 ? -7.52 -15.852 2.453 1 98.56 211 LEU A O 1
ATOM 1660 N N . SER A 1 212 ? -5.637 -15.672 3.674 1 98.56 212 SER A N 1
ATOM 1661 C CA . SER A 1 212 ? -4.785 -15.469 2.508 1 98.56 212 SER A CA 1
ATOM 1662 C C . SER A 1 212 ? -4.441 -16.797 1.831 1 98.56 212 SER A C 1
ATOM 1664 O O . SER A 1 212 ? -3.609 -16.828 0.922 1 98.56 212 SER A O 1
ATOM 1666 N N . LEU A 1 213 ? -5.047 -17.906 2.291 1 98.69 213 LEU A N 1
ATOM 1667 C CA . LEU A 1 213 ? -4.871 -19.188 1.614 1 98.69 213 LEU A CA 1
ATOM 1668 C C . LEU A 1 213 ? -5.141 -19.062 0.12 1 98.69 213 LEU A C 1
ATOM 1670 O O . LEU A 1 213 ? -6.117 -18.422 -0.285 1 98.69 213 LEU A O 1
ATOM 1674 N N . HIS A 1 214 ? -4.23 -19.625 -0.729 1 98.75 214 HIS A N 1
ATOM 1675 C CA . HIS A 1 214 ? -4.422 -19.516 -2.172 1 98.75 214 HIS A CA 1
ATOM 1676 C C . HIS A 1 214 ? -3.783 -20.688 -2.904 1 98.75 214 HIS A C 1
ATOM 1678 O O . HIS A 1 214 ? -2.959 -21.406 -2.336 1 98.75 214 HIS A O 1
ATOM 1684 N N . GLY A 1 215 ? -4.219 -20.891 -4.113 1 97.94 215 GLY A N 1
ATOM 1685 C CA . GLY A 1 215 ? -3.674 -21.938 -4.969 1 97.94 215 GLY A CA 1
ATOM 1686 C C . GLY A 1 215 ? -3.799 -21.625 -6.445 1 97.94 215 GLY A C 1
ATOM 1687 O O . GLY A 1 215 ? -4.367 -20.594 -6.82 1 97.94 215 GLY A O 1
ATOM 1688 N N . SER A 1 216 ? -3.184 -22.484 -7.223 1 98.12 216 SER A N 1
ATOM 1689 C CA . SER A 1 216 ? -3.303 -22.422 -8.68 1 98.12 216 SER A CA 1
ATOM 1690 C C . SER A 1 216 ? -4.172 -23.547 -9.211 1 98.12 216 SER A C 1
ATOM 1692 O O . SER A 1 216 ? -3.852 -24.734 -9.031 1 98.12 216 SER A O 1
ATOM 1694 N N . CYS A 1 217 ? -5.223 -23.219 -9.875 1 98.44 217 CYS A N 1
ATOM 1695 C CA . CYS A 1 217 ? -6.07 -24.219 -10.516 1 98.44 217 CYS A CA 1
ATOM 1696 C C . CYS A 1 217 ? -5.316 -24.938 -11.633 1 98.44 217 CYS A C 1
ATOM 1698 O O . CYS A 1 217 ? -4.43 -24.359 -12.266 1 98.44 217 CYS A O 1
ATOM 1700 N N . PRO A 1 218 ? -5.676 -26.172 -11.859 1 97.81 218 PRO A N 1
ATOM 1701 C CA . PRO A 1 218 ? -5.035 -26.859 -12.984 1 97.81 218 PRO A CA 1
ATOM 1702 C C . PRO A 1 218 ? -5.254 -26.141 -14.312 1 97.81 218 PRO A C 1
ATOM 1704 O O . PRO A 1 218 ? -6.348 -25.625 -14.562 1 97.81 218 PRO A O 1
ATOM 1707 N N . VAL A 1 219 ? -4.223 -26.141 -15.047 1 98.19 219 VAL A N 1
ATOM 1708 C CA . VAL A 1 219 ? -4.383 -25.703 -16.438 1 98.19 219 VAL A CA 1
ATOM 1709 C C . VAL A 1 219 ? -5.16 -26.75 -17.219 1 98.19 219 VAL A C 1
ATOM 1711 O O . VAL A 1 219 ? -4.844 -27.938 -17.156 1 98.19 219 VAL A O 1
ATOM 1714 N N . ILE A 1 220 ? -6.141 -26.359 -17.891 1 98.19 220 ILE A N 1
ATOM 1715 C CA . ILE A 1 220 ? -6.941 -27.297 -18.672 1 98.19 220 ILE A CA 1
ATOM 1716 C C . ILE A 1 220 ? -6.531 -27.234 -20.141 1 98.19 220 ILE A C 1
ATOM 1718 O O . ILE A 1 220 ? -6.258 -28.266 -20.75 1 98.19 220 ILE A O 1
ATOM 1722 N N . ARG A 1 221 ? -6.449 -26.062 -20.734 1 97.75 221 ARG A N 1
ATOM 1723 C CA . ARG A 1 221 ? -5.965 -25.844 -22.094 1 97.75 221 ARG A CA 1
ATOM 1724 C C . ARG A 1 221 ? -4.953 -24.688 -22.141 1 97.75 221 ARG A C 1
ATOM 1726 O O . ARG A 1 221 ? -5.176 -23.641 -21.547 1 97.75 221 ARG A O 1
ATOM 1733 N N . GLY A 1 222 ? -3.859 -24.938 -22.844 1 96.25 222 GLY A N 1
ATOM 1734 C CA . GLY A 1 222 ? -2.797 -23.953 -22.938 1 96.25 222 GLY A CA 1
ATOM 1735 C C . GLY A 1 222 ? -1.691 -24.172 -21.922 1 96.25 222 GLY A C 1
ATOM 1736 O O . GLY A 1 222 ? -1.432 -25.297 -21.5 1 96.25 222 GLY A O 1
ATOM 1737 N N . GLU A 1 223 ? -0.95 -23.141 -21.688 1 96.75 223 GLU A N 1
ATOM 1738 C CA . GLU A 1 223 ? 0.109 -23.109 -20.688 1 96.75 223 GLU A CA 1
ATOM 1739 C C . GLU A 1 223 ? 0.065 -21.812 -19.875 1 96.75 223 GLU A C 1
ATOM 1741 O O . GLU A 1 223 ? -0.341 -20.766 -20.391 1 96.75 223 GLU A O 1
ATOM 1746 N N . LYS A 1 224 ? 0.411 -22 -18.656 1 98 224 LYS A N 1
ATOM 1747 C CA . LYS A 1 224 ? 0.46 -20.828 -17.781 1 98 224 LYS A CA 1
ATOM 1748 C C . LYS A 1 224 ? 1.898 -20.484 -17.422 1 98 224 LYS A C 1
ATOM 1750 O O . LYS A 1 224 ? 2.646 -21.328 -16.922 1 98 224 LYS A O 1
ATOM 1755 N N . TRP A 1 225 ? 2.291 -19.266 -17.766 1 98.25 225 TRP A N 1
ATOM 1756 C CA . TRP A 1 225 ? 3.52 -18.672 -17.25 1 98.25 225 TRP A CA 1
ATOM 1757 C C . TRP A 1 225 ? 3.207 -17.578 -16.234 1 98.25 225 TRP A C 1
ATOM 1759 O O . TRP A 1 225 ? 2.35 -16.719 -16.484 1 98.25 225 TRP A O 1
ATOM 1769 N N . SER A 1 226 ? 3.793 -17.641 -15.117 1 98.5 226 SER A N 1
ATOM 1770 C CA . SER A 1 226 ? 3.598 -16.625 -14.086 1 98.5 226 SER A CA 1
ATOM 1771 C C . SER A 1 226 ? 4.902 -16.312 -13.359 1 98.5 226 SER A C 1
ATOM 1773 O O . SER A 1 226 ? 5.863 -17.094 -13.445 1 98.5 226 SER A O 1
ATOM 1775 N N . ALA A 1 227 ? 4.953 -15.219 -12.703 1 98.5 227 ALA A N 1
ATOM 1776 C CA . ALA A 1 227 ? 6.141 -14.797 -11.969 1 98.5 227 ALA A CA 1
ATOM 1777 C C . ALA A 1 227 ? 5.766 -14.188 -10.617 1 98.5 227 ALA A C 1
ATOM 1779 O O . ALA A 1 227 ? 5.449 -13 -10.531 1 98.5 227 ALA A O 1
ATOM 1780 N N . PRO A 1 228 ? 5.777 -14.977 -9.562 1 98.25 228 PRO A N 1
ATOM 1781 C CA . PRO A 1 228 ? 5.559 -14.422 -8.219 1 98.25 228 PRO A CA 1
ATOM 1782 C C . PRO A 1 228 ? 6.785 -13.695 -7.676 1 98.25 228 PRO A C 1
ATOM 1784 O O . PRO A 1 228 ? 7.918 -14.102 -7.934 1 98.25 228 PRO A O 1
ATOM 1787 N N . LYS A 1 229 ? 6.586 -12.641 -7.051 1 98.44 229 LYS A N 1
ATOM 1788 C CA . LYS A 1 229 ? 7.547 -11.898 -6.238 1 98.44 229 LYS A CA 1
ATOM 1789 C C . LYS A 1 229 ? 7.086 -11.812 -4.785 1 98.44 229 LYS A C 1
ATOM 1791 O O . LYS A 1 229 ? 6.086 -11.156 -4.484 1 98.44 229 LYS A O 1
ATOM 1796 N N . TRP A 1 230 ? 7.816 -12.508 -3.898 1 98.38 230 TRP A N 1
ATOM 1797 C CA . TRP A 1 230 ? 7.508 -12.508 -2.471 1 98.38 230 TRP A CA 1
ATOM 1798 C C . TRP A 1 230 ? 8.242 -11.375 -1.756 1 98.38 230 TRP A C 1
ATOM 1800 O O . TRP A 1 230 ? 9.438 -11.172 -1.963 1 98.38 230 TRP A O 1
ATOM 1810 N N . ILE A 1 231 ? 7.531 -10.625 -0.917 1 98.31 231 ILE A N 1
ATOM 1811 C CA . ILE A 1 231 ? 8.102 -9.461 -0.242 1 98.31 231 ILE A CA 1
ATOM 1812 C C . ILE A 1 231 ? 7.977 -9.633 1.271 1 98.31 231 ILE A C 1
ATOM 1814 O O . ILE A 1 231 ? 6.875 -9.844 1.789 1 98.31 231 ILE A O 1
ATOM 1818 N N . HIS A 1 232 ? 9.078 -9.484 1.987 1 97.75 232 HIS A N 1
ATOM 1819 C CA . HIS A 1 232 ? 9.156 -9.734 3.422 1 97.75 232 HIS A CA 1
ATOM 1820 C C . HIS A 1 232 ? 8.891 -8.461 4.219 1 97.75 232 HIS A C 1
ATOM 1822 O O . HIS A 1 232 ? 8.852 -7.371 3.654 1 97.75 232 HIS A O 1
ATOM 1828 N N . VAL A 1 233 ? 8.742 -8.641 5.551 1 97.31 233 VAL A N 1
ATOM 1829 C CA . VAL A 1 233 ? 8.453 -7.527 6.449 1 97.31 233 VAL A CA 1
ATOM 1830 C C . VAL A 1 233 ? 9.719 -6.723 6.707 1 97.31 233 VAL A C 1
ATOM 1832 O O . VAL A 1 233 ? 9.656 -5.57 7.141 1 97.31 233 VAL A O 1
ATOM 1835 N N . ARG A 1 234 ? 10.875 -7.336 6.469 1 96.06 234 ARG A N 1
ATOM 1836 C CA . ARG A 1 234 ? 12.18 -6.691 6.617 1 96.06 234 ARG A CA 1
ATOM 1837 C C . ARG A 1 234 ? 13.094 -7.043 5.453 1 96.06 234 ARG A C 1
ATOM 1839 O O . ARG A 1 234 ? 12.734 -7.84 4.586 1 96.06 234 ARG A O 1
ATOM 1846 N N . SER A 1 235 ? 14.227 -6.406 5.469 1 94.94 235 SER A N 1
ATOM 1847 C CA . SER A 1 235 ? 15.188 -6.652 4.395 1 94.94 235 SER A CA 1
ATOM 1848 C C . SER A 1 235 ? 15.523 -8.133 4.293 1 94.94 235 SER A C 1
ATOM 1850 O O . SER A 1 235 ? 15.789 -8.789 5.305 1 94.94 235 SER A O 1
ATOM 1852 N N . TYR A 1 236 ? 15.469 -8.57 3.133 1 93.25 236 TYR A N 1
ATOM 1853 C CA . TYR A 1 236 ? 15.812 -9.953 2.811 1 93.25 236 TYR A CA 1
ATOM 1854 C C . TYR A 1 236 ? 17.25 -10.062 2.309 1 93.25 236 TYR A C 1
ATOM 1856 O O . TYR A 1 236 ? 17.75 -11.164 2.104 1 93.25 236 TYR A O 1
ATOM 1864 N N . GLU A 1 237 ? 17.875 -8.992 2.035 1 84.81 237 GLU A N 1
ATOM 1865 C CA . GLU A 1 237 ? 19.266 -8.977 1.566 1 84.81 237 GLU A CA 1
ATOM 1866 C C . GLU A 1 237 ? 20.234 -9.133 2.727 1 84.81 237 GLU A C 1
ATOM 1868 O O . GLU A 1 237 ? 21.406 -9.492 2.523 1 84.81 237 GLU A O 1
ATOM 1873 N N . ASP A 1 238 ? 20.016 -8.719 3.986 1 60.59 238 ASP A N 1
ATOM 1874 C CA . ASP A 1 238 ? 20.969 -8.656 5.09 1 60.59 238 ASP A CA 1
ATOM 1875 C C . ASP A 1 238 ? 21.344 -10.055 5.574 1 60.59 238 ASP A C 1
ATOM 1877 O O . ASP A 1 238 ? 20.469 -10.859 5.891 1 60.59 238 ASP A O 1
ATOM 1881 N N . GLU A 1 239 ? 22.234 -10.844 4.797 1 46.22 239 GLU A N 1
ATOM 1882 C CA . GLU A 1 239 ? 22.938 -11.883 5.531 1 46.22 239 GLU A CA 1
ATOM 1883 C C . GLU A 1 239 ? 23.688 -11.305 6.727 1 46.22 239 GLU A C 1
ATOM 1885 O O . GLU A 1 239 ? 24.156 -10.164 6.68 1 46.22 239 GLU A O 1
ATOM 1890 N N . MET B 1 1 ? -62.969 26.453 -11.203 1 25.81 1 MET B N 1
ATOM 1891 C CA . MET B 1 1 ? -61.844 26.953 -10.453 1 25.81 1 MET B CA 1
ATOM 1892 C C . MET B 1 1 ? -60.594 26.125 -10.734 1 25.81 1 MET B C 1
ATOM 1894 O O . MET B 1 1 ? -60.562 24.906 -10.523 1 25.81 1 MET B O 1
ATOM 1898 N N . ARG B 1 2 ? -59.625 26.656 -11.703 1 23.31 2 ARG B N 1
ATOM 1899 C CA . ARG B 1 2 ? -58.469 26.266 -12.469 1 23.31 2 ARG B CA 1
ATOM 1900 C C . ARG B 1 2 ? -57.25 26.078 -11.555 1 23.31 2 ARG B C 1
ATOM 1902 O O . ARG B 1 2 ? -56.625 27.062 -11.148 1 23.31 2 ARG B O 1
ATOM 1909 N N . LEU B 1 3 ? -57.281 25.25 -10.562 1 22.95 3 LEU B N 1
ATOM 1910 C CA . LEU B 1 3 ? -56.156 25.188 -9.641 1 22.95 3 LEU B CA 1
ATOM 1911 C C . LEU B 1 3 ? -54.875 24.859 -10.383 1 22.95 3 LEU B C 1
ATOM 1913 O O . LEU B 1 3 ? -54.75 23.781 -10.969 1 22.95 3 LEU B O 1
ATOM 1917 N N . ARG B 1 4 ? -54.219 25.906 -10.961 1 23.23 4 ARG B N 1
ATOM 1918 C CA . ARG B 1 4 ? -52.906 25.938 -11.625 1 23.23 4 ARG B CA 1
ATOM 1919 C C . ARG B 1 4 ? -51.812 25.422 -10.703 1 23.23 4 ARG B C 1
ATOM 1921 O O . ARG B 1 4 ? -51.5 26.062 -9.695 1 23.23 4 ARG B O 1
ATOM 1928 N N . GLY B 1 5 ? -51.812 24.203 -10.289 1 24.42 5 GLY B N 1
ATOM 1929 C CA . GLY B 1 5 ? -50.75 23.672 -9.469 1 24.42 5 GLY B CA 1
ATOM 1930 C C . GLY B 1 5 ? -49.344 23.938 -10.039 1 24.42 5 GLY B C 1
ATOM 1931 O O . GLY B 1 5 ? -49.062 23.547 -11.172 1 24.42 5 GLY B O 1
ATOM 1932 N N . VAL B 1 6 ? -48.781 25.172 -9.711 1 25.53 6 VAL B N 1
ATOM 1933 C CA . VAL B 1 6 ? -47.438 25.609 -10.109 1 25.53 6 VAL B CA 1
ATOM 1934 C C . VAL B 1 6 ? -46.406 24.562 -9.688 1 25.53 6 VAL B C 1
ATOM 1936 O O . VAL B 1 6 ? -46.312 24.219 -8.508 1 25.53 6 VAL B O 1
ATOM 1939 N N . LEU B 1 7 ? -46.031 23.672 -10.602 1 24.3 7 LEU B N 1
ATOM 1940 C CA . LEU B 1 7 ? -44.906 22.75 -10.523 1 24.3 7 LEU B CA 1
ATOM 1941 C C . LEU B 1 7 ? -43.625 23.5 -10.141 1 24.3 7 LEU B C 1
ATOM 1943 O O . LEU B 1 7 ? -43.156 24.344 -10.891 1 24.3 7 LEU B O 1
ATOM 1947 N N . LEU B 1 8 ? -43.5 23.953 -8.898 1 24 8 LEU B N 1
ATOM 1948 C CA . LEU B 1 8 ? -42.219 24.562 -8.477 1 24 8 LEU B CA 1
ATOM 1949 C C . LEU B 1 8 ? -41.062 23.656 -8.82 1 24 8 LEU B C 1
ATOM 1951 O O . LEU B 1 8 ? -41 22.5 -8.398 1 24 8 LEU B O 1
ATOM 1955 N N . LEU B 1 9 ? -40.438 23.859 -9.961 1 25.72 9 LEU B N 1
ATOM 1956 C CA . LEU B 1 9 ? -39.156 23.328 -10.406 1 25.72 9 LEU B CA 1
ATOM 1957 C C . LEU B 1 9 ? -38.062 23.625 -9.383 1 25.72 9 LEU B C 1
ATOM 1959 O O . LEU B 1 9 ? -37.75 24.781 -9.109 1 25.72 9 LEU B O 1
ATOM 1963 N N . SER B 1 10 ? -38.094 23.094 -8.211 1 27.88 10 SER B N 1
ATOM 1964 C CA . SER B 1 10 ? -36.938 23.344 -7.352 1 27.88 10 SER B CA 1
ATOM 1965 C C . SER B 1 10 ? -35.625 22.953 -8.047 1 27.88 10 SER B C 1
ATOM 1967 O O . SER B 1 10 ? -35.469 21.797 -8.445 1 27.88 10 SER B O 1
ATOM 1969 N N . GLU B 1 11 ? -34.969 23.797 -8.844 1 29.27 11 GLU B N 1
ATOM 1970 C CA . GLU B 1 11 ? -33.625 23.734 -9.422 1 29.27 11 GLU B CA 1
ATOM 1971 C C . GLU B 1 11 ? -32.594 23.438 -8.352 1 29.27 11 GLU B C 1
ATOM 1973 O O . GLU B 1 11 ? -32.125 24.359 -7.664 1 29.27 11 GLU B O 1
ATOM 1978 N N . ASN B 1 12 ? -32.781 22.578 -7.469 1 30.55 12 ASN B N 1
ATOM 1979 C CA . ASN B 1 12 ? -31.625 22.375 -6.594 1 30.55 12 ASN B CA 1
ATOM 1980 C C . ASN B 1 12 ? -30.359 22.094 -7.395 1 30.55 12 ASN B C 1
ATOM 1982 O O . ASN B 1 12 ? -30.219 21.047 -8.023 1 30.55 12 ASN B O 1
ATOM 1986 N N . GLY B 1 13 ? -29.75 23.062 -8.07 1 31.42 13 GLY B N 1
ATOM 1987 C CA . GLY B 1 13 ? -28.469 23.156 -8.75 1 31.42 13 GLY B CA 1
ATOM 1988 C C . GLY B 1 13 ? -27.328 22.516 -7.969 1 31.42 13 GLY B C 1
ATOM 1989 O O . GLY B 1 13 ? -26.438 23.219 -7.484 1 31.42 13 GLY B O 1
ATOM 1990 N N . GLY B 1 14 ? -27.5 21.562 -7.164 1 33.22 14 GLY B N 1
ATOM 1991 C CA . GLY B 1 14 ? -26.328 21.031 -6.492 1 33.22 14 GLY B CA 1
ATOM 1992 C C . GLY B 1 14 ? -25.188 20.688 -7.449 1 33.22 14 GLY B C 1
ATOM 1993 O O . GLY B 1 14 ? -25.344 19.812 -8.305 1 33.22 14 GLY B O 1
ATOM 1994 N N . GLY B 1 15 ? -24.422 21.578 -7.98 1 35.84 15 GLY B N 1
ATOM 1995 C CA . GLY B 1 15 ? -23.203 21.406 -8.742 1 35.84 15 GLY B CA 1
ATOM 1996 C C . GLY B 1 15 ? -22.359 20.25 -8.258 1 35.84 15 GLY B C 1
ATOM 1997 O O . GLY B 1 15 ? -21.844 20.266 -7.133 1 35.84 15 GLY B O 1
ATOM 1998 N N . GLY B 1 16 ? -22.625 19.109 -8.586 1 36.91 16 GLY B N 1
ATOM 1999 C CA . GLY B 1 16 ? -21.875 17.891 -8.305 1 36.91 16 GLY B CA 1
ATOM 2000 C C . GLY B 1 16 ? -20.391 18.031 -8.562 1 36.91 16 GLY B C 1
ATOM 2001 O O . GLY B 1 16 ? -19.984 18.547 -9.609 1 36.91 16 GLY B O 1
ATOM 2002 N N . VAL B 1 17 ? -19.578 18.375 -7.551 1 44.34 17 VAL B N 1
ATOM 2003 C CA . VAL B 1 17 ? -18.125 18.359 -7.641 1 44.34 17 VAL B CA 1
ATOM 2004 C C . VAL B 1 17 ? -17.672 17.156 -8.461 1 44.34 17 VAL B C 1
ATOM 2006 O O . VAL B 1 17 ? -18.078 16.016 -8.18 1 44.34 17 VAL B O 1
ATOM 2009 N N . ALA B 1 18 ? -17.094 17.391 -9.656 1 48.34 18 ALA B N 1
ATOM 2010 C CA . ALA B 1 18 ? -16.562 16.328 -10.523 1 48.34 18 ALA B CA 1
ATOM 2011 C C . ALA B 1 18 ? -15.594 15.438 -9.766 1 48.34 18 ALA B C 1
ATOM 2013 O O . ALA B 1 18 ? -14.758 15.922 -9 1 48.34 18 ALA B O 1
ATOM 2014 N N . PRO B 1 19 ? -15.883 14.203 -9.828 1 45.03 19 PRO B N 1
ATOM 2015 C CA . PRO B 1 19 ? -14.969 13.289 -9.141 1 45.03 19 PRO B CA 1
ATOM 2016 C C . PRO B 1 19 ? -13.523 13.43 -9.609 1 45.03 19 PRO B C 1
ATOM 2018 O O . PRO B 1 19 ? -13.281 13.844 -10.75 1 45.03 19 PRO B O 1
ATOM 2021 N N . ALA B 1 20 ? -12.531 13.492 -8.773 1 48.09 20 ALA B N 1
ATOM 2022 C CA . ALA B 1 20 ? -11.125 13.414 -9.156 1 48.09 20 ALA B CA 1
ATOM 2023 C C . ALA B 1 20 ? -10.883 12.281 -10.148 1 48.09 20 ALA B C 1
ATOM 2025 O O . ALA B 1 20 ? -11.625 11.289 -10.164 1 48.09 20 ALA B O 1
ATOM 2026 N N . PRO B 1 21 ? -9.969 12.469 -11.094 1 45.06 21 PRO B N 1
ATOM 2027 C CA . PRO B 1 21 ? -9.609 11.391 -12.016 1 45.06 21 PRO B CA 1
ATOM 2028 C C . PRO B 1 21 ? -9.281 10.086 -11.289 1 45.06 21 PRO B C 1
ATOM 2030 O O . PRO B 1 21 ? -8.961 10.102 -10.094 1 45.06 21 PRO B O 1
ATOM 2033 N N . PRO B 1 22 ? -9.516 9.078 -11.93 1 47.72 22 PRO B N 1
ATOM 2034 C CA . PRO B 1 22 ? -9.141 7.781 -11.375 1 47.72 22 PRO B CA 1
ATOM 2035 C C . PRO B 1 22 ? -7.691 7.746 -10.891 1 47.72 22 PRO B C 1
ATOM 2037 O O . PRO B 1 22 ? -6.867 8.555 -11.328 1 47.72 22 PRO B O 1
ATOM 2040 N N . PHE B 1 23 ? -7.34 7.047 -9.867 1 51.59 23 PHE B N 1
ATOM 2041 C CA . PHE B 1 23 ? -6.012 6.898 -9.289 1 51.59 23 PHE B CA 1
ATOM 2042 C C . PHE B 1 23 ? -4.969 6.648 -10.375 1 51.59 23 PHE B C 1
ATOM 2044 O O . PHE B 1 23 ? -5.148 5.773 -11.219 1 51.59 23 PHE B O 1
ATOM 2051 N N . ASN B 1 24 ? -4.004 7.633 -10.625 1 58.84 24 ASN B N 1
ATOM 2052 C CA . ASN B 1 24 ? -2.887 7.57 -11.562 1 58.84 24 ASN B CA 1
ATOM 2053 C C . ASN B 1 24 ? -1.556 7.391 -10.836 1 58.84 24 ASN B C 1
ATOM 2055 O O . ASN B 1 24 ? -1.025 8.344 -10.258 1 58.84 24 ASN B O 1
ATOM 2059 N N . SER B 1 25 ? -1.042 6.18 -10.711 1 61.75 25 SER B N 1
ATOM 2060 C CA . SER B 1 25 ? 0.183 5.832 -10 1 61.75 25 SER B CA 1
ATOM 2061 C C . SER B 1 25 ? 1.377 6.613 -10.531 1 61.75 25 SER B C 1
ATOM 2063 O O . SER B 1 25 ? 2.379 6.781 -9.836 1 61.75 25 SER B O 1
ATOM 2065 N N . SER B 1 26 ? 1.272 7.078 -11.812 1 70.56 26 SER B N 1
ATOM 2066 C CA . SER B 1 26 ? 2.387 7.859 -12.344 1 70.56 26 SER B CA 1
ATOM 2067 C C . SER B 1 26 ? 2.564 9.164 -11.57 1 70.56 26 SER B C 1
ATOM 2069 O O . SER B 1 26 ? 3.627 9.789 -11.641 1 70.56 26 SER B O 1
ATOM 2071 N N . ARG B 1 27 ? 1.618 9.375 -10.797 1 84.81 27 ARG B N 1
ATOM 2072 C CA . ARG B 1 27 ? 1.665 10.633 -10.055 1 84.81 27 ARG B CA 1
ATOM 2073 C C . ARG B 1 27 ? 2.098 10.406 -8.609 1 84.81 27 ARG B C 1
ATOM 2075 O O . ARG B 1 27 ? 2.121 11.344 -7.812 1 84.81 27 ARG B O 1
ATOM 2082 N N . VAL B 1 28 ? 2.389 9.133 -8.32 1 90.44 28 VAL B N 1
ATOM 2083 C CA . VAL B 1 28 ? 2.842 8.812 -6.973 1 90.44 28 VAL B CA 1
ATOM 2084 C C . VAL B 1 28 ? 4.359 8.656 -6.961 1 90.44 28 VAL B C 1
ATOM 2086 O O . VAL B 1 28 ? 4.926 7.953 -7.797 1 90.44 28 VAL B O 1
ATOM 2089 N N . LYS B 1 29 ? 5 9.336 -6.086 1 92.5 29 LYS B N 1
ATOM 2090 C CA . LYS B 1 29 ? 6.453 9.281 -5.953 1 92.5 29 LYS B CA 1
ATOM 2091 C C . LYS B 1 29 ? 6.859 8.859 -4.543 1 92.5 29 LYS B C 1
ATOM 2093 O O . LYS B 1 29 ? 6.352 9.398 -3.557 1 92.5 29 LYS B O 1
ATOM 2098 N N . ALA B 1 30 ? 7.719 7.867 -4.52 1 95.06 30 ALA B N 1
ATOM 2099 C CA . ALA B 1 30 ? 8.359 7.566 -3.242 1 95.06 30 ALA B CA 1
ATOM 2100 C C . ALA B 1 30 ? 9.391 8.633 -2.883 1 95.06 30 ALA B C 1
ATOM 2102 O O . ALA B 1 30 ? 10.375 8.828 -3.607 1 95.06 30 ALA B O 1
ATOM 2103 N N . VAL B 1 31 ? 9.211 9.273 -1.754 1 96.75 31 VAL B N 1
ATOM 2104 C CA . VAL B 1 31 ? 10.188 10.297 -1.391 1 96.75 31 VAL B CA 1
ATOM 2105 C C . VAL B 1 31 ? 11.102 9.781 -0.283 1 96.75 31 VAL B C 1
ATOM 2107 O O . VAL B 1 31 ? 12.164 10.344 -0.027 1 96.75 31 VAL B O 1
ATOM 2110 N N . SER B 1 32 ? 10.688 8.75 0.349 1 98.06 32 SER B N 1
ATOM 2111 C CA . SER B 1 32 ? 11.508 8.055 1.34 1 98.06 32 SER B CA 1
ATOM 2112 C C . SER B 1 32 ? 11.078 6.598 1.489 1 98.06 32 SER B C 1
ATOM 2114 O O . SER B 1 32 ? 9.891 6.285 1.417 1 98.06 32 SER B O 1
ATOM 2116 N N . TRP B 1 33 ? 12.047 5.695 1.786 1 97.69 33 TRP B N 1
ATOM 2117 C CA . TRP B 1 33 ? 11.734 4.309 2.102 1 97.69 33 TRP B CA 1
ATOM 2118 C C . TRP B 1 33 ? 11.93 4.027 3.586 1 97.69 33 TRP B C 1
ATOM 2120 O O . TRP B 1 33 ? 11.5 2.99 4.094 1 97.69 33 TRP B O 1
ATOM 2130 N N . HIS B 1 34 ? 12.625 5.027 4.234 1 97.5 34 HIS B N 1
ATOM 2131 C CA . HIS B 1 34 ? 12.844 4.926 5.676 1 97.5 34 HIS B CA 1
ATOM 2132 C C . HIS B 1 34 ? 12.672 6.281 6.352 1 97.5 34 HIS B C 1
ATOM 2134 O O . HIS B 1 34 ? 13.648 7.023 6.527 1 97.5 34 HIS B O 1
ATOM 2140 N N . PRO B 1 35 ? 11.477 6.574 6.824 1 98.44 35 PRO B N 1
ATOM 2141 C CA . PRO B 1 35 ? 10.266 5.75 6.762 1 98.44 35 PRO B CA 1
ATOM 2142 C C . PRO B 1 35 ? 9.648 5.719 5.363 1 98.44 35 PRO B C 1
ATOM 2144 O O . PRO B 1 35 ? 10.156 6.371 4.449 1 98.44 35 PRO B O 1
ATOM 2147 N N . ARG B 1 36 ? 8.672 4.938 5.215 1 98.5 36 ARG B N 1
ATOM 2148 C CA . ARG B 1 36 ? 7.977 4.895 3.934 1 98.5 36 ARG B CA 1
ATOM 2149 C C . ARG B 1 36 ? 7.074 6.113 3.762 1 98.5 36 ARG B C 1
ATOM 2151 O O . ARG B 1 36 ? 6.098 6.277 4.496 1 98.5 36 ARG B O 1
ATOM 2158 N N . ILE B 1 37 ? 7.414 7.008 2.814 1 98.69 37 ILE B N 1
ATOM 2159 C CA . ILE B 1 37 ? 6.699 8.242 2.527 1 98.69 37 ILE B CA 1
ATOM 2160 C C . ILE B 1 37 ? 6.48 8.375 1.021 1 98.69 37 ILE B C 1
ATOM 2162 O O . ILE B 1 37 ? 7.43 8.289 0.238 1 98.69 37 ILE B O 1
ATOM 2166 N N . PHE B 1 38 ? 5.234 8.664 0.657 1 97.75 38 PHE B N 1
ATOM 2167 C CA . PHE B 1 38 ? 4.855 8.773 -0.747 1 97.75 38 PHE B CA 1
ATOM 2168 C C . PHE B 1 38 ? 4.016 10.023 -0.986 1 97.75 38 PHE B C 1
ATOM 2170 O O . PHE B 1 38 ? 3.158 10.367 -0.169 1 97.75 38 PHE B O 1
ATOM 2177 N N . VAL B 1 39 ? 4.281 10.672 -2.131 1 97.38 39 VAL B N 1
ATOM 2178 C CA . VAL B 1 39 ? 3.508 11.852 -2.496 1 97.38 39 VAL B CA 1
ATOM 2179 C C . VAL B 1 39 ? 2.672 11.562 -3.74 1 97.38 39 VAL B C 1
ATOM 2181 O O . VAL B 1 39 ? 3.186 11.039 -4.73 1 97.38 39 VAL B O 1
ATOM 2184 N N . TYR B 1 40 ? 1.398 11.797 -3.65 1 95.5 40 TYR B N 1
ATOM 2185 C CA . TYR B 1 40 ? 0.458 11.711 -4.762 1 95.5 40 TYR B CA 1
ATOM 2186 C C . TYR B 1 40 ? 0.071 13.102 -5.254 1 95.5 40 TYR B C 1
ATOM 2188 O O . TYR B 1 40 ? -0.705 13.805 -4.598 1 95.5 40 TYR B O 1
ATOM 2196 N N . LYS B 1 41 ? 0.549 13.492 -6.43 1 95.5 41 LYS B N 1
ATOM 2197 C CA . LYS B 1 41 ? 0.209 14.789 -7.012 1 95.5 41 LYS B CA 1
ATOM 2198 C C . LYS B 1 41 ? -1.194 14.766 -7.613 1 95.5 41 LYS B C 1
ATOM 2200 O O . LYS B 1 41 ? -1.506 13.914 -8.445 1 95.5 41 LYS B O 1
ATOM 2205 N N . GLY B 1 42 ? -2.006 15.68 -7.141 1 94.38 42 GLY B N 1
ATOM 2206 C CA . GLY B 1 42 ? -3.359 15.781 -7.668 1 94.38 42 GLY B CA 1
ATOM 2207 C C . GLY B 1 42 ? -4.277 14.68 -7.164 1 94.38 42 GLY B C 1
ATOM 2208 O O . GLY B 1 42 ? -5.137 14.203 -7.906 1 94.38 42 GLY B O 1
ATOM 2209 N N . PHE B 1 43 ? -4.062 14.281 -6.027 1 94.88 43 PHE B N 1
ATOM 2210 C CA . PHE B 1 43 ? -4.914 13.289 -5.383 1 94.88 43 PHE B CA 1
ATOM 2211 C C . PHE B 1 43 ? -6.352 13.789 -5.285 1 94.88 43 PHE B C 1
ATOM 2213 O O . PHE B 1 43 ? -7.297 13.023 -5.492 1 94.88 43 PHE B O 1
ATOM 2220 N N . LEU B 1 44 ? -6.5 15.039 -4.914 1 97 44 LEU B N 1
ATOM 2221 C CA . LEU B 1 44 ? -7.801 15.703 -4.883 1 97 44 LEU B CA 1
ATOM 2222 C C . LEU B 1 44 ? -7.91 16.734 -6 1 97 44 LEU B C 1
ATOM 2224 O O . LEU B 1 44 ? -6.922 17.391 -6.348 1 97 44 LEU B O 1
ATOM 2228 N N . SER B 1 45 ? -9.141 16.859 -6.465 1 95.56 45 SER B N 1
ATOM 2229 C CA . SER B 1 45 ? -9.414 18 -7.328 1 95.56 45 SER B CA 1
ATOM 2230 C C . SER B 1 45 ? -9.555 19.281 -6.52 1 95.56 45 SER B C 1
ATOM 2232 O O . SER B 1 45 ? -9.797 19.234 -5.312 1 95.56 45 SER B O 1
ATOM 2234 N N . ASP B 1 46 ? -9.477 20.422 -7.258 1 96.5 46 ASP B N 1
ATOM 2235 C CA . ASP B 1 46 ? -9.688 21.703 -6.598 1 96.5 46 ASP B CA 1
ATOM 2236 C C . ASP B 1 46 ? -11.078 21.766 -5.965 1 96.5 46 ASP B C 1
ATOM 2238 O O . ASP B 1 46 ? -11.242 22.281 -4.855 1 96.5 46 ASP B O 1
ATOM 2242 N N . ALA B 1 47 ? -12.031 21.25 -6.688 1 96.94 47 ALA B N 1
ATOM 2243 C CA . ALA B 1 47 ? -13.414 21.266 -6.211 1 96.94 47 ALA B CA 1
ATOM 2244 C C . ALA B 1 47 ? -13.57 20.438 -4.941 1 96.94 47 ALA B C 1
ATOM 2246 O O . ALA B 1 47 ? -14.305 20.828 -4.027 1 96.94 47 ALA B O 1
ATOM 2247 N N . GLU B 1 48 ? -12.906 19.281 -4.887 1 97.5 48 GLU B N 1
ATOM 2248 C CA . GLU B 1 48 ? -12.953 18.453 -3.684 1 97.5 48 GLU B CA 1
ATOM 2249 C C . GLU B 1 48 ? -12.312 19.172 -2.498 1 97.5 48 GLU B C 1
ATOM 2251 O O . GLU B 1 48 ? -12.836 19.141 -1.384 1 97.5 48 GLU B O 1
ATOM 2256 N N . CYS B 1 49 ? -11.195 19.828 -2.73 1 98.19 49 CYS B N 1
ATOM 2257 C CA . CYS B 1 49 ? -10.539 20.609 -1.683 1 98.19 49 CYS B CA 1
ATOM 2258 C C . CYS B 1 49 ? -11.469 21.703 -1.151 1 98.19 49 CYS B C 1
ATOM 2260 O O . CYS B 1 49 ? -11.641 21.828 0.061 1 98.19 49 CYS B O 1
ATOM 2262 N N . ASP B 1 50 ? -12.07 22.438 -2.066 1 97.94 50 ASP B N 1
ATOM 2263 C CA . ASP B 1 50 ? -12.969 23.516 -1.683 1 97.94 50 ASP B CA 1
ATOM 2264 C C . ASP B 1 50 ? -14.156 23 -0.879 1 97.94 50 ASP B C 1
ATOM 2266 O O . ASP B 1 50 ? -14.594 23.641 0.081 1 97.94 50 ASP B O 1
ATOM 2270 N N . HIS B 1 51 ? -14.648 21.875 -1.282 1 97.31 51 HIS B N 1
ATOM 2271 C CA . HIS B 1 51 ? -15.781 21.266 -0.594 1 97.31 51 HIS B CA 1
ATOM 2272 C C . HIS B 1 51 ? -15.438 20.953 0.855 1 97.31 51 HIS B C 1
ATOM 2274 O O . HIS B 1 51 ? -16.203 21.266 1.768 1 97.31 51 HIS B O 1
ATOM 2280 N N . LEU B 1 52 ? -14.273 20.344 1.103 1 97.56 52 LEU B N 1
ATOM 2281 C CA . LEU B 1 52 ? -13.852 19.984 2.453 1 97.56 52 LEU B CA 1
ATOM 2282 C C . LEU B 1 52 ? -13.664 21.234 3.312 1 97.56 52 LEU B C 1
ATOM 2284 O O . LEU B 1 52 ? -14.07 21.266 4.473 1 97.56 52 LEU B O 1
ATOM 2288 N N . VAL B 1 53 ? -13.078 22.234 2.746 1 97.44 53 VAL B N 1
ATOM 2289 C CA . VAL B 1 53 ? -12.867 23.484 3.471 1 97.44 53 VAL B CA 1
ATOM 2290 C C . VAL B 1 53 ? -14.211 24.109 3.846 1 97.44 53 VAL B C 1
ATOM 2292 O O . VAL B 1 53 ? -14.391 24.578 4.965 1 97.44 53 VAL B O 1
ATOM 2295 N N . THR B 1 54 ? -15.133 24.078 2.895 1 96.5 54 THR B N 1
ATOM 2296 C CA . THR B 1 54 ? -16.469 24.625 3.141 1 96.5 54 THR B CA 1
ATOM 2297 C C . THR B 1 54 ? -17.156 23.875 4.285 1 96.5 54 THR B C 1
ATOM 2299 O O . THR B 1 54 ? -17.766 24.5 5.16 1 96.5 54 THR B O 1
ATOM 2302 N N . LEU B 1 55 ? -17.078 22.531 4.27 1 94.44 55 LEU B N 1
ATOM 2303 C CA . LEU B 1 55 ? -17.656 21.734 5.344 1 94.44 55 LEU B CA 1
ATOM 2304 C C . LEU B 1 55 ? -17.047 22.109 6.688 1 94.44 55 LEU B C 1
ATOM 2306 O O . LEU B 1 55 ? -17.75 22.203 7.695 1 94.44 55 LEU B O 1
ATOM 2310 N N . ALA B 1 56 ? -15.766 22.312 6.73 1 93.12 56 ALA B N 1
ATOM 2311 C CA . ALA B 1 56 ? -15.055 22.641 7.965 1 93.12 56 ALA B CA 1
ATOM 2312 C C . ALA B 1 56 ? -15.469 24 8.5 1 93.12 56 ALA B C 1
ATOM 2314 O O . ALA B 1 56 ? -15.688 24.172 9.695 1 93.12 56 ALA B O 1
ATOM 2315 N N . LYS B 1 57 ? -15.562 24.984 7.652 1 90.88 57 LYS B N 1
ATOM 2316 C CA . LYS B 1 57 ? -15.945 26.328 8.047 1 90.88 57 LYS B CA 1
ATOM 2317 C C . LYS B 1 57 ? -17.344 26.359 8.648 1 90.88 57 LYS B C 1
ATOM 2319 O O . LYS B 1 57 ? -17.609 27.094 9.609 1 90.88 57 LYS B O 1
ATOM 2324 N N . LYS B 1 58 ? -18.156 25.594 8.133 1 86.5 58 LYS B N 1
ATOM 2325 C CA . LYS B 1 58 ? -19.531 25.516 8.656 1 86.5 58 LYS B CA 1
ATOM 2326 C C . LYS B 1 58 ? -19.547 24.938 10.062 1 86.5 58 LYS B C 1
ATOM 2328 O O . LYS B 1 58 ? -20.312 25.391 10.922 1 86.5 58 LYS B O 1
ATOM 2333 N N . LYS B 1 59 ? -18.688 23.984 10.328 1 81.69 59 LYS B N 1
ATOM 2334 C CA . LYS B 1 59 ? -18.656 23.344 11.633 1 81.69 59 LYS B CA 1
ATOM 2335 C C . LYS B 1 59 ? -17.969 24.234 12.672 1 81.69 59 LYS B C 1
ATOM 2337 O O . LYS B 1 59 ? -18.344 24.219 13.844 1 81.69 59 LYS B O 1
ATOM 2342 N N . ILE B 1 60 ? -16.922 24.922 12.312 1 74.31 60 ILE B N 1
ATOM 2343 C CA . ILE B 1 60 ? -16.25 25.859 13.203 1 74.31 60 ILE B CA 1
ATOM 2344 C C . ILE B 1 60 ? -17.219 26.938 13.672 1 74.31 60 ILE B C 1
ATOM 2346 O O . ILE B 1 60 ? -17.234 27.297 14.852 1 74.31 60 ILE B O 1
ATOM 2350 N N . GLN B 1 61 ? -17.984 27.422 12.758 1 67 61 GLN B N 1
ATOM 2351 C CA . GLN B 1 61 ? -18.984 28.438 13.086 1 67 61 GLN B CA 1
ATOM 2352 C C . GLN B 1 61 ? -20.016 27.891 14.062 1 67 61 GLN B C 1
ATOM 2354 O O . GLN B 1 61 ? -20.422 28.594 15 1 67 61 GLN B O 1
ATOM 2359 N N . ARG B 1 62 ? -20.297 26.672 13.891 1 61.12 62 ARG B N 1
ATOM 2360 C CA . ARG B 1 62 ? -21.297 26.062 14.781 1 61.12 62 ARG B CA 1
ATOM 2361 C C . ARG B 1 62 ? -20.719 25.844 16.172 1 61.12 62 ARG B C 1
ATOM 2363 O O . ARG B 1 62 ? -21.406 26.047 17.172 1 61.12 62 ARG B O 1
ATOM 2370 N N . SER B 1 63 ? -19.453 25.422 16.25 1 55.75 63 SER B N 1
ATOM 2371 C CA . SER B 1 63 ? -18.812 25.172 17.531 1 55.75 63 SER B CA 1
ATOM 2372 C C . SER B 1 63 ? -18.578 26.469 18.281 1 55.75 63 SER B C 1
ATOM 2374 O O . SER B 1 63 ? -18.656 26.5 19.516 1 55.75 63 SER B O 1
ATOM 2376 N N . MET B 1 64 ? -18.188 27.5 17.516 1 53.16 64 MET B N 1
ATOM 2377 C CA . MET B 1 64 ? -17.969 28.812 18.141 1 53.16 64 MET B CA 1
ATOM 2378 C C . MET B 1 64 ? -19.266 29.359 18.719 1 53.16 64 MET B C 1
ATOM 2380 O O . MET B 1 64 ? -19.266 29.953 19.797 1 53.16 64 MET B O 1
ATOM 2384 N N . VAL B 1 65 ? -20.281 29.109 17.984 1 47.72 65 VAL B N 1
ATOM 2385 C CA . VAL B 1 65 ? -21.562 29.531 18.516 1 47.72 65 VAL B CA 1
ATOM 2386 C C . VAL B 1 65 ? -21.875 28.75 19.781 1 47.72 65 VAL B C 1
ATOM 2388 O O . VAL B 1 65 ? -22.375 29.312 20.766 1 47.72 65 VAL B O 1
ATOM 2391 N N . ALA B 1 66 ? -21.328 27.484 19.75 1 48.62 66 ALA B N 1
ATOM 2392 C CA . ALA B 1 66 ? -21.547 26.656 20.922 1 48.62 66 ALA B CA 1
ATOM 2393 C C . ALA B 1 66 ? -20.594 27.031 22.062 1 48.62 66 ALA B C 1
ATOM 2395 O O . ALA B 1 66 ? -20.984 27.047 23.219 1 48.62 66 ALA B O 1
ATOM 2396 N N . ASP B 1 67 ? -19.25 27.109 21.656 1 48.94 67 ASP B N 1
ATOM 2397 C CA . ASP B 1 67 ? -18.234 27.453 22.656 1 48.94 67 ASP B CA 1
ATOM 2398 C C . ASP B 1 67 ? -18.469 28.844 23.234 1 48.94 67 ASP B C 1
ATOM 2400 O O . ASP B 1 67 ? -18.188 29.094 24.406 1 48.94 67 ASP B O 1
ATOM 2404 N N . ASN B 1 68 ? -18.688 29.812 22.344 1 47.53 68 ASN B N 1
ATOM 2405 C CA . ASN B 1 68 ? -19.062 31.094 22.953 1 47.53 68 ASN B CA 1
ATOM 2406 C C . ASN B 1 68 ? -19.984 30.891 24.141 1 47.53 68 ASN B C 1
ATOM 2408 O O . ASN B 1 68 ? -19.984 31.688 25.094 1 47.53 68 ASN B O 1
ATOM 2412 N N . GLU B 1 69 ? -20.578 29.844 23.953 1 45.41 69 GLU B N 1
ATOM 2413 C CA . GLU B 1 69 ? -21.422 29.562 25.125 1 45.41 69 GLU B CA 1
ATOM 2414 C C . GLU B 1 69 ? -20.641 28.828 26.203 1 45.41 69 GLU B C 1
ATOM 2416 O O . GLU B 1 69 ? -20.828 29.078 27.391 1 45.41 69 GLU B O 1
ATOM 2421 N N . SER B 1 70 ? -19.719 27.984 25.641 1 47.53 70 SER B N 1
ATOM 2422 C CA . SER B 1 70 ? -19.109 27.156 26.672 1 47.53 70 SER B CA 1
ATOM 2423 C C . SER B 1 70 ? -17.703 27.672 27.031 1 47.53 70 SER B C 1
ATOM 2425 O O . SER B 1 70 ? -17.188 27.359 28.094 1 47.53 70 SER B O 1
ATOM 2427 N N . GLY B 1 71 ? -17.031 28.641 26.469 1 44.66 71 GLY B N 1
ATOM 2428 C CA . GLY B 1 71 ? -15.781 29.328 26.734 1 44.66 71 GLY B CA 1
ATOM 2429 C C . GLY B 1 71 ? -14.555 28.453 26.594 1 44.66 71 GLY B C 1
ATOM 2430 O O . GLY B 1 71 ? -13.438 28.875 26.891 1 44.66 71 GLY B O 1
ATOM 2431 N N . LYS B 1 72 ? -14.539 27.109 26.469 1 44.38 72 LYS B N 1
ATOM 2432 C CA . LYS B 1 72 ? -13.422 26.234 26.797 1 44.38 72 LYS B CA 1
ATOM 2433 C C . LYS B 1 72 ? -12.57 25.938 25.562 1 44.38 72 LYS B C 1
ATOM 2435 O O . LYS B 1 72 ? -12.836 24.984 24.828 1 44.38 72 LYS B O 1
ATOM 2440 N N . SER B 1 73 ? -12.141 26.781 24.609 1 47.5 73 SER B N 1
ATOM 2441 C CA . SER B 1 73 ? -11.25 26.359 23.531 1 47.5 73 SER B CA 1
ATOM 2442 C C . SER B 1 73 ? -9.797 26.297 24 1 47.5 73 SER B C 1
ATOM 2444 O O . SER B 1 73 ? -9.258 27.312 24.469 1 47.5 73 SER B O 1
ATOM 2446 N N . VAL B 1 74 ? -9.266 25.172 24.484 1 45.03 74 VAL B N 1
ATOM 2447 C CA . VAL B 1 74 ? -7.895 25.047 24.969 1 45.03 74 VAL B CA 1
ATOM 2448 C C . VAL B 1 74 ? -6.941 24.922 23.781 1 45.03 74 VAL B C 1
ATOM 2450 O O . VAL B 1 74 ? -7.078 24 22.969 1 45.03 74 VAL B O 1
ATOM 2453 N N . LYS B 1 75 ? -6.289 25.984 23.375 1 53.53 75 LYS B N 1
ATOM 2454 C CA . LYS B 1 75 ? -5.188 25.984 22.422 1 53.53 75 LYS B CA 1
ATOM 2455 C C . LYS B 1 75 ? -3.914 25.422 23.047 1 53.53 75 LYS B C 1
ATOM 2457 O O . LYS B 1 75 ? -3.531 25.844 24.141 1 53.53 75 LYS B O 1
ATOM 2462 N N . SER B 1 76 ? -3.371 24.219 22.531 1 64.31 76 SER B N 1
ATOM 2463 C CA . SER B 1 76 ? -2.096 23.688 23 1 64.31 76 SER B CA 1
ATOM 2464 C C . SER B 1 76 ? -0.922 24.375 22.312 1 64.31 76 SER B C 1
ATOM 2466 O O . SER B 1 76 ? -1.056 24.875 21.188 1 64.31 76 SER B O 1
ATOM 2468 N N . GLU B 1 77 ? 0.253 24.578 22.984 1 69 77 GLU B N 1
ATOM 2469 C CA . GLU B 1 77 ? 1.477 25.141 22.422 1 69 77 GLU B CA 1
ATOM 2470 C C . GLU B 1 77 ? 2.104 24.188 21.406 1 69 77 GLU B C 1
ATOM 2472 O O . GLU B 1 77 ? 2.93 24.594 20.594 1 69 77 GLU B O 1
ATOM 2477 N N . VAL B 1 78 ? 1.672 22.969 21.406 1 77.5 78 VAL B N 1
ATOM 2478 C CA . VAL B 1 78 ? 2.254 21.938 20.578 1 77.5 78 VAL B CA 1
ATOM 2479 C C . VAL B 1 78 ? 1.495 21.859 19.25 1 77.5 78 VAL B C 1
ATOM 2481 O O . VAL B 1 78 ? 2.1 21.672 18.188 1 77.5 78 VAL B O 1
ATOM 2484 N N . ARG B 1 79 ? 0.367 21.922 19.344 1 80.62 79 ARG B N 1
ATOM 2485 C CA . ARG B 1 79 ? -0.522 22.016 18.188 1 80.62 79 ARG B CA 1
ATOM 2486 C C . ARG B 1 79 ? -1.362 23.281 18.25 1 80.62 79 ARG B C 1
ATOM 2488 O O . ARG B 1 79 ? -2.227 23.422 19.109 1 80.62 79 ARG B O 1
ATOM 2495 N N . THR B 1 80 ? -1.178 24.203 17.297 1 79.69 80 THR B N 1
ATOM 2496 C CA . THR B 1 80 ? -1.796 25.531 17.391 1 79.69 80 THR B CA 1
ATOM 2497 C C . THR B 1 80 ? -2.842 25.719 16.297 1 79.69 80 THR B C 1
ATOM 2499 O O . THR B 1 80 ? -3.387 26.812 16.141 1 79.69 80 THR B O 1
ATOM 2502 N N . SER B 1 81 ? -3.09 24.703 15.602 1 80.25 81 SER B N 1
ATOM 2503 C CA . SER B 1 81 ? -4.109 24.734 14.562 1 80.25 81 SER B CA 1
ATOM 2504 C C . SER B 1 81 ? -5.508 24.594 15.156 1 80.25 81 SER B C 1
ATOM 2506 O O . SER B 1 81 ? -5.66 24.219 16.312 1 80.25 81 SER B O 1
ATOM 2508 N N . SER B 1 82 ? -6.445 25.047 14.398 1 83.62 82 SER B N 1
ATOM 2509 C CA . SER B 1 82 ? -7.844 24.734 14.672 1 83.62 82 SER B CA 1
ATOM 2510 C C . SER B 1 82 ? -8.359 23.641 13.734 1 83.62 82 SER B C 1
ATOM 2512 O O . SER B 1 82 ? -7.867 23.5 12.609 1 83.62 82 SER B O 1
ATOM 2514 N N . GLY B 1 83 ? -9.25 22.844 14.297 1 85.75 83 GLY B N 1
ATOM 2515 C CA . GLY B 1 83 ? -9.695 21.766 13.43 1 85.75 83 GLY B CA 1
ATOM 2516 C C . GLY B 1 83 ? -11.055 21.219 13.812 1 85.75 83 GLY B C 1
ATOM 2517 O O . GLY B 1 83 ? -11.617 21.578 14.852 1 85.75 83 GLY B O 1
ATOM 2518 N N . MET B 1 84 ? -11.656 20.484 12.875 1 90.25 84 MET B N 1
ATOM 2519 C CA . MET B 1 84 ? -12.914 19.766 13.062 1 90.25 84 MET B CA 1
ATOM 2520 C C . MET B 1 84 ? -12.891 18.406 12.375 1 90.25 84 MET B C 1
ATOM 2522 O O . MET B 1 84 ? -12.102 18.203 11.453 1 90.25 84 MET B O 1
ATOM 2526 N N . PHE B 1 85 ? -13.727 17.516 12.867 1 93.19 85 PHE B N 1
ATOM 2527 C CA . PHE B 1 85 ? -13.844 16.188 12.266 1 93.19 85 PHE B CA 1
ATOM 2528 C C . PHE B 1 85 ? -15.086 16.094 11.391 1 93.19 85 PHE B C 1
ATOM 2530 O O . PHE B 1 85 ? -16.141 16.609 11.75 1 93.19 85 PHE B O 1
ATOM 2537 N N . LEU B 1 86 ? -14.898 15.508 10.281 1 95.19 86 LEU B N 1
ATOM 2538 C CA . LEU B 1 86 ? -16.031 15.133 9.445 1 95.19 86 LEU B CA 1
ATOM 2539 C C . LEU B 1 86 ? -16.516 13.727 9.781 1 95.19 86 LEU B C 1
ATOM 2541 O O . LEU B 1 86 ? -15.719 12.859 10.148 1 95.19 86 LEU B O 1
ATOM 2545 N N . ASP B 1 87 ? -17.797 13.562 9.633 1 94.44 87 ASP B N 1
ATOM 2546 C CA . ASP B 1 87 ? -18.312 12.203 9.789 1 94.44 87 ASP B CA 1
ATOM 2547 C C . ASP B 1 87 ? -17.891 11.312 8.633 1 94.44 87 ASP B C 1
ATOM 2549 O O . ASP B 1 87 ? -17.719 11.781 7.5 1 94.44 87 ASP B O 1
ATOM 2553 N N . LYS B 1 88 ? -17.734 10.047 8.984 1 96 88 LYS B N 1
ATOM 2554 C CA . LYS B 1 88 ? -17.484 9.094 7.91 1 96 88 LYS B CA 1
ATOM 2555 C C . LYS B 1 88 ? -18.609 9.094 6.895 1 96 88 LYS B C 1
ATOM 2557 O O . LYS B 1 88 ? -19.797 9.117 7.27 1 96 88 LYS B O 1
ATOM 2562 N N . ARG B 1 89 ? -18.234 9.156 5.68 1 96.5 89 ARG B N 1
ATOM 2563 C CA . ARG B 1 89 ? -19.188 9.141 4.574 1 96.5 89 ARG B CA 1
ATOM 2564 C C . ARG B 1 89 ? -20.234 10.227 4.742 1 96.5 89 ARG B C 1
ATOM 2566 O O . ARG B 1 89 ? -21.406 10.016 4.453 1 96.5 89 ARG B O 1
ATOM 2573 N N . GLN B 1 90 ? -19.875 11.352 5.215 1 95.62 90 GLN B N 1
ATOM 2574 C CA . GLN B 1 90 ? -20.781 12.453 5.527 1 95.62 90 GLN B CA 1
ATOM 2575 C C . GLN B 1 90 ? -21.594 12.859 4.305 1 95.62 90 GLN B C 1
ATOM 2577 O O . GLN B 1 90 ? -22.75 13.273 4.426 1 95.62 90 GLN B O 1
ATOM 2582 N N . ASP B 1 91 ? -21.094 12.859 3.082 1 95.81 91 ASP B N 1
ATOM 2583 C CA . ASP B 1 91 ? -21.734 13.141 1.8 1 95.81 91 ASP B CA 1
ATOM 2584 C C . ASP B 1 91 ? -21.016 12.406 0.663 1 95.81 91 ASP B C 1
ATOM 2586 O O . ASP B 1 91 ? -20.047 11.695 0.893 1 95.81 91 ASP B O 1
ATOM 2590 N N . PRO B 1 92 ? -21.516 12.5 -0.54 1 96.19 92 PRO B N 1
ATOM 2591 C CA . PRO B 1 92 ? -20.953 11.719 -1.638 1 96.19 92 PRO B CA 1
ATOM 2592 C C . PRO B 1 92 ? -19.484 12.062 -1.917 1 96.19 92 PRO B C 1
ATOM 2594 O O . PRO B 1 92 ? -18.703 11.188 -2.311 1 96.19 92 PRO B O 1
ATOM 2597 N N . VAL B 1 93 ? -19.078 13.289 -1.749 1 95.75 93 VAL B N 1
ATOM 2598 C CA . VAL B 1 93 ? -17.703 13.703 -2.002 1 95.75 93 VAL B CA 1
ATOM 2599 C C . VAL B 1 93 ? -16.766 13.078 -0.967 1 95.75 93 VAL B C 1
ATOM 2601 O O . VAL B 1 93 ? -15.75 12.477 -1.32 1 95.75 93 VAL B O 1
ATOM 2604 N N . VAL B 1 94 ? -17.141 13.18 0.31 1 97.06 94 VAL B N 1
ATOM 2605 C CA . VAL B 1 94 ? -16.359 12.586 1.387 1 97.06 94 VAL B CA 1
ATOM 2606 C C . VAL B 1 94 ? -16.266 11.07 1.198 1 97.06 94 VAL B C 1
ATOM 2608 O O . VAL B 1 94 ? -15.203 10.477 1.362 1 97.06 94 VAL B O 1
ATOM 2611 N N . SER B 1 95 ? -17.359 10.469 0.789 1 96.62 95 SER B N 1
ATOM 2612 C CA . SER B 1 95 ? -17.406 9.031 0.548 1 96.62 95 SER B CA 1
ATOM 2613 C C . SER B 1 95 ? -16.422 8.625 -0.546 1 96.62 95 SER B C 1
ATOM 2615 O O . SER B 1 95 ? -15.672 7.664 -0.386 1 96.62 95 SER B O 1
ATOM 2617 N N . ARG B 1 96 ? -16.375 9.344 -1.58 1 95.44 96 ARG B N 1
ATOM 2618 C CA . ARG B 1 96 ? -15.492 9.039 -2.697 1 95.44 96 ARG B CA 1
ATOM 2619 C C . ARG B 1 96 ? -14.031 9.219 -2.299 1 95.44 96 ARG B C 1
ATOM 2621 O O . ARG B 1 96 ? -13.172 8.438 -2.723 1 95.44 96 ARG B O 1
ATOM 2628 N N . ILE B 1 97 ? -13.75 10.227 -1.541 1 96 97 ILE B N 1
ATOM 2629 C CA . ILE B 1 97 ? -12.391 10.461 -1.084 1 96 97 ILE B CA 1
ATOM 2630 C C . ILE B 1 97 ? -11.938 9.32 -0.183 1 96 97 ILE B C 1
ATOM 2632 O O . ILE B 1 97 ? -10.812 8.82 -0.31 1 96 97 ILE B O 1
ATOM 2636 N N . GLU B 1 98 ? -12.828 8.875 0.693 1 96.88 98 GLU B N 1
ATOM 2637 C CA . GLU B 1 98 ? -12.508 7.766 1.589 1 96.88 98 GLU B CA 1
ATOM 2638 C C . GLU B 1 98 ? -12.273 6.473 0.809 1 96.88 98 GLU B C 1
ATOM 2640 O O . GLU B 1 98 ? -11.375 5.695 1.14 1 96.88 98 GLU B O 1
ATOM 2645 N N . GLU B 1 99 ? -13.047 6.254 -0.236 1 94.69 99 GLU B N 1
ATOM 2646 C CA . GLU B 1 99 ? -12.836 5.102 -1.11 1 94.69 99 GLU B CA 1
ATOM 2647 C C . GLU B 1 99 ? -11.484 5.168 -1.805 1 94.69 99 GLU B C 1
ATOM 2649 O O . GLU B 1 99 ? -10.789 4.156 -1.922 1 94.69 99 GLU B O 1
ATOM 2654 N N . ARG B 1 100 ? -11.125 6.32 -2.236 1 94.06 100 ARG B N 1
ATOM 2655 C CA . ARG B 1 100 ? -9.859 6.527 -2.92 1 94.06 100 ARG B CA 1
ATOM 2656 C C . ARG B 1 100 ? -8.68 6.293 -1.975 1 94.06 100 ARG B C 1
ATOM 2658 O O . ARG B 1 100 ? -7.668 5.711 -2.367 1 94.06 100 ARG B O 1
ATOM 2665 N N . ILE B 1 101 ? -8.836 6.738 -0.729 1 96.5 101 ILE B N 1
ATOM 2666 C CA . ILE B 1 101 ? -7.805 6.523 0.279 1 96.5 101 ILE B CA 1
ATOM 2667 C C . ILE B 1 101 ? -7.602 5.027 0.496 1 96.5 101 ILE B C 1
ATOM 2669 O O . ILE B 1 101 ? -6.465 4.547 0.517 1 96.5 101 ILE B O 1
ATOM 2673 N N . ALA B 1 102 ? -8.695 4.309 0.615 1 96.5 102 ALA B N 1
ATOM 2674 C CA . ALA B 1 102 ? -8.602 2.865 0.817 1 96.5 102 ALA B CA 1
ATOM 2675 C C . ALA B 1 102 ? -7.926 2.188 -0.37 1 96.5 102 ALA B C 1
ATOM 2677 O O . ALA B 1 102 ? -7.043 1.345 -0.191 1 96.5 102 ALA B O 1
ATOM 2678 N N . ALA B 1 103 ? -8.312 2.607 -1.502 1 92.62 103 ALA B N 1
ATOM 2679 C CA . ALA B 1 103 ? -7.758 2.018 -2.721 1 92.62 103 ALA B CA 1
ATOM 2680 C C . ALA B 1 103 ? -6.266 2.309 -2.844 1 92.62 103 ALA B C 1
ATOM 2682 O O . ALA B 1 103 ? -5.492 1.443 -3.256 1 92.62 103 ALA B O 1
ATOM 2683 N N . TRP B 1 104 ? -5.855 3.465 -2.475 1 93.19 104 TRP B N 1
ATOM 2684 C CA . TRP B 1 104 ? -4.457 3.867 -2.609 1 93.19 104 TRP B CA 1
ATOM 2685 C C . TRP B 1 104 ? -3.59 3.178 -1.562 1 93.19 104 TRP B C 1
ATOM 2687 O O . TRP B 1 104 ? -2.469 2.754 -1.858 1 93.19 104 TRP B O 1
ATOM 2697 N N . THR B 1 105 ? -4.121 3.025 -0.39 1 96.5 105 THR B N 1
ATOM 2698 C CA . THR B 1 105 ? -3.303 2.574 0.731 1 96.5 105 THR B CA 1
ATOM 2699 C C . THR B 1 105 ? -3.4 1.062 0.898 1 96.5 105 THR B C 1
ATOM 2701 O O . THR B 1 105 ? -2.646 0.466 1.671 1 96.5 105 THR B O 1
ATOM 2704 N N . PHE B 1 106 ? -4.355 0.463 0.246 1 97 106 PHE B N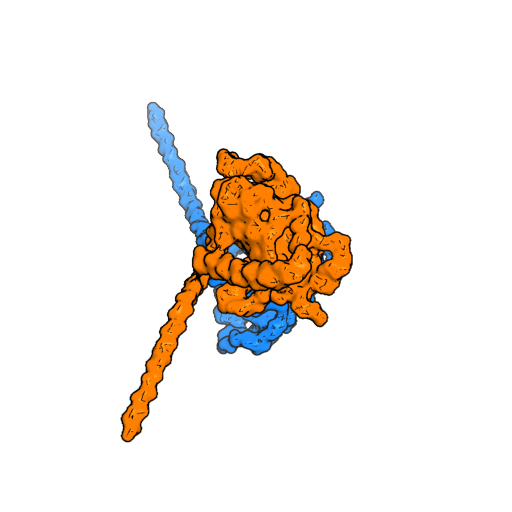 1
ATOM 2705 C CA . PHE B 1 106 ? -4.672 -0.956 0.371 1 97 106 PHE B CA 1
ATOM 2706 C C . PHE B 1 106 ? -5.172 -1.277 1.773 1 97 106 PHE B C 1
ATOM 2708 O O . PHE B 1 106 ? -4.988 -2.393 2.264 1 97 106 PHE B O 1
ATOM 2715 N N . LEU B 1 107 ? -5.754 -0.325 2.486 1 97.88 107 LEU B N 1
ATOM 2716 C CA . LEU B 1 107 ? -6.289 -0.519 3.828 1 97.88 107 LEU B CA 1
ATOM 2717 C C . LEU B 1 107 ? -7.797 -0.289 3.848 1 97.88 107 LEU B C 1
ATOM 2719 O O . LEU B 1 107 ? -8.289 0.677 3.26 1 97.88 107 LEU B O 1
ATOM 2723 N N . PRO B 1 108 ? -8.51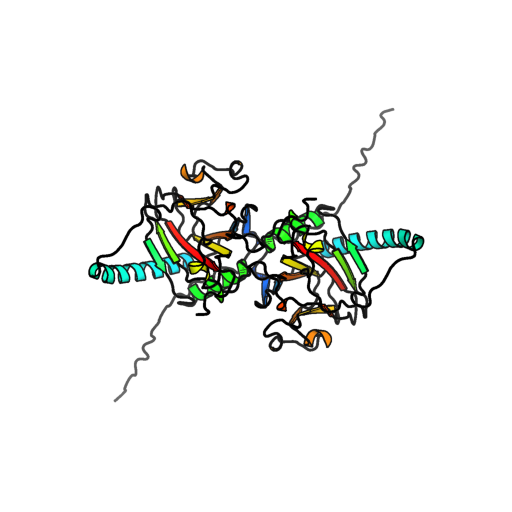6 -1.167 4.527 1 97.19 108 PRO B N 1
ATOM 2724 C CA . PRO B 1 108 ? -9.977 -1.06 4.5 1 97.19 108 PRO B CA 1
ATOM 2725 C C . PRO B 1 108 ? -10.484 0.241 5.117 1 97.19 108 PRO B C 1
ATOM 2727 O O . PRO B 1 108 ? -9.898 0.745 6.078 1 97.19 108 PRO B O 1
ATOM 2730 N N . GLN B 1 109 ? -11.578 0.712 4.641 1 97 109 GLN B N 1
ATOM 2731 C CA . GLN B 1 109 ? -12.164 1.953 5.129 1 97 109 GLN B CA 1
ATOM 2732 C C . GLN B 1 109 ? -12.5 1.853 6.613 1 97 109 GLN B C 1
ATOM 2734 O O . GLN B 1 109 ? -12.398 2.838 7.348 1 97 109 GLN B O 1
ATOM 2739 N N . GLU B 1 110 ? -12.891 0.676 7.027 1 96.69 110 GLU B N 1
ATOM 2740 C CA . GLU B 1 110 ? -13.32 0.504 8.414 1 96.69 110 GLU B CA 1
ATOM 2741 C C . GLU B 1 110 ? -12.156 0.708 9.375 1 96.69 110 GLU B C 1
ATOM 2743 O O . GLU B 1 110 ? -12.367 0.888 10.578 1 96.69 110 GLU B O 1
ATOM 2748 N N . ASN B 1 111 ? -10.953 0.665 8.883 1 97.62 111 ASN B N 1
ATOM 2749 C CA . ASN B 1 111 ? -9.773 0.865 9.719 1 97.62 111 ASN B CA 1
ATOM 2750 C C . ASN B 1 111 ? -9.508 2.348 9.969 1 97.62 111 ASN B C 1
ATOM 2752 O O . ASN B 1 111 ? -8.711 2.701 10.836 1 97.62 111 ASN B O 1
ATOM 2756 N N . ALA B 1 112 ? -10.148 3.205 9.227 1 97.81 112 ALA B N 1
ATOM 2757 C CA . ALA B 1 112 ? -9.789 4.621 9.227 1 97.81 112 ALA B CA 1
ATOM 2758 C C . ALA B 1 112 ? -10.633 5.402 10.227 1 97.81 112 ALA B C 1
ATOM 2760 O O . ALA B 1 112 ? -11.828 5.129 10.391 1 97.81 112 ALA B O 1
ATOM 2761 N N . GLU B 1 113 ? -10.023 6.355 10.859 1 96.69 113 GLU B N 1
ATOM 2762 C CA . GLU B 1 113 ? -10.734 7.324 11.688 1 96.69 113 GLU B CA 1
ATOM 2763 C C . GLU B 1 113 ? -11.523 8.312 10.836 1 96.69 113 GLU B C 1
ATOM 2765 O O . GLU B 1 113 ? -11.469 8.258 9.602 1 96.69 113 GLU B O 1
ATOM 2770 N N . ASN B 1 114 ? -12.297 9.117 11.523 1 96.44 114 ASN B N 1
ATOM 2771 C CA . ASN B 1 114 ? -12.898 10.258 10.844 1 96.44 114 ASN B CA 1
ATOM 2772 C C . ASN B 1 114 ? -11.828 11.203 10.297 1 96.44 114 ASN B C 1
ATOM 2774 O O . ASN B 1 114 ? -10.781 11.391 10.914 1 96.44 114 ASN B O 1
ATOM 2778 N N . MET B 1 115 ? -12.148 11.758 9.164 1 96.94 115 MET B N 1
ATOM 2779 C CA . MET B 1 115 ? -11.242 12.734 8.578 1 96.94 115 MET B CA 1
ATOM 2780 C C . MET B 1 115 ? -11.258 14.039 9.367 1 96.94 115 MET B C 1
ATOM 2782 O O . MET B 1 115 ? -12.328 14.523 9.758 1 96.94 115 MET B O 1
ATOM 2786 N N . GLN B 1 116 ? -10.133 14.523 9.656 1 95.5 116 GLN B N 1
ATOM 2787 C CA . GLN B 1 116 ? -10.008 15.836 10.289 1 95.5 116 GLN B CA 1
ATOM 2788 C C . GLN B 1 116 ? -9.641 16.906 9.266 1 95.5 116 GLN B C 1
ATOM 2790 O O . GLN B 1 116 ? -8.875 16.656 8.336 1 95.5 116 GLN B O 1
ATOM 2795 N N . VAL B 1 117 ? -10.219 18.078 9.398 1 96.88 117 VAL B N 1
ATOM 2796 C CA . VAL B 1 117 ? -9.789 19.234 8.617 1 96.88 117 VAL B CA 1
ATOM 2797 C C . VAL B 1 117 ? -9.164 20.281 9.539 1 96.88 117 VAL B C 1
ATOM 2799 O O . VAL B 1 117 ? -9.789 20.703 10.516 1 96.88 117 VAL B O 1
ATOM 2802 N N . LEU B 1 118 ? -7.941 20.672 9.188 1 95.56 118 LEU B N 1
ATOM 2803 C CA . LEU B 1 118 ? -7.156 21.562 10.023 1 95.56 118 LEU B CA 1
ATOM 2804 C C . LEU B 1 118 ? -6.867 22.875 9.297 1 95.56 118 LEU B C 1
ATOM 2806 O O . LEU B 1 118 ? -6.605 22.875 8.094 1 95.56 118 LEU B O 1
ATOM 2810 N N . ARG B 1 119 ? -6.879 23.922 10.031 1 95.88 119 ARG B N 1
ATOM 2811 C CA . ARG B 1 119 ? -6.492 25.234 9.547 1 95.88 119 ARG B CA 1
ATOM 2812 C C . ARG B 1 119 ? -5.312 25.797 10.344 1 95.88 119 ARG B C 1
ATOM 2814 O O . ARG B 1 119 ? -5.34 25.797 11.57 1 95.88 119 ARG B O 1
ATOM 2821 N N . TYR B 1 120 ? -4.277 26.203 9.648 1 95.38 120 TYR B N 1
ATOM 2822 C CA . TYR B 1 120 ? -3.127 26.891 10.227 1 95.38 120 TYR B CA 1
ATOM 2823 C C . TYR B 1 120 ? -3.039 28.328 9.727 1 95.38 120 TYR B C 1
ATOM 2825 O O . TYR B 1 120 ? -2.955 28.578 8.523 1 95.38 120 TYR B O 1
ATOM 2833 N N . GLU B 1 121 ? -3.078 29.203 10.625 1 95.25 121 GLU B N 1
ATOM 2834 C CA . GLU B 1 121 ? -2.822 30.625 10.352 1 95.25 121 GLU B CA 1
ATOM 2835 C C . GLU B 1 121 ? -1.339 30.953 10.492 1 95.25 121 GLU B C 1
ATOM 2837 O O . GLU B 1 121 ? -0.556 30.125 10.969 1 95.25 121 GLU B O 1
ATOM 2842 N N . PRO B 1 122 ? -0.963 32.188 9.992 1 96.31 122 PRO B N 1
ATOM 2843 C CA . PRO B 1 122 ? 0.456 32.5 10.102 1 96.31 122 PRO B CA 1
ATOM 2844 C C . PRO B 1 122 ? 0.998 32.344 11.516 1 96.31 122 PRO B C 1
ATOM 2846 O O . PRO B 1 122 ? 0.363 32.75 12.484 1 96.31 122 PRO B O 1
ATOM 2849 N N . GLY B 1 123 ? 2.123 31.656 11.57 1 96 123 GLY B N 1
ATOM 2850 C CA . GLY B 1 123 ? 2.768 31.391 12.844 1 96 123 GLY B CA 1
ATOM 2851 C C . GLY B 1 123 ? 2.375 30.062 13.461 1 96 123 GLY B C 1
ATOM 2852 O O . GLY B 1 123 ? 3.092 29.531 14.305 1 96 123 GLY B O 1
ATOM 2853 N N . GLN B 1 124 ? 1.232 29.5 13.039 1 94.81 124 GLN B N 1
ATOM 2854 C CA . GLN B 1 124 ? 0.747 28.25 13.617 1 94.81 124 GLN B CA 1
ATOM 2855 C C . GLN B 1 124 ? 1.491 27.047 13.039 1 94.81 124 GLN B C 1
ATOM 2857 O O . GLN B 1 124 ? 1.935 27.078 11.891 1 94.81 124 GLN B O 1
ATOM 2862 N N . LYS B 1 125 ? 1.713 26.062 13.883 1 95.31 125 LYS B N 1
ATOM 2863 C CA . LYS B 1 125 ? 2.549 24.906 13.594 1 95.31 125 LYS B CA 1
ATOM 2864 C C . LYS B 1 125 ? 2.066 23.672 14.367 1 95.31 125 LYS B C 1
ATOM 2866 O O . LYS B 1 125 ? 1.115 23.766 15.148 1 95.31 125 LYS B O 1
ATOM 2871 N N . TYR B 1 126 ? 2.594 22.562 14.141 1 94.94 126 TYR B N 1
ATOM 2872 C CA . TYR B 1 126 ? 2.484 21.344 14.938 1 94.94 126 TYR B CA 1
ATOM 2873 C C . TYR B 1 126 ? 3.855 20.734 15.188 1 94.94 126 TYR B C 1
ATOM 2875 O O . TYR B 1 126 ? 4.516 20.281 14.25 1 94.94 126 TYR B O 1
ATOM 2883 N N . GLU B 1 127 ? 4.285 20.719 16.391 1 95.44 127 GLU B N 1
ATOM 2884 C CA . GLU B 1 127 ? 5.598 20.172 16.734 1 95.44 127 GLU B CA 1
ATOM 2885 C C . GLU B 1 127 ? 5.711 18.703 16.359 1 95.44 127 GLU B C 1
ATOM 2887 O O . GLU B 1 127 ? 4.711 17.984 16.328 1 95.44 127 GLU B O 1
ATOM 2892 N N . PRO B 1 128 ? 6.957 18.266 16.094 1 96.94 128 PRO B N 1
ATOM 2893 C CA . PRO B 1 128 ? 7.148 16.875 15.695 1 96.94 128 PRO B CA 1
ATOM 2894 C C . PRO B 1 128 ? 6.531 15.883 16.672 1 96.94 128 PRO B C 1
ATOM 2896 O O . PRO B 1 128 ? 6.652 16.062 17.891 1 96.94 128 PRO B O 1
ATOM 2899 N N . HIS B 1 129 ? 5.883 14.867 16.141 1 96.88 129 HIS B N 1
ATOM 2900 C CA . HIS B 1 129 ? 5.168 13.852 16.906 1 96.88 129 HIS B CA 1
ATOM 2901 C C . HIS B 1 129 ? 5.012 12.562 16.109 1 96.88 129 HIS B C 1
ATOM 2903 O O . HIS B 1 129 ? 5.328 12.523 14.922 1 96.88 129 HIS B O 1
ATOM 2909 N N . PHE B 1 130 ? 4.664 11.562 16.828 1 96.88 130 PHE B N 1
ATOM 2910 C CA . PHE B 1 130 ? 4.344 10.281 16.219 1 96.88 130 PHE B CA 1
ATOM 2911 C C . PHE B 1 130 ? 2.834 10.094 16.109 1 96.88 130 PHE B C 1
ATOM 2913 O O . PHE B 1 130 ? 2.09 10.531 17 1 96.88 130 PHE B O 1
ATOM 2920 N N . ASP B 1 131 ? 2.43 9.438 15.07 1 96.75 131 ASP B N 1
ATOM 2921 C CA . ASP B 1 131 ? 1.013 9.102 14.977 1 96.75 131 ASP B CA 1
ATOM 2922 C C . ASP B 1 131 ? 0.715 7.77 15.664 1 96.75 131 ASP B C 1
ATOM 2924 O O . ASP B 1 131 ? -0.442 7.457 15.945 1 96.75 131 ASP B O 1
ATOM 2928 N N . TYR B 1 132 ? 1.752 6.867 15.812 1 95.5 132 TYR B N 1
ATOM 2929 C CA . TYR B 1 132 ? 1.495 5.652 16.578 1 95.5 132 TYR B CA 1
ATOM 2930 C C . TYR B 1 132 ? 1.384 5.957 18.062 1 95.5 132 TYR B C 1
ATOM 2932 O O . TYR B 1 132 ? 1.704 7.062 18.5 1 95.5 132 TYR B O 1
ATOM 2940 N N . PHE B 1 133 ? 0.912 4.953 18.812 1 91.88 133 PHE B N 1
ATOM 2941 C CA . PHE B 1 133 ? 0.602 5.168 20.219 1 91.88 133 PHE B CA 1
ATOM 2942 C C . PHE B 1 133 ? 1.69 4.582 21.109 1 91.88 133 PHE B C 1
ATOM 2944 O O . PHE B 1 133 ? 2.398 3.658 20.719 1 91.88 133 PHE B O 1
ATOM 2951 N N . HIS B 1 134 ? 1.799 5.168 22.234 1 87.19 134 HIS B N 1
ATOM 2952 C CA . HIS B 1 134 ? 2.756 4.684 23.234 1 87.19 134 HIS B CA 1
ATOM 2953 C C . HIS B 1 134 ? 2.049 3.965 24.375 1 87.19 134 HIS B C 1
ATOM 2955 O O . HIS B 1 134 ? 2.691 3.281 25.172 1 87.19 134 HIS B O 1
ATOM 2961 N N . ASP B 1 135 ? 0.754 4.102 24.359 1 82.56 135 ASP B N 1
ATOM 2962 C CA . ASP B 1 135 ? -0.003 3.477 25.438 1 82.56 135 ASP B CA 1
ATOM 2963 C C . ASP B 1 135 ? -1.036 2.496 24.891 1 82.56 135 ASP B C 1
ATOM 2965 O O . ASP B 1 135 ? -1.481 2.629 23.75 1 82.56 135 ASP B O 1
ATOM 2969 N N . ARG B 1 136 ? -1.414 1.567 25.719 1 79.31 136 ARG B N 1
ATOM 2970 C CA . ARG B 1 136 ? -2.309 0.489 25.312 1 79.31 136 ARG B CA 1
ATOM 2971 C C . ARG B 1 136 ? -3.75 0.978 25.219 1 79.31 136 ARG B C 1
ATOM 2973 O O . ARG B 1 136 ? -4.559 0.406 24.484 1 79.31 136 ARG B O 1
ATOM 2980 N N . VAL B 1 137 ? -4.082 2.037 25.922 1 72.88 137 VAL B N 1
ATOM 2981 C CA . VAL B 1 137 ? -5.457 2.521 25.969 1 72.88 137 VAL B CA 1
ATOM 2982 C C . VAL B 1 137 ? -5.883 3.014 24.578 1 72.88 137 VAL B C 1
ATOM 2984 O O . VAL B 1 137 ? -6.969 2.68 24.109 1 72.88 137 VAL B O 1
ATOM 2987 N N . ASN B 1 138 ? -5 3.67 23.984 1 76.12 138 ASN B N 1
ATOM 2988 C CA . ASN B 1 138 ? -5.305 4.234 22.672 1 76.12 138 ASN B CA 1
ATOM 2989 C C . ASN B 1 138 ? -5.32 3.156 21.594 1 76.12 138 ASN B C 1
ATOM 2991 O O . ASN B 1 138 ? -5.844 3.377 20.5 1 76.12 138 ASN B O 1
ATOM 2995 N N . GLN B 1 139 ? -4.844 2.008 21.969 1 81.31 139 GLN B N 1
ATOM 2996 C CA . GLN B 1 139 ? -4.773 0.919 21 1 81.31 139 GLN B CA 1
ATOM 2997 C C . GLN B 1 139 ? -5.996 0.009 21.109 1 81.31 139 GLN B C 1
ATOM 2999 O O . GLN B 1 139 ? -6.164 -0.909 20.297 1 81.31 139 GLN B O 1
ATOM 3004 N N . ALA B 1 140 ? -6.77 0.277 22.094 1 80.75 140 ALA B N 1
ATOM 3005 C CA . ALA B 1 140 ? -7.91 -0.598 22.344 1 80.75 140 ALA B CA 1
ATOM 3006 C C . ALA B 1 140 ? -8.836 -0.661 21.125 1 80.75 140 ALA B C 1
ATOM 3008 O O . ALA B 1 140 ? -9.352 -1.727 20.797 1 80.75 140 ALA B O 1
ATOM 3009 N N . ARG B 1 141 ? -8.906 0.499 20.562 1 85.5 141 ARG B N 1
ATOM 3010 C CA . ARG B 1 141 ? -9.758 0.569 19.375 1 85.5 141 ARG B CA 1
ATOM 3011 C C . ARG B 1 141 ? -8.914 0.625 18.094 1 85.5 141 ARG B C 1
ATOM 3013 O O . ARG B 1 141 ? -8.219 1.613 17.844 1 85.5 141 ARG B O 1
ATOM 3020 N N . GLY B 1 142 ? -8.953 -0.481 17.391 1 92.5 142 GLY B N 1
ATOM 3021 C CA . GLY B 1 142 ? -8.328 -0.499 16.062 1 92.5 142 GLY B CA 1
ATOM 3022 C C . GLY B 1 142 ? -6.832 -0.725 16.125 1 92.5 142 GLY B C 1
ATOM 3023 O O . GLY B 1 142 ? -6.168 -0.763 15.086 1 92.5 142 GLY B O 1
ATOM 3024 N N . GLY B 1 143 ? -6.215 -0.784 17.312 1 93.56 143 GLY B N 1
ATOM 3025 C CA . GLY B 1 143 ? -4.773 -0.935 17.422 1 93.56 143 GLY B CA 1
ATOM 3026 C C . GLY B 1 143 ? -4.012 0.329 17.062 1 93.56 143 GLY B C 1
ATOM 3027 O O . GLY B 1 143 ? -4.523 1.438 17.25 1 93.56 143 GLY B O 1
ATOM 3028 N N . HIS B 1 144 ? -2.736 0.224 16.625 1 94.12 144 HIS B N 1
ATOM 3029 C CA . HIS B 1 144 ? -1.921 1.363 16.234 1 94.12 144 HIS B CA 1
ATOM 3030 C C . HIS B 1 144 ? -2.443 1.987 14.938 1 94.12 144 HIS B C 1
ATOM 3032 O O . HIS B 1 144 ? -3.098 1.314 14.141 1 94.12 144 HIS B O 1
ATOM 3038 N N . ARG B 1 145 ? -2.172 3.23 14.844 1 97.12 145 ARG B N 1
ATOM 3039 C CA . ARG B 1 145 ? -2.262 3.824 13.516 1 97.12 145 ARG B CA 1
ATOM 3040 C C . ARG B 1 145 ? -1.149 3.311 12.609 1 97.12 145 ARG B C 1
ATOM 3042 O O . ARG B 1 145 ? 0.033 3.486 12.906 1 97.12 145 ARG B O 1
ATOM 3049 N N . TYR B 1 146 ? -1.571 2.68 11.562 1 98.38 146 TYR B N 1
ATOM 3050 C CA . TYR B 1 146 ? -0.624 2.086 10.633 1 98.38 146 TYR B CA 1
ATOM 3051 C C . TYR B 1 146 ? -0.108 3.125 9.641 1 98.38 146 TYR B C 1
ATOM 3053 O O . TYR B 1 146 ? 1.101 3.234 9.422 1 98.38 146 TYR B O 1
ATOM 3061 N N . ALA B 1 147 ? -0.972 3.906 9.109 1 98.75 147 ALA B N 1
ATOM 3062 C CA . ALA B 1 147 ? -0.639 4.863 8.055 1 98.75 147 ALA B CA 1
ATOM 3063 C C . ALA B 1 147 ? -1.46 6.141 8.195 1 98.75 147 ALA B C 1
ATOM 3065 O O . ALA B 1 147 ? -2.514 6.145 8.836 1 98.75 147 ALA B O 1
ATOM 3066 N N . THR B 1 148 ? -0.943 7.211 7.652 1 98.75 148 THR B N 1
ATOM 3067 C CA . THR B 1 148 ? -1.616 8.5 7.578 1 98.75 148 THR B CA 1
ATOM 3068 C C . THR B 1 148 ? -1.621 9.023 6.145 1 98.75 148 THR B C 1
ATOM 3070 O O . THR B 1 148 ? -0.598 8.984 5.461 1 98.75 148 THR B O 1
ATOM 3073 N N . VAL B 1 149 ? -2.746 9.383 5.695 1 98.75 149 VAL B N 1
ATOM 3074 C CA . VAL B 1 149 ? -2.85 10.172 4.473 1 98.75 149 VAL B CA 1
ATOM 3075 C C . VAL B 1 149 ? -3.139 11.633 4.824 1 98.75 149 VAL B C 1
ATOM 3077 O O . VAL B 1 149 ? -4.211 11.953 5.344 1 98.75 149 VAL B O 1
ATOM 3080 N N . LEU B 1 150 ? -2.145 12.477 4.559 1 98.81 150 LEU B N 1
ATOM 3081 C CA . LEU B 1 150 ? -2.281 13.914 4.785 1 98.81 150 LEU B CA 1
ATOM 3082 C C . LEU B 1 150 ? -2.572 14.641 3.475 1 98.81 150 LEU B C 1
ATOM 3084 O O . LEU B 1 150 ? -1.706 14.719 2.602 1 98.81 150 LEU B O 1
ATOM 3088 N N . MET B 1 151 ? -3.775 15.188 3.373 1 98.69 151 MET B N 1
ATOM 3089 C CA . MET B 1 151 ? -4.203 15.859 2.152 1 98.69 151 MET B CA 1
ATOM 3090 C C . MET B 1 151 ? -4.09 17.375 2.303 1 98.69 151 MET B C 1
ATOM 3092 O O . MET B 1 151 ? -4.57 17.938 3.287 1 98.69 151 MET B O 1
ATOM 3096 N N . TYR B 1 152 ? -3.471 18 1.338 1 98.81 152 TYR B N 1
ATOM 3097 C CA . TYR B 1 152 ? -3.371 19.453 1.351 1 98.81 152 TYR B CA 1
ATOM 3098 C C . TYR B 1 152 ? -4.551 20.078 0.624 1 98.81 152 TYR B C 1
ATOM 3100 O O . TYR B 1 152 ? -4.793 19.797 -0.551 1 98.81 152 TYR B O 1
ATOM 3108 N N . LEU B 1 153 ? -5.25 20.938 1.312 1 98.75 153 LEU B N 1
ATOM 3109 C CA . LEU B 1 153 ? -6.457 21.547 0.766 1 98.75 153 LEU B CA 1
ATOM 3110 C C . LEU B 1 153 ? -6.176 22.969 0.282 1 98.75 153 LEU B C 1
ATOM 3112 O O . LEU B 1 153 ? -7.051 23.609 -0.297 1 98.75 153 LEU B O 1
ATOM 3116 N N . SER B 1 154 ? -4.992 23.453 0.521 1 98.56 154 SER B N 1
ATOM 3117 C CA . SER B 1 154 ? -4.531 24.75 0.035 1 98.56 154 SER B CA 1
ATOM 3118 C C . SER B 1 154 ? -3.043 24.719 -0.304 1 98.56 154 SER B C 1
ATOM 3120 O O . SER B 1 154 ? -2.301 23.891 0.228 1 98.56 154 SER B O 1
ATOM 3122 N N . THR B 1 155 ? -2.705 25.562 -1.251 1 98.56 155 THR B N 1
ATOM 3123 C CA . THR B 1 155 ? -1.294 25.844 -1.48 1 98.56 155 THR B CA 1
ATOM 3124 C C . THR B 1 155 ? -0.813 26.969 -0.563 1 98.56 155 THR B C 1
ATOM 3126 O O . THR B 1 155 ? -1.444 28.016 -0.483 1 98.56 155 THR B O 1
ATOM 3129 N N . VAL B 1 156 ? 0.288 26.672 0.143 1 98 156 VAL B N 1
ATOM 3130 C CA . VAL B 1 156 ? 0.815 27.688 1.062 1 98 156 VAL B CA 1
ATOM 3131 C C . VAL B 1 156 ? 1.953 28.453 0.394 1 98 156 VAL B C 1
ATOM 3133 O O . VAL B 1 156 ? 2.893 27.844 -0.131 1 98 156 VAL B O 1
ATOM 3136 N N . ARG B 1 157 ? 1.92 29.688 0.459 1 94.62 157 ARG B N 1
ATOM 3137 C CA . ARG B 1 157 ? 2.879 30.547 -0.228 1 94.62 157 ARG B CA 1
ATOM 3138 C C . ARG B 1 157 ? 4.27 30.422 0.385 1 94.62 157 ARG B C 1
ATOM 3140 O O . ARG B 1 157 ? 5.266 30.328 -0.336 1 94.62 157 ARG B O 1
ATOM 3147 N N . GLU B 1 158 ? 4.301 30.516 1.65 1 97.69 158 GLU B N 1
ATOM 3148 C CA . GLU B 1 158 ? 5.559 30.391 2.377 1 97.69 158 GLU B CA 1
ATOM 3149 C C . GLU B 1 158 ? 5.359 29.672 3.707 1 97.69 158 GLU B C 1
ATOM 3151 O O . GLU B 1 158 ? 4.434 29.984 4.457 1 97.69 158 GLU B O 1
ATOM 3156 N N . GLY B 1 159 ? 6.238 28.656 3.924 1 98.38 159 GLY B N 1
ATOM 3157 C CA . GLY B 1 159 ? 6.09 27.875 5.137 1 98.38 159 GLY B CA 1
ATOM 3158 C C . GLY B 1 159 ? 5.059 26.766 5.012 1 98.38 159 GLY B C 1
ATOM 3159 O O . GLY B 1 159 ? 4.641 26.422 3.902 1 98.38 159 GLY B O 1
ATOM 3160 N N . GLY B 1 160 ? 4.723 26.125 6.133 1 98.5 160 GLY B N 1
ATOM 3161 C CA . GLY B 1 160 ? 3.633 25.156 6.219 1 98.5 160 GLY B CA 1
ATOM 3162 C C . GLY B 1 160 ? 4.027 23.766 5.77 1 98.5 160 GLY B C 1
ATOM 3163 O O . GLY B 1 160 ? 3.184 22.875 5.684 1 98.5 160 GLY B O 1
ATOM 3164 N N . GLU B 1 161 ? 5.289 23.516 5.496 1 98.81 161 GLU B N 1
ATOM 3165 C CA . GLU B 1 161 ? 5.738 22.219 5.027 1 98.81 161 GLU B CA 1
ATOM 3166 C C . GLU B 1 161 ? 5.48 21.141 6.078 1 98.81 161 GLU B C 1
ATOM 3168 O O . GLU B 1 161 ? 5.48 21.422 7.277 1 98.81 161 GLU B O 1
ATOM 3173 N N . THR B 1 162 ? 5.184 19.953 5.68 1 98.81 162 THR B N 1
ATOM 3174 C CA . THR B 1 162 ? 5.328 18.781 6.531 1 98.81 162 THR B CA 1
ATOM 3175 C C . THR B 1 162 ? 6.781 18.312 6.562 1 98.81 162 THR B C 1
ATOM 3177 O O . THR B 1 162 ? 7.398 18.125 5.516 1 98.81 162 THR B O 1
ATOM 3180 N N . VAL B 1 163 ? 7.312 18.188 7.723 1 98.81 163 VAL B N 1
ATOM 3181 C CA . VAL B 1 163 ? 8.734 17.875 7.844 1 98.81 163 VAL B CA 1
ATOM 3182 C C . VAL B 1 163 ? 8.914 16.562 8.602 1 98.81 163 VAL B C 1
ATOM 3184 O O . VAL B 1 163 ? 8.195 16.297 9.57 1 98.81 163 VAL B O 1
ATOM 3187 N N . PHE B 1 164 ? 9.852 15.688 8.117 1 98.88 164 PHE B N 1
ATOM 3188 C CA . PHE B 1 164 ? 10.242 14.422 8.734 1 98.88 164 PHE B CA 1
ATOM 3189 C C . PHE B 1 164 ? 11.703 14.461 9.164 1 98.88 164 PHE B C 1
ATOM 3191 O O . PHE B 1 164 ? 12.594 14.07 8.406 1 98.88 164 PHE B O 1
ATOM 3198 N N . PRO B 1 165 ? 11.906 14.781 10.398 1 98.69 165 PRO B N 1
ATOM 3199 C CA . PRO B 1 165 ? 13.273 15.07 10.836 1 98.69 165 PRO B CA 1
ATOM 3200 C C . PRO B 1 165 ? 14.156 13.82 10.891 1 98.69 165 PRO B C 1
ATOM 3202 O O . PRO B 1 165 ? 15.383 13.922 10.812 1 98.69 165 PRO B O 1
ATOM 3205 N N . ASN B 1 166 ? 13.547 12.648 11.039 1 98.56 166 ASN B N 1
ATOM 3206 C CA . ASN B 1 166 ? 14.328 11.438 11.242 1 98.56 166 ASN B CA 1
ATOM 3207 C C . ASN B 1 166 ? 14.445 10.617 9.969 1 98.56 166 ASN B C 1
ATOM 3209 O O . ASN B 1 166 ? 15 9.516 9.977 1 98.56 166 ASN B O 1
ATOM 3213 N N . ALA B 1 167 ? 13.891 11.109 8.859 1 98.69 167 ALA B N 1
ATOM 3214 C CA . ALA B 1 167 ? 13.945 10.344 7.621 1 98.69 167 ALA B CA 1
ATOM 3215 C C . ALA B 1 167 ? 15.391 10.125 7.176 1 98.69 167 ALA B C 1
ATOM 3217 O O . ALA B 1 167 ? 16.203 11.055 7.18 1 98.69 167 ALA B O 1
ATOM 3218 N N . LYS B 1 168 ? 15.656 8.938 6.762 1 97.81 168 LYS B N 1
ATOM 3219 C CA . LYS B 1 168 ? 17.016 8.641 6.328 1 97.81 168 LYS B CA 1
ATOM 3220 C C . LYS B 1 168 ? 17.344 9.336 5.008 1 97.81 168 LYS B C 1
ATOM 3222 O O . LYS B 1 168 ? 16.531 9.312 4.078 1 97.81 168 LYS B O 1
ATOM 3227 N N . GLY B 1 169 ? 18.484 10.023 4.996 1 95.94 169 GLY B N 1
ATOM 3228 C CA . GLY B 1 169 ? 18.984 10.617 3.768 1 95.94 169 GLY B CA 1
ATOM 3229 C C . GLY B 1 169 ? 18.344 11.953 3.449 1 95.94 169 GLY B C 1
ATOM 3230 O O . GLY B 1 169 ? 18.5 12.484 2.346 1 95.94 169 GLY B O 1
ATOM 3231 N N . TRP B 1 170 ? 17.641 12.508 4.426 1 96.56 170 TRP B N 1
ATOM 3232 C CA . TRP B 1 170 ? 16.891 13.727 4.141 1 96.56 170 TRP B CA 1
ATOM 3233 C C . TRP B 1 170 ? 17.812 14.875 3.768 1 96.56 170 TRP B C 1
ATOM 3235 O O . TRP B 1 170 ? 17.422 15.781 3.035 1 96.56 170 TRP B O 1
ATOM 3245 N N . GLU B 1 171 ? 19.078 14.758 4.176 1 96 171 GLU B N 1
ATOM 3246 C CA . GLU B 1 171 ? 20.047 15.82 3.924 1 96 171 GLU B CA 1
ATOM 3247 C C . GLU B 1 171 ? 20.328 15.977 2.43 1 96 171 GLU B C 1
ATOM 3249 O O . GLU B 1 171 ? 20.734 17.047 1.978 1 96 171 GLU B O 1
ATOM 3254 N N . SER B 1 172 ? 20.047 14.898 1.679 1 95.38 172 SER B N 1
ATOM 3255 C CA . SER B 1 172 ? 20.344 14.914 0.25 1 95.38 172 SER B CA 1
ATOM 3256 C C . SER B 1 172 ? 19.172 15.438 -0.556 1 95.38 172 SER B C 1
ATOM 3258 O O . SER B 1 172 ? 19.266 15.609 -1.772 1 95.38 172 SER B O 1
ATOM 3260 N N . GLN B 1 173 ? 18.094 15.734 0.06 1 96.56 173 GLN B N 1
ATOM 3261 C CA . GLN B 1 173 ? 16.938 16.281 -0.652 1 96.56 173 GLN B CA 1
ATOM 3262 C C . GLN B 1 173 ? 17.25 17.672 -1.204 1 96.56 173 GLN B C 1
ATOM 3264 O O . GLN B 1 173 ? 17.609 18.578 -0.451 1 96.56 173 GLN B O 1
ATOM 3269 N N . PRO B 1 174 ? 17.094 17.828 -2.506 1 95.75 174 PRO B N 1
ATOM 3270 C CA . PRO B 1 174 ? 17.266 19.188 -3.027 1 95.75 174 PRO B CA 1
ATOM 3271 C C . PRO B 1 174 ? 16.172 20.141 -2.555 1 95.75 174 PRO B C 1
ATOM 3273 O O . PRO B 1 174 ? 14.992 19.797 -2.576 1 95.75 174 PRO B O 1
ATOM 3276 N N . LYS B 1 175 ? 16.594 21.312 -2.053 1 95.94 175 LYS B N 1
ATOM 3277 C CA . LYS B 1 175 ? 15.688 22.359 -1.616 1 95.94 175 LYS B CA 1
ATOM 3278 C C . LYS B 1 175 ? 16.094 23.703 -2.203 1 95.94 175 LYS B C 1
ATOM 3280 O O . LYS B 1 175 ? 17.25 24.094 -2.152 1 95.94 175 LYS B O 1
ATOM 3285 N N . ASP B 1 176 ? 15.148 24.297 -2.777 1 94.81 176 ASP B N 1
ATOM 3286 C CA . ASP B 1 176 ? 15.414 25.625 -3.33 1 94.81 176 ASP B CA 1
ATOM 3287 C C . ASP B 1 176 ? 15.117 26.719 -2.305 1 94.81 176 ASP B C 1
ATOM 3289 O O . ASP B 1 176 ? 14.898 26.422 -1.125 1 94.81 176 ASP B O 1
ATOM 3293 N N . ALA B 1 177 ? 15.094 27.938 -2.746 1 94.62 177 ALA B N 1
ATOM 3294 C CA . ALA B 1 177 ? 15.008 29.094 -1.854 1 94.62 177 ALA B CA 1
ATOM 3295 C C . ALA B 1 177 ? 13.602 29.25 -1.288 1 94.62 177 ALA B C 1
ATOM 3297 O O . ALA B 1 177 ? 13.383 30.016 -0.349 1 94.62 177 ALA B O 1
ATOM 3298 N N . THR B 1 178 ? 12.656 28.422 -1.767 1 95.19 178 THR B N 1
ATOM 3299 C CA . THR B 1 178 ? 11.273 28.594 -1.335 1 95.19 178 THR B CA 1
ATOM 3300 C C . THR B 1 178 ? 10.992 27.781 -0.084 1 95.19 178 THR B C 1
ATOM 3302 O O . THR B 1 178 ? 9.938 27.922 0.539 1 95.19 178 THR B O 1
ATOM 3305 N N . PHE B 1 179 ? 11.898 26.969 0.296 1 97.5 179 PHE B N 1
ATOM 3306 C CA . PHE B 1 179 ? 11.734 26.188 1.517 1 97.5 179 PHE B CA 1
ATOM 3307 C C . PHE B 1 179 ? 12.016 27.047 2.748 1 97.5 179 PHE B C 1
ATOM 3309 O O . PHE B 1 179 ? 12.953 27.844 2.75 1 97.5 179 PHE B O 1
ATOM 3316 N N . SER B 1 180 ? 11.188 26.859 3.748 1 98.19 180 SER B N 1
ATOM 3317 C CA . SER B 1 180 ? 11.398 27.594 4.992 1 98.19 180 SER B CA 1
ATOM 3318 C C . SER B 1 180 ? 12.594 27.031 5.762 1 98.19 180 SER B C 1
ATOM 3320 O O . SER B 1 180 ? 13.117 25.969 5.426 1 98.19 180 SER B O 1
ATOM 3322 N N . GLU B 1 181 ? 13.008 27.766 6.789 1 97.81 181 GLU B N 1
ATOM 3323 C CA . GLU B 1 181 ? 14.078 27.281 7.664 1 97.81 181 GLU B CA 1
ATOM 3324 C C . GLU B 1 181 ? 13.688 25.969 8.336 1 97.81 181 GLU B C 1
ATOM 3326 O O . GLU B 1 181 ? 14.508 25.047 8.43 1 97.81 181 GLU B O 1
ATOM 3331 N N . CYS B 1 182 ? 12.453 25.922 8.758 1 97.88 182 CYS B N 1
ATOM 3332 C CA . CYS B 1 182 ? 11.922 24.719 9.391 1 97.88 182 CYS B CA 1
ATOM 3333 C C . CYS B 1 182 ? 12.047 23.516 8.469 1 97.88 182 CYS B C 1
ATOM 3335 O O . CYS B 1 182 ? 12.398 22.422 8.914 1 97.88 182 CYS B O 1
ATOM 3337 N N . ALA B 1 183 ? 11.852 23.672 7.238 1 98.06 183 ALA B N 1
ATOM 3338 C CA . ALA B 1 183 ? 11.852 22.609 6.242 1 98.06 183 ALA B CA 1
ATOM 3339 C C . ALA B 1 183 ? 13.258 22.062 6.023 1 98.06 183 ALA B C 1
ATOM 3341 O O . ALA B 1 183 ? 13.43 20.969 5.465 1 98.06 183 ALA B O 1
ATOM 3342 N N . HIS B 1 184 ? 14.266 22.75 6.441 1 98 184 HIS B N 1
ATOM 3343 C CA . HIS B 1 184 ? 15.648 22.312 6.277 1 98 184 HIS B CA 1
ATOM 3344 C C . HIS B 1 184 ? 16.078 21.406 7.422 1 98 184 HIS B C 1
ATOM 3346 O O . HIS B 1 184 ? 17.234 20.969 7.469 1 98 184 HIS B O 1
ATOM 3352 N N . LYS B 1 185 ? 15.18 21.109 8.273 1 98 185 LYS B N 1
ATOM 3353 C CA . LYS B 1 185 ? 15.516 20.281 9.438 1 98 185 LYS B CA 1
ATOM 3354 C C . LYS B 1 185 ? 15.008 18.844 9.258 1 98 185 LYS B C 1
ATOM 3356 O O . LYS B 1 185 ? 14.828 18.125 10.234 1 98 185 LYS B O 1
ATOM 3361 N N . GLY B 1 186 ? 14.742 18.406 8.086 1 98.62 186 GLY B N 1
ATOM 3362 C CA . GLY B 1 186 ? 14.258 17.078 7.742 1 98.62 186 GLY B CA 1
ATOM 3363 C C . GLY B 1 186 ? 13.781 16.969 6.309 1 98.62 186 GLY B C 1
ATOM 3364 O O . GLY B 1 186 ? 13.883 17.922 5.539 1 98.62 186 GLY B O 1
ATOM 3365 N N . LEU B 1 187 ? 13.414 15.781 5.938 1 98.81 187 LEU B N 1
ATOM 3366 C CA . LEU B 1 187 ? 12.703 15.648 4.668 1 98.81 187 LEU B CA 1
ATOM 3367 C C . LEU B 1 187 ? 11.422 16.469 4.676 1 98.81 187 LEU B C 1
ATOM 3369 O O . LEU B 1 187 ? 10.641 16.406 5.633 1 98.81 187 LEU B O 1
ATOM 3373 N N . ALA B 1 188 ? 11.258 17.25 3.641 1 98.81 188 ALA B N 1
ATOM 3374 C CA . ALA B 1 188 ? 10.133 18.188 3.689 1 98.81 188 ALA B CA 1
ATOM 3375 C C . ALA B 1 188 ? 9.25 18.062 2.451 1 98.81 188 ALA B C 1
ATOM 3377 O O . ALA B 1 188 ? 9.758 17.844 1.344 1 98.81 188 ALA B O 1
ATOM 3378 N N . VAL B 1 189 ? 7.949 18.156 2.643 1 98.62 189 VAL B N 1
ATOM 3379 C CA . VAL B 1 189 ? 6.957 18.188 1.573 1 98.62 189 VAL B CA 1
ATOM 3380 C C . VAL B 1 189 ? 6.191 19.5 1.616 1 98.62 189 VAL B C 1
ATOM 3382 O O . VAL B 1 189 ? 5.598 19.859 2.639 1 98.62 189 VAL B O 1
ATOM 3385 N N . LYS B 1 190 ? 6.191 20.219 0.524 1 98.25 190 LYS B N 1
ATOM 3386 C CA . LYS B 1 190 ? 5.457 21.469 0.426 1 98.25 190 LYS B CA 1
ATOM 3387 C C . LYS B 1 190 ? 3.957 21.234 0.274 1 98.25 190 LYS B C 1
ATOM 3389 O O . LYS B 1 190 ? 3.543 20.328 -0.461 1 98.25 190 LYS B O 1
ATOM 3394 N N . PRO B 1 191 ? 3.205 22.031 1.002 1 98.62 191 PRO B N 1
ATOM 3395 C CA . PRO B 1 191 ? 1.76 21.906 0.804 1 98.62 191 PRO B CA 1
ATOM 3396 C C . PRO B 1 191 ? 1.292 22.516 -0.518 1 98.62 191 PRO B C 1
ATOM 3398 O O . PRO B 1 191 ? 1.309 23.734 -0.682 1 98.62 191 PRO B O 1
ATOM 3401 N N . VAL B 1 192 ? 0.898 21.703 -1.401 1 98.31 192 VAL B N 1
ATOM 3402 C CA . VAL B 1 192 ? 0.303 22.094 -2.676 1 98.31 192 VAL B CA 1
ATOM 3403 C C . VAL B 1 192 ? -1.135 21.578 -2.752 1 98.31 192 VAL B C 1
ATOM 3405 O O . VAL B 1 192 ? -1.394 20.391 -2.529 1 98.31 192 VAL B O 1
ATOM 3408 N N . LYS B 1 193 ? -2.039 22.516 -3.023 1 98.56 193 LYS B N 1
ATOM 3409 C CA . LYS B 1 193 ? -3.459 22.172 -3.068 1 98.56 193 LYS B CA 1
ATOM 3410 C C . LYS B 1 193 ? -3.703 20.953 -3.965 1 98.56 193 LYS B C 1
ATOM 3412 O O . LYS B 1 193 ? -3.252 20.922 -5.113 1 98.56 193 LYS B O 1
ATOM 3417 N N . GLY B 1 194 ? -4.363 19.969 -3.406 1 98.19 194 GLY B N 1
ATOM 3418 C CA . GLY B 1 19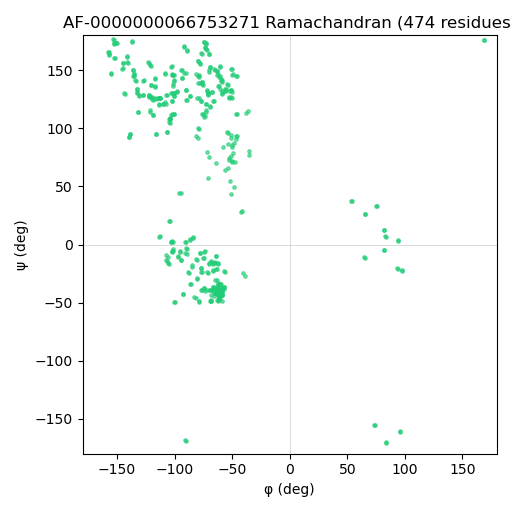4 ? -4.715 18.766 -4.164 1 98.19 194 GLY B CA 1
ATOM 3419 C C . GLY B 1 194 ? -3.75 17.625 -3.949 1 98.19 194 GLY B C 1
ATOM 3420 O O . GLY B 1 194 ? -4.098 16.469 -4.184 1 98.19 194 GLY B O 1
ATOM 3421 N N . ASP B 1 195 ? -2.521 17.875 -3.529 1 97.94 195 ASP B N 1
ATOM 3422 C CA . ASP B 1 195 ? -1.545 16.828 -3.271 1 97.94 195 ASP B CA 1
ATOM 3423 C C . ASP B 1 195 ? -1.811 16.141 -1.931 1 97.94 195 ASP B C 1
ATOM 3425 O O . ASP B 1 195 ? -2.498 16.703 -1.072 1 97.94 195 ASP B O 1
ATOM 3429 N N . ALA B 1 196 ? -1.36 14.93 -1.803 1 98.31 196 ALA B N 1
ATOM 3430 C CA . ALA B 1 196 ? -1.43 14.195 -0.543 1 98.31 196 ALA B CA 1
ATOM 3431 C C . ALA B 1 196 ? -0.109 13.492 -0.247 1 98.31 196 ALA B C 1
ATOM 3433 O O . ALA B 1 196 ? 0.605 13.086 -1.167 1 98.31 196 ALA B O 1
ATOM 3434 N N . VAL B 1 197 ? 0.201 13.406 0.976 1 98.62 197 VAL B N 1
ATOM 3435 C CA . VAL B 1 197 ? 1.345 12.625 1.429 1 98.62 197 VAL B CA 1
ATOM 3436 C C . VAL B 1 197 ? 0.859 11.422 2.232 1 98.62 197 VAL B C 1
ATOM 3438 O O . VAL B 1 197 ? 0.041 11.562 3.145 1 98.62 197 VAL B O 1
ATOM 3441 N N . LEU B 1 198 ? 1.299 10.219 1.836 1 98.62 198 LEU B N 1
ATOM 3442 C CA . LEU B 1 198 ? 1.107 8.977 2.576 1 98.62 198 LEU B CA 1
ATOM 3443 C C . LEU B 1 198 ? 2.383 8.586 3.314 1 98.62 198 LEU B C 1
ATOM 3445 O O . LEU B 1 198 ? 3.457 8.516 2.713 1 98.62 198 LEU B O 1
ATOM 3449 N N . PHE B 1 199 ? 2.293 8.422 4.574 1 98.88 199 PHE B N 1
ATOM 3450 C CA . PHE B 1 199 ? 3.436 7.883 5.305 1 98.88 199 PHE B CA 1
ATOM 3451 C C . PHE B 1 199 ? 2.988 6.824 6.309 1 98.88 199 PHE B C 1
ATOM 3453 O O . PHE B 1 199 ? 1.86 6.867 6.801 1 98.88 199 PHE B O 1
ATOM 3460 N N . PHE B 1 200 ? 3.869 5.895 6.547 1 98.81 200 PHE B N 1
ATOM 3461 C CA . PHE B 1 200 ? 3.578 4.773 7.43 1 98.81 200 PHE B CA 1
ATOM 3462 C C . PHE B 1 200 ? 4.234 4.969 8.789 1 98.81 200 PHE B C 1
ATOM 3464 O O . PHE B 1 200 ? 5.43 5.258 8.875 1 98.81 200 PHE B O 1
ATOM 3471 N N . SER B 1 201 ? 3.43 4.801 9.852 1 98.25 201 SER B N 1
ATOM 3472 C CA . SER B 1 201 ? 3.889 4.949 11.234 1 98.25 201 SER B CA 1
ATOM 3473 C C . SER B 1 201 ? 4.512 3.658 11.75 1 98.25 201 SER B C 1
ATOM 3475 O O . SER B 1 201 ? 5.219 3.664 12.758 1 98.25 201 SER B O 1
ATOM 3477 N N . LEU B 1 202 ? 4.184 2.582 11.062 1 98.25 202 LEU B N 1
ATOM 3478 C CA . LEU B 1 202 ? 4.672 1.269 11.469 1 98.25 202 LEU B CA 1
ATOM 3479 C C . LEU B 1 202 ? 5.5 0.626 10.359 1 98.25 202 LEU B C 1
ATOM 3481 O O . LEU B 1 202 ? 5.301 0.924 9.18 1 98.25 202 LEU B O 1
ATOM 3485 N N . HIS B 1 203 ? 6.414 -0.255 10.812 1 97.31 203 HIS B N 1
ATOM 3486 C CA . HIS B 1 203 ? 7.031 -1.195 9.883 1 97.31 203 HIS B CA 1
ATOM 3487 C C . HIS B 1 203 ? 6.027 -2.244 9.414 1 97.31 203 HIS B C 1
ATOM 3489 O O . HIS B 1 203 ? 4.98 -2.43 10.039 1 97.31 203 HIS B O 1
ATOM 3495 N N . ALA B 1 204 ? 6.387 -2.924 8.336 1 96.12 204 ALA B N 1
ATOM 3496 C CA . ALA B 1 204 ? 5.504 -3.936 7.762 1 96.12 204 ALA B CA 1
ATOM 3497 C C . ALA B 1 204 ? 5.258 -5.074 8.75 1 96.12 204 ALA B C 1
ATOM 3499 O O . ALA B 1 204 ? 4.293 -5.828 8.609 1 96.12 204 ALA B O 1
ATOM 3500 N N . ASP B 1 205 ? 6.094 -5.18 9.789 1 94.88 205 ASP B N 1
ATOM 3501 C CA . ASP B 1 205 ? 5.918 -6.246 10.773 1 94.88 205 ASP B CA 1
ATOM 3502 C C . ASP B 1 205 ? 5.012 -5.793 11.914 1 94.88 205 ASP B C 1
ATOM 3504 O O . ASP B 1 205 ? 4.84 -6.516 12.906 1 94.88 205 ASP B O 1
ATOM 3508 N N . GLY B 1 206 ? 4.492 -4.594 11.859 1 95.19 206 GLY B N 1
ATOM 3509 C CA . GLY B 1 206 ? 3.516 -4.117 12.828 1 95.19 206 GLY B CA 1
ATOM 3510 C C . GLY B 1 206 ? 4.141 -3.361 13.984 1 95.19 206 GLY B C 1
ATOM 3511 O O . GLY B 1 206 ? 3.438 -2.912 14.891 1 95.19 206 GLY B O 1
ATOM 3512 N N . THR B 1 207 ? 5.434 -3.162 13.953 1 96.06 207 THR B N 1
ATOM 3513 C CA . THR B 1 207 ? 6.094 -2.451 15.047 1 96.06 207 THR B CA 1
ATOM 3514 C C . THR B 1 207 ? 6.223 -0.966 14.719 1 96.06 207 THR B C 1
ATOM 3516 O O . THR B 1 207 ? 6.328 -0.587 13.555 1 96.06 207 THR B O 1
ATOM 3519 N N . PRO B 1 208 ? 6.219 -0.117 15.703 1 96.94 208 PRO B N 1
ATOM 3520 C CA . PRO B 1 208 ? 6.352 1.323 15.469 1 96.94 208 PRO B CA 1
ATOM 3521 C C . PRO B 1 208 ? 7.652 1.69 14.758 1 96.94 208 PRO B C 1
ATOM 3523 O O . PRO B 1 208 ? 8.695 1.094 15.031 1 96.94 208 PRO B O 1
ATOM 3526 N N . ASP B 1 209 ? 7.621 2.625 13.891 1 98.12 209 ASP B N 1
ATOM 3527 C CA . ASP B 1 209 ? 8.789 3.146 13.188 1 98.12 209 ASP B CA 1
ATOM 3528 C C . ASP B 1 209 ? 9.203 4.504 13.75 1 98.12 209 ASP B C 1
ATOM 3530 O O . ASP B 1 209 ? 8.602 5.527 13.422 1 98.12 209 ASP B O 1
ATOM 3534 N N . PRO B 1 210 ? 10.234 4.609 14.5 1 98.06 210 PRO B N 1
ATOM 3535 C CA . PRO B 1 210 ? 10.648 5.887 15.086 1 98.06 210 PRO B CA 1
ATOM 3536 C C . PRO B 1 210 ? 11.07 6.91 14.039 1 98.06 210 PRO B C 1
ATOM 3538 O O . PRO B 1 210 ? 11.148 8.102 14.336 1 98.06 210 PRO B O 1
ATOM 3541 N N . LEU B 1 211 ? 11.312 6.43 12.82 1 98.56 211 LEU B N 1
ATOM 3542 C CA . LEU B 1 211 ? 11.719 7.355 11.766 1 98.56 211 LEU B CA 1
ATOM 3543 C C . LEU B 1 211 ? 10.516 8.117 11.227 1 98.56 211 LEU B C 1
ATOM 3545 O O . LEU B 1 211 ? 10.672 9.07 10.461 1 98.56 211 LEU B O 1
ATOM 3549 N N . SER B 1 212 ? 9.312 7.738 11.656 1 98.56 212 SER B N 1
ATOM 3550 C CA . SER B 1 212 ? 8.086 8.336 11.133 1 98.56 212 SER B CA 1
ATOM 3551 C C . SER B 1 212 ? 7.758 9.641 11.852 1 98.56 212 SER B C 1
ATOM 3553 O O . SER B 1 212 ? 6.684 10.211 11.656 1 98.56 212 SER B O 1
ATOM 3555 N N . LEU B 1 213 ? 8.664 10.117 12.75 1 98.69 213 LEU B N 1
ATOM 3556 C CA . LEU B 1 213 ? 8.477 11.414 13.391 1 98.69 213 LEU B CA 1
ATOM 3557 C C . LEU B 1 213 ? 8.203 12.492 12.352 1 98.69 213 LEU B C 1
ATOM 3559 O O . LEU B 1 213 ? 8.867 12.547 11.312 1 98.69 213 LEU B O 1
ATOM 3563 N N . HIS B 1 214 ? 7.16 13.344 12.602 1 98.75 214 HIS B N 1
ATOM 3564 C CA . HIS B 1 214 ? 6.832 14.383 11.633 1 98.75 214 HIS B CA 1
ATOM 3565 C C . HIS B 1 214 ? 6.18 15.578 12.312 1 98.75 214 HIS B C 1
ATOM 3567 O O . HIS B 1 214 ? 5.727 15.484 13.461 1 98.75 214 HIS B O 1
ATOM 3573 N N . GLY B 1 215 ? 6.207 16.703 11.633 1 97.88 215 GLY B N 1
ATOM 3574 C CA . GLY B 1 215 ? 5.582 17.922 12.109 1 97.88 215 GLY B CA 1
ATOM 3575 C C . GLY B 1 215 ? 5.148 18.844 10.992 1 97.88 215 GLY B C 1
ATOM 3576 O O . GLY B 1 215 ? 5.383 18.562 9.812 1 97.88 215 GLY B O 1
ATOM 3577 N N . SER B 1 216 ? 4.461 19.891 11.406 1 98.12 216 SER B N 1
ATOM 3578 C CA . SER B 1 216 ? 4.07 20.953 10.484 1 98.12 216 SER B CA 1
ATOM 3579 C C . SER B 1 216 ? 4.875 22.219 10.742 1 98.12 216 SER B C 1
ATOM 3581 O O . SER B 1 216 ? 4.828 22.781 11.836 1 98.12 216 SER B O 1
ATOM 3583 N N . CYS B 1 217 ? 5.555 22.688 9.75 1 98.44 217 CYS B N 1
ATOM 3584 C CA . CYS B 1 217 ? 6.285 23.938 9.852 1 98.44 217 CYS B CA 1
ATOM 3585 C C . CYS B 1 217 ? 5.324 25.109 10.023 1 98.44 217 CYS B C 1
ATOM 3587 O O . CYS B 1 217 ? 4.195 25.078 9.531 1 98.44 217 CYS B O 1
ATOM 3589 N N . PRO B 1 218 ? 5.797 26.141 10.695 1 97.81 218 PRO B N 1
ATOM 3590 C CA . PRO B 1 218 ? 4.93 27.312 10.789 1 97.81 218 PRO B CA 1
ATOM 3591 C C . PRO B 1 218 ? 4.57 27.891 9.43 1 97.81 218 PRO B C 1
ATOM 3593 O O . PRO B 1 218 ? 5.41 27.922 8.523 1 97.81 218 PRO B O 1
ATOM 3596 N N . VAL B 1 219 ? 3.359 28.281 9.359 1 98.12 219 VAL B N 1
ATOM 3597 C CA . VAL B 1 219 ? 2.965 29.062 8.188 1 98.12 219 VAL B CA 1
ATOM 3598 C C . VAL B 1 219 ? 3.59 30.453 8.266 1 98.12 219 VAL B C 1
ATOM 3600 O O . VAL B 1 219 ? 3.51 31.109 9.297 1 98.12 219 VAL B O 1
ATOM 3603 N N . ILE B 1 220 ? 4.215 30.859 7.27 1 98.19 220 ILE B N 1
ATOM 3604 C CA . ILE B 1 220 ? 4.848 32.188 7.258 1 98.19 220 ILE B CA 1
ATOM 3605 C C . ILE B 1 220 ? 3.957 33.156 6.516 1 98.19 220 ILE B C 1
ATOM 3607 O O . ILE B 1 220 ? 3.664 34.25 7.031 1 98.19 220 ILE B O 1
ATOM 3611 N N . ARG B 1 221 ? 3.477 32.844 5.312 1 97.75 221 ARG B N 1
ATOM 3612 C CA . ARG B 1 221 ? 2.527 33.656 4.543 1 97.75 221 ARG B CA 1
ATOM 3613 C C . ARG B 1 221 ? 1.396 32.781 4 1 97.75 221 ARG B C 1
ATOM 3615 O O . ARG B 1 221 ? 1.638 31.688 3.469 1 97.75 221 ARG B O 1
ATOM 3622 N N . GLY B 1 222 ? 0.179 33.281 4.164 1 96.25 222 GLY B N 1
ATOM 3623 C CA . GLY B 1 222 ? -0.995 32.531 3.723 1 96.25 222 GLY B CA 1
ATOM 3624 C C . GLY B 1 222 ? -1.641 31.734 4.832 1 96.25 222 GLY B C 1
ATOM 3625 O O . GLY B 1 222 ? -1.563 32.094 6.004 1 96.25 222 GLY B O 1
ATOM 3626 N N . GLU B 1 223 ? -2.416 30.781 4.422 1 96.75 223 GLU B N 1
ATOM 3627 C CA . GLU B 1 223 ? -3.066 29.844 5.32 1 96.75 223 GLU B CA 1
ATOM 3628 C C . GLU B 1 223 ? -2.955 28.406 4.797 1 96.75 223 GLU B C 1
ATOM 3630 O O . GLU B 1 223 ? -2.924 28.188 3.586 1 96.75 223 GLU B O 1
ATOM 3635 N N . LYS B 1 224 ? -2.834 27.562 5.742 1 98 224 LYS B N 1
ATOM 3636 C CA . LYS B 1 224 ? -2.77 26.156 5.383 1 98 224 LYS B CA 1
ATOM 3637 C C . LYS B 1 224 ? -4.039 25.422 5.809 1 98 224 LYS B C 1
ATOM 3639 O O . LYS B 1 224 ? -4.426 25.469 6.977 1 98 224 LYS B O 1
ATOM 3644 N N . TRP B 1 225 ? -4.715 24.844 4.832 1 98.25 225 TRP B N 1
ATOM 3645 C CA . TRP B 1 225 ? -5.773 23.875 5.09 1 98.25 225 TRP B CA 1
ATOM 3646 C C . TRP B 1 225 ? -5.316 22.453 4.738 1 98.25 225 TRP B C 1
ATOM 3648 O O . TRP B 1 225 ? -4.746 22.234 3.672 1 98.25 225 TRP B O 1
ATOM 3658 N N . SER B 1 226 ? -5.469 21.562 5.621 1 98.5 226 SER B N 1
ATOM 3659 C CA . SER B 1 226 ? -5.102 20.172 5.383 1 98.5 226 SER B CA 1
ATOM 3660 C C . SER B 1 226 ? -6.113 19.219 6.008 1 98.5 226 SER B C 1
ATOM 3662 O O . SER B 1 226 ? -6.91 19.625 6.855 1 98.5 226 SER B O 1
ATOM 3664 N N . ALA B 1 227 ? -6.109 18.016 5.574 1 98.5 227 ALA B N 1
ATOM 3665 C CA . ALA B 1 227 ? -7.031 16.984 6.074 1 98.5 227 ALA B CA 1
ATOM 3666 C C . ALA B 1 227 ? -6.32 15.648 6.258 1 98.5 227 ALA B C 1
ATOM 3668 O O . ALA B 1 227 ? -6.184 14.875 5.305 1 98.5 227 ALA B O 1
ATOM 3669 N N . PRO B 1 228 ? -5.855 15.367 7.449 1 98.25 228 PRO B N 1
ATOM 3670 C CA . PRO B 1 228 ? -5.285 14.039 7.723 1 98.25 228 PRO B CA 1
ATOM 3671 C C . PRO B 1 228 ? -6.355 12.961 7.895 1 98.25 228 PRO B C 1
ATOM 3673 O O . PRO B 1 228 ? -7.426 13.234 8.445 1 98.25 228 PRO B O 1
ATOM 3676 N N . LYS B 1 229 ? -6.129 11.852 7.395 1 98.44 229 LYS B N 1
ATOM 3677 C CA . LYS B 1 229 ? -6.863 10.609 7.629 1 98.44 229 LYS B CA 1
ATOM 3678 C C . LYS B 1 229 ? -5.961 9.539 8.234 1 98.44 229 LYS B C 1
ATOM 3680 O O . LYS B 1 229 ? -5.035 9.055 7.574 1 98.44 229 LYS B O 1
ATOM 3685 N N . TRP B 1 230 ? -6.23 9.203 9.5 1 98.38 230 TRP B N 1
ATOM 3686 C CA . TRP B 1 230 ? -5.461 8.188 10.211 1 98.38 230 TRP B CA 1
ATOM 3687 C C . TRP B 1 230 ? -6.078 6.805 10.016 1 98.38 230 TRP B C 1
ATOM 3689 O O . TRP B 1 230 ? -7.293 6.633 10.156 1 98.38 230 TRP B O 1
ATOM 3699 N N . ILE B 1 231 ? -5.262 5.805 9.695 1 98.31 231 ILE B N 1
ATOM 3700 C CA . ILE B 1 231 ? -5.742 4.461 9.398 1 98.31 231 ILE B CA 1
ATOM 3701 C C . ILE B 1 231 ? -5.09 3.455 10.344 1 98.31 231 ILE B C 1
ATOM 3703 O O . ILE B 1 231 ? -3.861 3.383 10.43 1 98.31 231 ILE B O 1
ATOM 3707 N N . HIS B 1 232 ? -5.898 2.648 11.016 1 97.81 232 HIS B N 1
ATOM 3708 C CA . HIS B 1 232 ? -5.441 1.723 12.039 1 97.81 232 HIS B CA 1
ATOM 3709 C C . HIS B 1 232 ? -5.137 0.351 11.453 1 97.81 232 HIS B C 1
ATOM 3711 O O . HIS B 1 232 ? -5.465 0.08 10.297 1 97.81 232 HIS B O 1
ATOM 3717 N N . VAL B 1 233 ? -4.52 -0.512 12.289 1 97.38 233 VAL B N 1
ATOM 3718 C CA . VAL B 1 233 ? -4.121 -1.852 11.875 1 97.38 233 VAL B CA 1
ATOM 3719 C C . VAL B 1 233 ? -5.34 -2.77 11.844 1 97.38 233 VAL B C 1
ATOM 3721 O O . VAL B 1 233 ? -5.32 -3.82 11.195 1 97.38 233 VAL B O 1
ATOM 3724 N N . ARG B 1 234 ? -6.395 -2.389 12.555 1 96.12 234 ARG B N 1
ATOM 3725 C CA . ARG B 1 234 ? -7.656 -3.119 12.594 1 96.12 234 ARG B CA 1
ATOM 3726 C C . ARG B 1 234 ? -8.844 -2.166 12.5 1 96.12 234 ARG B C 1
ATOM 3728 O O . ARG B 1 234 ? -8.664 -0.947 12.484 1 96.12 234 ARG B O 1
ATOM 3735 N N . SER B 1 235 ? -9.992 -2.771 12.422 1 95.06 235 SER B N 1
ATOM 3736 C CA . SER B 1 235 ? -11.203 -1.963 12.32 1 95.06 235 SER B CA 1
ATOM 3737 C C . SER B 1 235 ? -11.32 -0.988 13.484 1 95.06 235 SER B C 1
ATOM 3739 O O . SER B 1 235 ? -11.117 -1.367 14.641 1 95.06 235 SER B O 1
ATOM 3741 N N . TYR B 1 236 ? -11.586 0.172 13.133 1 93.44 236 TYR B N 1
ATOM 3742 C CA . TYR B 1 236 ? -11.789 1.244 14.102 1 93.44 236 TYR B CA 1
ATOM 3743 C C . TYR B 1 236 ? -13.273 1.454 14.375 1 93.44 236 TYR B C 1
ATOM 3745 O O . TYR B 1 236 ? -13.641 2.23 15.258 1 93.44 236 TYR B O 1
ATOM 3753 N N . GLU B 1 237 ? -14.125 0.867 13.633 1 84.88 237 GLU B N 1
ATOM 3754 C CA . GLU B 1 237 ? -15.562 0.975 13.812 1 84.88 237 GLU B CA 1
ATOM 3755 C C . GLU B 1 237 ? -16.047 0.044 14.922 1 84.88 237 GLU B C 1
ATOM 3757 O O . GLU B 1 237 ? -17.141 0.233 15.461 1 84.88 237 GLU B O 1
ATOM 3762 N N . ASP B 1 238 ? -15.453 -1.112 15.25 1 60.78 238 ASP B N 1
ATOM 3763 C CA . ASP B 1 238 ? -15.961 -2.141 16.156 1 60.78 238 ASP B CA 1
ATOM 3764 C C . ASP B 1 238 ? -15.906 -1.677 17.609 1 60.78 238 ASP B C 1
ATOM 3766 O O . ASP B 1 238 ? -14.859 -1.222 18.078 1 60.78 238 ASP B O 1
ATOM 3770 N N . GLU B 1 239 ? -16.922 -0.814 18.047 1 46.97 239 GLU B N 1
ATOM 3771 C CA . GLU B 1 239 ? -17.125 -0.797 19.5 1 46.97 239 GLU B CA 1
ATOM 3772 C C . GLU B 1 239 ? -17.391 -2.203 20.031 1 46.97 239 GLU B C 1
ATOM 3774 O O . GLU B 1 239 ? -17.953 -3.047 19.328 1 46.97 239 GLU B O 1
#

Nearest PDB structures (foldseek):
  3gze-assembly2_C  TM=9.056E-01  e=2.252E-28  Chlamydomonas reinhardtii
  2jig-assembly2_B  TM=9.599E-01  e=1.038E-26  Chlamydomonas reinhardtii
  2jij-assembly1_A  TM=9.407E-01  e=8.203E-26  Chlamydomonas reinhardtii
  3gze-assembly1_B  TM=9.389E-01  e=5.044E-26  Chlamydomonas reinhardtii
  2jij-assembly2_B  TM=8.988E-01  e=2.768E-25  Chlamydomonas reinhardtii

Solvent-accessible surface area (backbone atoms only — not comparable to full-atom values): 24934 Å² total; per-residue (Å²): 136,82,76,74,75,75,76,75,75,75,75,77,71,73,75,71,69,74,75,54,76,65,51,50,37,63,37,48,42,78,78,34,77,47,31,40,30,33,37,30,63,60,64,37,34,71,58,53,28,51,50,54,51,52,58,42,54,56,49,53,54,52,45,44,63,50,30,72,67,63,69,76,78,82,78,46,95,50,45,51,52,49,70,47,71,45,61,75,60,68,45,75,66,52,35,51,50,48,52,49,50,19,65,72,68,71,42,63,62,53,15,36,55,56,41,31,39,36,40,27,47,60,66,22,34,27,59,71,43,64,77,44,70,92,51,70,74,69,28,69,56,14,36,45,35,32,34,35,41,40,31,22,45,25,56,34,78,28,32,40,22,41,26,21,60,52,27,64,68,28,85,73,56,89,74,64,90,73,57,39,77,64,35,72,59,23,33,57,46,76,37,38,53,15,24,30,38,39,37,33,26,33,41,62,54,40,44,79,33,82,32,36,32,30,27,33,30,41,20,64,40,65,48,40,33,34,35,46,33,47,25,30,38,31,51,47,68,72,123,138,82,80,73,77,76,78,75,75,78,75,76,74,73,75,72,66,73,76,52,76,68,51,51,37,63,37,48,41,79,78,34,76,47,29,40,29,34,38,30,61,60,62,37,32,71,57,53,28,51,50,54,51,52,57,43,54,57,50,51,56,51,45,46,65,48,29,73,68,62,70,75,79,84,78,47,95,51,45,49,52,47,72,47,74,45,62,76,60,68,43,73,68,52,35,52,52,48,50,49,49,20,66,73,69,72,42,64,62,53,16,35,53,55,38,33,39,35,40,28,47,60,68,23,32,27,60,71,43,63,78,41,69,92,52,70,74,71,28,69,54,15,37,45,34,33,33,36,39,39,32,21,46,26,57,37,78,28,33,42,21,41,25,21,58,52,28,66,70,27,86,72,56,87,74,64,89,73,56,38,77,64,35,71,58,21,32,58,44,78,38,39,52,15,23,28,39,38,36,32,25,34,41,63,56,38,43,79,35,81,33,40,30,28,27,35,32,40,20,65,39,63,48,40,34,33,33,45,34,47,25,29,36,34,51,46,69,69,124

Sequence (478 aa):
MRLRGVLLLSENGGGGVAPAPPFNSSRVKAVSWHPRIFVYKGFLSDAECDHLVTLAKKKIQRSMVADNESGKSVKSEVRTSSGMFLDKRQDPVVSRIEERIAAWTFLPQENAENMQVLRYEPGQKYEPHFDYFHDRVNQARGGHRYATVLMYLSTVREGGETVFPNAKGWESQPKDATFSECAHKGLAVKPVKGDAVLFFSLHADGTPDPLSLHGSCPVIRGEKWSAPKWIHVRSYEDEMRLRGVLLLSENGGGGVAPAPPFNSSRVKAVSWHPRIFVYKGFLSDAECDHLVTLAKKKIQRSMVADNESGKSVKSEVRTSSGMFLDKRQDPVVSRIEERIAAWTFLPQENAENMQVLRYEPGQKYEPHFDYFHDRVNQARGGHRYATVLMYLSTVREGGETVFPNAKGWESQPKDATFSECAHKGLAVKPVKGDAVLFFSLHADGTPDPLSLHGSCPVIRGEKWSAPKWIHVRSYEDE

Radius of gyration: 26.32 Å; Cα contacts (8 Å, |Δi|>4): 1065; chains: 2; bounding box: 111×71×75 Å

pLDDT: mean 85.58, std 21.57, range [20.69, 98.88]

InterPro domains:
  IPR005123 Oxoglutarate/iron-dependent dioxygenase domain [PS51471] (111-233)
  IPR006620 Prolyl 4-hydroxylase, alpha subunit [SM00702] (35-232)
  IPR044862 Prolyl 4-hydroxylase alpha subunit, Fe(2+) 2OG dioxygenase domain [PF13640] (115-232)
  IPR045054 Prolyl 4-hydroxylase [P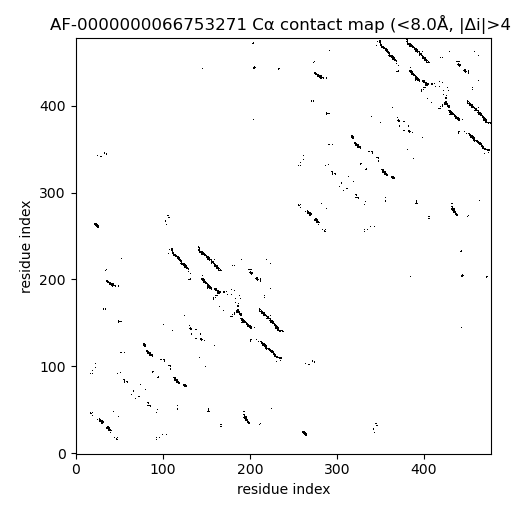THR10869] (26-234)

Organism: Zea mays (NCBI:txid4577)

Secondary structure (DSSP, 8-state):
-----------------PPPPP--GGGEEEEEETTEEEEETTSS-HHHHHHHHHHHHHHHHHHHHHHHHH------SSB--EEEEPPTT-SHHHHHHHHHHHHHHT--GGGBPPPEEEEE-BT--EEEE-SS-SSSGGGTTT-SEEEEEEEE-S--SEE--EEETT-TTGGGS---TTS-TGGGGSEEE---TT-EEEEESB-TTS-B-GGG-EEEPPEEES-EEEEEEEEESS-SS--/------------------------GGGEEEEEETTEEEEETTSS-HHHHHHHHHHHHHHHHHHHHHHHHH------SSB--EEEEPPTT-SHHHHHHHHHHHHHHT--GGGBPPPEEEEE-BT--EEEE-SS-SSSGGGTTT-SEEEEEEEE-S--SEE--EEETT-TTGGGS---TTS-TGGGGSEEE---TT-EEEEESB-TTS-B-GGG-EEEPPEEES-EEEEEEEEESS-SS--